Protein AF-A0A9D9Z3Y9-F1 (afdb_monomer_lite)

Radius of gyration: 110.65 Å; chains: 1; bounding box: 189×91×305 Å

Sequence (461 aa):
MTKTCNHHFLVNQEKGEKHVFRKSKKYRTLCSVALGTMVTAVVAWGGTVAHADEVTTSVDTTIQRTENPATNLPEAQPNPVSEQTESLALTGQSNGAIAVTVPHDTVTQAVEEAKAEGVSTVEDSPMDLGNTTSAAETNQQILKAEADVQKQVEAINEVTETYKADKAAYVDEKARIEQENKELSQAYEGANQTGKETNAWVDSKVNDLKTRYADADVTVKEQVVSSGNGTSVLDYTNYGKAVETIQTTNEQAVADYLTKKTKADDIVAKNQAIQKENEAGLAKAKADNEAIERRNQAGQAAVDAENRAGQAAVDQANQEKQQLVSDRAAEIEAITKRNQEKEAAARKENEAIDVYNAKEMERYQRDLAEISKGEEGYISEALAQALNLNNGEPQAQHGAITRNPNQIISTGDAMLGGYSRILDSTGYFVYDSFKTGETLSFNYQNLQHARFDGKKISRVT

pLDDT: mean 81.02, std 21.06, range [24.62, 98.25]

Foldseek 3Di:
DDDDDDDDDDDDPDDDDDDDDDDDDDDDDDDDDDDDDDDDDDDDDDDDDDDPPPPPDDDDPDFDFDPDPDPPPRGDDDDDDPVRVVVVVCPPPDDDADDDDADQVLLVVLVVLLVVLPHDDDDDDDDDPDGDDDPVVVVVVNVVVVVVSVVSSVVSNVVSVVSVVVVVVVVVVVVVVVVLVVLLVVLVVVLVVLVVVLVVVLVVLVVVCCVVDVPDDDDDDDDDQDLPPSNDSVSSVVSSVVSVVVSVVVVVVSVVVVVVVVVVVVVVVVVVVVVVVVVVVVVVVVVVVVVVVVVVVVVVVVVVVVVVVVVVVVVVVVVVVVVVVVVVVVVVVVVVVVVVVVVVVVVVVVVVVVVVVVVVVVVVVVVQVVLPPDDDPGDPDRDDDQKDPPPDDLVWDKDKDQDAAPDKAAQPPVVCPPVSPPDPHGIDRHHPDDDVPDDIDMKTACRDGIGGNNHDDGIDD

Secondary structure (DSSP, 8-state):
----------------PPP-----------------------------PPP-------------B-SS--SS--BPPPPPPHHHHHHHHTTT------------HHHHHHHHHHHHHT----PPPP------SSHHHHHHHHHHHHHHHHHHHHHHHHHHHHHHHHHHHHHHHHHHHHHHHHHHHHHHHHHHHHHHHHHHHHHHHHHHHHHH-TT------------TTS--HHHHHHHHHHHHHHHHHHHHHHHHHHHHHHHHHHHHHHHHHHHHHHHHHHHHHHHHHHHHHHHHHHHHHHHHHHHHHHHHHHHHHHHHHHHHHHHHHHHHHHHHHHHHHHHHHHHHHHHHHHHHHHHHHHHHHHHHHHHTT--TTS-SS-----EE--S--TT-EEEESS---SEEEETT-GGGGGGGGT---SEEEE-S---TT----EEEE--SS-EETTEEP-EE-

Structure (mmCIF, N/CA/C/O backbone):
data_AF-A0A9D9Z3Y9-F1
#
_entry.id   AF-A0A9D9Z3Y9-F1
#
loop_
_atom_site.group_PDB
_atom_site.id
_atom_site.type_symbol
_atom_site.label_atom_id
_atom_site.label_alt_id
_atom_site.label_comp_id
_atom_site.label_asym_id
_atom_site.label_entity_id
_atom_site.label_seq_id
_atom_site.pdbx_PDB_ins_code
_atom_site.Cartn_x
_atom_site.Cartn_y
_atom_site.Cartn_z
_atom_site.occupancy
_atom_site.B_iso_or_equiv
_atom_site.auth_seq_id
_atom_site.auth_comp_id
_atom_site.auth_asym_id
_atom_site.auth_atom_id
_atom_site.pdbx_PDB_model_num
ATOM 1 N N . MET A 1 1 ? -27.947 -25.956 87.801 1.00 28.91 1 MET A N 1
ATOM 2 C CA . MET A 1 1 ? -27.214 -26.675 86.736 1.00 28.91 1 MET A CA 1
ATOM 3 C C . MET A 1 1 ? -28.079 -26.693 85.479 1.00 28.91 1 MET A C 1
ATOM 5 O O . MET A 1 1 ? -29.238 -27.051 85.601 1.00 28.91 1 MET A O 1
ATOM 9 N N . THR A 1 2 ? -27.504 -26.225 84.355 1.00 25.86 2 THR A N 1
ATOM 10 C CA . THR A 1 2 ? -27.828 -26.460 82.915 1.00 25.86 2 THR A CA 1
ATOM 11 C C . THR A 1 2 ? -29.300 -26.474 82.466 1.00 25.86 2 THR A C 1
ATOM 13 O O . THR A 1 2 ? -30.036 -27.392 82.791 1.00 25.86 2 THR A O 1
ATOM 16 N N . LYS A 1 3 ? -29.766 -25.405 81.794 1.00 35.03 3 LYS A N 1
ATOM 17 C CA . LYS A 1 3 ? -29.779 -25.154 80.321 1.00 35.03 3 LYS A CA 1
ATOM 18 C C . LYS A 1 3 ? -30.807 -26.005 79.556 1.00 35.03 3 LYS A C 1
ATOM 20 O O . LYS A 1 3 ? -30.561 -27.189 79.399 1.00 35.03 3 LYS A O 1
ATOM 25 N N . THR A 1 4 ? -31.819 -25.352 78.965 1.00 27.86 4 THR A N 1
ATOM 26 C CA . THR A 1 4 ? -31.940 -25.151 77.497 1.00 27.86 4 THR A CA 1
ATOM 27 C C . THR A 1 4 ? -33.111 -24.229 77.134 1.00 27.86 4 THR A C 1
ATOM 29 O O . THR A 1 4 ? -34.232 -24.436 77.587 1.00 27.86 4 THR A O 1
ATOM 32 N N . CYS A 1 5 ? -32.805 -23.226 76.300 1.00 30.61 5 CYS A N 1
ATOM 33 C CA . CYS A 1 5 ? -33.725 -22.406 75.508 1.00 30.61 5 CYS A CA 1
ATOM 34 C C . CYS A 1 5 ? -34.545 -23.250 74.524 1.00 30.61 5 CYS A C 1
ATOM 36 O O . CYS A 1 5 ? -34.064 -24.294 74.089 1.00 30.61 5 CYS A O 1
ATOM 38 N N . ASN A 1 6 ? -35.688 -22.720 74.072 1.00 28.47 6 ASN A N 1
ATOM 39 C CA . ASN A 1 6 ? -35.911 -22.365 72.659 1.00 28.47 6 ASN A CA 1
ATOM 40 C C . ASN A 1 6 ? -37.323 -21.800 72.436 1.00 28.47 6 ASN A C 1
ATOM 42 O O . ASN A 1 6 ? -38.294 -22.486 72.718 1.00 28.47 6 ASN A O 1
ATOM 46 N N . HIS A 1 7 ? -37.391 -20.584 71.888 1.00 24.62 7 HIS A N 1
ATOM 47 C CA . HIS A 1 7 ? -38.228 -20.125 70.760 1.00 24.62 7 HIS A CA 1
ATOM 48 C C . HIS A 1 7 ? -37.847 -18.647 70.539 1.00 24.62 7 HIS A C 1
ATOM 50 O O . HIS A 1 7 ? -37.974 -17.843 71.450 1.00 24.62 7 HIS A O 1
ATOM 56 N N . HIS A 1 8 ? -37.052 -18.288 69.528 1.00 26.59 8 HIS A N 1
ATOM 57 C CA . HIS A 1 8 ? -37.318 -18.253 68.083 1.00 26.59 8 HIS A CA 1
ATOM 58 C C . HIS A 1 8 ? -38.420 -17.243 67.731 1.00 26.59 8 HIS A C 1
ATOM 60 O O . HIS A 1 8 ? -39.594 -17.587 67.697 1.00 26.59 8 HIS A O 1
ATOM 66 N N . PHE A 1 9 ? -38.007 -16.012 67.421 1.00 25.77 9 PHE A N 1
ATOM 67 C CA . PHE A 1 9 ? -38.731 -15.140 66.501 1.00 25.77 9 PHE A CA 1
ATOM 68 C C . PHE A 1 9 ? -37.933 -15.070 65.202 1.00 25.77 9 PHE A C 1
ATOM 70 O O . PHE A 1 9 ? -36.718 -14.867 65.198 1.00 25.77 9 PHE A O 1
ATOM 77 N N . LEU A 1 10 ? -38.624 -15.382 64.112 1.00 29.05 10 LEU A N 1
ATOM 78 C CA . LEU A 1 10 ? -38.134 -15.337 62.745 1.00 29.05 10 LEU A CA 1
ATOM 79 C C . LEU A 1 10 ? -38.288 -13.903 62.241 1.00 29.05 10 LEU A C 1
ATOM 81 O O . LEU A 1 10 ? -39.407 -13.435 62.057 1.00 29.05 10 LEU A O 1
ATOM 85 N N . VAL A 1 11 ? -37.170 -13.226 61.993 1.00 28.09 11 VAL A N 1
ATOM 86 C CA . VAL A 1 11 ? -37.141 -12.028 61.150 1.00 28.09 11 VAL A CA 1
ATOM 87 C C . VAL A 1 11 ? -36.980 -12.521 59.715 1.00 28.09 11 VAL A C 1
ATOM 89 O O . VAL A 1 11 ? -35.924 -13.031 59.340 1.00 28.09 11 VAL A O 1
ATOM 92 N N . ASN A 1 12 ? -38.050 -12.439 58.925 1.00 28.45 12 ASN A N 1
ATOM 93 C CA . ASN A 1 12 ? -37.993 -12.730 57.496 1.00 28.45 12 ASN A CA 1
ATOM 94 C C . ASN A 1 12 ? -37.158 -11.648 56.794 1.00 28.45 12 ASN A C 1
ATOM 96 O O . ASN A 1 12 ? -37.629 -10.537 56.570 1.00 28.45 12 ASN A O 1
ATOM 100 N N . GLN A 1 13 ? -35.924 -11.989 56.416 1.00 34.12 13 GLN A N 1
ATOM 101 C CA . GLN A 1 13 ? -35.221 -11.333 55.315 1.00 34.12 13 GLN A CA 1
ATOM 102 C C . GLN A 1 13 ? -35.755 -11.910 54.000 1.00 34.12 13 GLN A C 1
ATOM 104 O O . GLN A 1 13 ? -35.289 -12.950 53.531 1.00 34.12 13 GLN A O 1
ATOM 109 N N . GLU A 1 14 ? -36.718 -11.236 53.376 1.00 30.80 14 GLU A N 1
ATOM 110 C CA . GLU A 1 14 ? -36.973 -11.460 51.954 1.00 30.80 14 GLU A CA 1
ATOM 111 C C . GLU A 1 14 ? -35.899 -10.733 51.135 1.00 30.80 14 GLU A C 1
ATOM 113 O O . GLU A 1 14 ? -35.840 -9.506 51.058 1.00 30.80 14 GLU A O 1
ATOM 118 N N . LYS A 1 15 ? -35.012 -11.527 50.524 1.00 34.38 15 LYS A N 1
ATOM 119 C CA . LYS A 1 15 ? -34.109 -11.098 49.455 1.00 34.38 15 LYS A CA 1
ATOM 120 C C . LYS A 1 15 ? -34.938 -10.567 48.285 1.00 34.38 15 LYS A C 1
ATOM 122 O O . LYS A 1 15 ? -35.600 -11.337 47.595 1.00 34.38 15 LYS A O 1
ATOM 127 N N . GLY A 1 16 ? -34.834 -9.268 48.021 1.00 31.62 16 GLY A N 1
ATOM 128 C CA . GLY A 1 16 ? -35.321 -8.660 46.789 1.00 31.62 16 GLY A CA 1
ATOM 129 C C . GLY A 1 16 ? -34.548 -9.182 45.577 1.00 31.62 16 GLY A C 1
ATOM 130 O O . GLY A 1 16 ? -33.410 -8.781 45.328 1.00 31.62 16 GLY A O 1
ATOM 131 N N . GLU A 1 17 ? -35.172 -10.075 44.812 1.00 35.81 17 GLU A N 1
ATOM 132 C CA . GLU A 1 17 ? -34.772 -10.377 43.442 1.00 35.81 17 GLU A CA 1
ATOM 133 C C . GLU A 1 17 ? -35.182 -9.250 42.478 1.00 35.81 17 GLU A C 1
ATOM 135 O O . GLU A 1 17 ? -36.123 -8.483 42.682 1.00 35.81 17 GLU A O 1
ATOM 140 N N . LYS A 1 18 ? -34.379 -9.135 41.423 1.00 33.84 18 LYS A N 1
ATOM 141 C CA . LYS A 1 18 ? -34.271 -8.024 40.476 1.00 33.84 18 LYS A CA 1
ATOM 142 C C . LYS A 1 18 ? -35.542 -7.815 39.639 1.00 33.84 18 LYS A C 1
ATOM 144 O O . LYS A 1 18 ? -36.134 -8.760 39.128 1.00 33.84 18 LYS A O 1
ATOM 149 N N . HIS A 1 19 ? -35.879 -6.550 39.388 1.00 28.97 19 HIS A N 1
ATOM 150 C CA . HIS A 1 19 ? -36.890 -6.152 38.408 1.00 28.97 19 HIS A CA 1
ATOM 151 C C . HIS A 1 19 ? -36.383 -6.356 36.970 1.00 28.97 19 HIS A C 1
ATOM 153 O O . HIS A 1 19 ? -35.308 -5.873 36.616 1.00 28.97 19 HIS A O 1
ATOM 159 N N . VAL A 1 20 ? -37.214 -6.947 36.104 1.00 31.94 20 VAL A N 1
ATOM 160 C CA . VAL A 1 20 ? -37.171 -6.712 34.652 1.00 31.94 20 VAL A CA 1
ATOM 161 C C . VAL A 1 20 ? -38.550 -6.233 34.209 1.00 31.94 20 VAL A C 1
ATOM 163 O O . VAL A 1 20 ? -39.546 -6.946 34.324 1.00 31.94 20 VAL A O 1
ATOM 166 N N . PHE A 1 21 ? -38.614 -5.008 33.686 1.00 30.12 21 PHE A N 1
ATOM 167 C CA . PHE A 1 21 ? -39.811 -4.460 33.056 1.00 30.12 21 PHE A CA 1
ATOM 168 C C . PHE A 1 21 ? -40.093 -5.174 31.728 1.00 30.12 21 PHE A C 1
ATOM 170 O O . PHE A 1 21 ? -39.303 -5.096 30.788 1.00 30.12 21 PHE A O 1
ATOM 177 N N . ARG A 1 22 ? -41.287 -5.757 31.589 1.00 32.38 22 ARG A N 1
ATOM 178 C CA . ARG A 1 22 ? -41.916 -5.983 30.281 1.00 32.38 22 ARG A CA 1
ATOM 179 C C . ARG A 1 22 ? -43.272 -5.284 30.269 1.00 32.38 22 ARG A C 1
ATOM 181 O O . ARG A 1 22 ? -44.175 -5.646 31.016 1.00 32.38 22 ARG A O 1
ATOM 188 N N . LYS A 1 23 ? -43.416 -4.259 29.423 1.00 32.06 23 LYS A N 1
ATOM 189 C CA . LYS A 1 23 ? -44.704 -3.596 29.171 1.00 32.06 23 LYS A CA 1
ATOM 190 C C . LYS A 1 23 ? -45.704 -4.626 28.641 1.00 32.06 23 LYS A C 1
ATOM 192 O O . LYS A 1 23 ? -45.436 -5.255 27.620 1.00 32.06 23 LYS A O 1
ATOM 197 N N . SER A 1 24 ? -46.886 -4.729 29.247 1.00 33.97 24 SER A N 1
ATOM 198 C CA . SER A 1 24 ? -48.047 -5.304 28.564 1.00 33.97 24 SER A CA 1
ATOM 199 C C . SER A 1 24 ? -49.311 -4.489 28.852 1.00 33.97 24 SER A C 1
ATOM 201 O O . SER A 1 24 ? -49.614 -4.134 29.988 1.00 33.97 24 SER A O 1
ATOM 203 N N . LYS A 1 25 ? -50.011 -4.120 27.773 1.00 36.22 25 LYS A N 1
ATOM 204 C CA . LYS A 1 25 ? -51.335 -3.490 27.771 1.00 36.22 25 LYS A CA 1
ATOM 205 C C . LYS A 1 25 ? -52.385 -4.600 27.856 1.00 36.22 25 LYS A C 1
ATOM 207 O O . LYS A 1 25 ? -52.596 -5.275 26.854 1.00 36.22 25 LYS A O 1
ATOM 212 N N . LYS A 1 26 ? -53.001 -4.771 29.025 1.00 36.22 26 LYS A N 1
ATOM 213 C CA . LYS A 1 26 ? -54.238 -5.520 29.367 1.00 36.22 26 LYS A CA 1
ATOM 214 C C . LYS A 1 26 ? -54.143 -5.630 30.896 1.00 36.22 26 LYS A C 1
ATOM 216 O O . LYS A 1 26 ? -53.204 -6.241 31.368 1.00 36.22 26 LYS A O 1
ATOM 221 N N . TYR A 1 27 ? -54.887 -4.901 31.720 1.00 32.03 27 TYR A N 1
ATOM 222 C CA . TYR A 1 27 ? -56.322 -5.022 31.922 1.00 32.03 27 TYR A CA 1
ATOM 223 C C . TYR A 1 27 ? -56.910 -3.689 32.408 1.00 32.03 27 TYR A C 1
ATOM 225 O O . TYR A 1 27 ? -56.398 -3.039 33.315 1.00 32.03 27 TYR A O 1
ATOM 233 N N . ARG A 1 28 ? -58.000 -3.295 31.749 1.00 31.84 28 ARG A N 1
ATOM 234 C CA . ARG A 1 28 ? -58.995 -2.338 32.234 1.00 31.84 28 ARG A CA 1
ATOM 235 C C . ARG A 1 28 ? -59.810 -3.004 33.355 1.00 31.84 28 ARG A C 1
ATOM 237 O O . ARG A 1 28 ? -59.897 -4.226 33.378 1.00 31.84 28 ARG A O 1
ATOM 244 N N . THR A 1 29 ? -60.454 -2.154 34.158 1.00 32.12 29 THR A N 1
ATOM 245 C CA . THR A 1 29 ? -61.543 -2.404 35.126 1.00 32.12 29 THR A CA 1
ATOM 246 C C . THR A 1 29 ? -61.193 -3.141 36.419 1.00 32.12 29 THR A C 1
ATOM 248 O O . THR A 1 29 ? -61.034 -4.354 36.407 1.00 32.12 29 THR A O 1
ATOM 251 N N . LEU A 1 30 ? -61.240 -2.420 37.547 1.00 30.94 30 LEU A N 1
ATOM 252 C CA . LEU A 1 30 ? -62.339 -2.536 38.520 1.00 30.94 30 LEU A CA 1
ATOM 253 C C . LEU A 1 30 ? -62.247 -1.429 39.589 1.00 30.94 30 LEU A C 1
ATOM 255 O O . LEU A 1 30 ? -61.202 -1.199 40.190 1.00 30.94 30 LEU A O 1
ATOM 259 N N . CYS A 1 31 ? -63.360 -0.718 39.764 1.00 28.27 31 CYS A N 1
ATOM 260 C CA . CYS A 1 31 ? -63.626 0.227 40.843 1.00 28.27 31 CYS A CA 1
ATOM 261 C C . CYS A 1 31 ? -63.989 -0.524 42.127 1.00 28.27 31 CYS A C 1
ATOM 263 O O . CYS A 1 31 ? -64.773 -1.463 42.044 1.00 28.27 31 CYS A O 1
ATOM 265 N N . SER A 1 32 ? -63.591 -0.001 43.289 1.00 27.77 32 SER A N 1
ATOM 266 C CA . SER A 1 32 ? -64.503 0.159 44.434 1.00 27.77 32 SER A CA 1
ATOM 267 C C . SER A 1 32 ? -63.854 0.965 45.559 1.00 27.77 32 SER A C 1
ATOM 269 O O . SER A 1 32 ? -62.783 0.648 46.062 1.00 27.77 32 SER A O 1
ATOM 271 N N . VAL A 1 33 ? -64.573 2.026 45.898 1.00 31.03 33 VAL A N 1
ATOM 272 C CA . VAL A 1 33 ? -64.474 2.949 47.026 1.00 31.03 33 VAL A CA 1
ATOM 273 C C . VAL A 1 33 ? -64.460 2.218 48.375 1.00 31.03 33 VAL A C 1
ATOM 275 O O . VAL A 1 33 ? -65.249 1.298 48.556 1.00 31.03 33 VAL A O 1
ATOM 278 N N . ALA A 1 34 ? -63.679 2.713 49.340 1.00 29.94 34 ALA A N 1
ATOM 279 C CA . ALA A 1 34 ? -64.061 2.723 50.757 1.00 29.94 34 ALA A CA 1
ATOM 280 C C . ALA A 1 34 ? -63.248 3.785 51.519 1.00 29.94 34 ALA A C 1
ATOM 282 O O . ALA A 1 34 ? -62.152 3.534 52.011 1.00 29.94 34 ALA A O 1
ATOM 283 N N . LEU A 1 35 ? -63.807 4.996 51.590 1.00 31.31 35 LEU A N 1
ATOM 284 C CA . LEU A 1 35 ? -63.546 5.940 52.674 1.00 31.31 35 LEU A CA 1
ATOM 285 C C . LEU A 1 35 ? -64.241 5.397 53.929 1.00 31.31 35 LEU A C 1
ATOM 287 O O . LEU A 1 35 ? -65.429 5.086 53.875 1.00 31.31 35 LEU A O 1
ATOM 291 N N . GLY A 1 36 ? -63.514 5.302 55.038 1.00 26.84 36 GLY A N 1
ATOM 292 C CA . GLY A 1 36 ? -64.043 4.881 56.331 1.00 26.84 36 GLY A CA 1
ATOM 293 C C . GLY A 1 36 ? -63.419 5.700 57.451 1.00 26.84 36 GLY A C 1
ATOM 294 O O . GLY A 1 36 ? -62.440 5.291 58.059 1.00 26.84 36 GLY A O 1
ATOM 295 N N . THR A 1 37 ? -63.980 6.881 57.688 1.00 31.62 37 THR A N 1
ATOM 296 C CA . THR A 1 37 ? -63.857 7.633 58.942 1.00 31.62 37 THR A CA 1
ATOM 297 C C . THR A 1 37 ? -64.343 6.785 60.114 1.00 31.62 37 THR A C 1
ATOM 299 O O . THR A 1 37 ? -65.401 6.184 59.962 1.00 31.62 37 THR A O 1
ATOM 302 N N . MET A 1 38 ? -63.684 6.842 61.278 1.00 29.28 38 MET A N 1
ATOM 303 C CA . MET A 1 38 ? -64.339 6.784 62.597 1.00 29.28 38 MET A CA 1
ATOM 304 C C . MET A 1 38 ? -63.484 7.516 63.643 1.00 29.28 38 MET A C 1
ATOM 306 O O . MET A 1 38 ? -62.356 7.142 63.946 1.00 29.28 38 MET A O 1
ATOM 310 N N . VAL A 1 39 ? -64.068 8.602 64.145 1.00 28.38 39 VAL A N 1
ATOM 311 C CA . VAL A 1 39 ? -63.745 9.323 65.379 1.00 28.38 39 VAL A CA 1
ATOM 312 C C . VAL A 1 39 ? -64.372 8.560 66.540 1.00 28.38 39 VAL A C 1
ATOM 314 O O . VAL A 1 39 ? -65.537 8.213 66.411 1.00 28.38 39 VAL A O 1
ATOM 317 N N . THR A 1 40 ? -63.656 8.396 67.656 1.00 26.81 40 THR A N 1
ATOM 318 C CA . THR A 1 40 ? -64.161 8.282 69.051 1.00 26.81 40 THR A CA 1
ATOM 319 C C . THR A 1 40 ? -62.973 7.912 69.946 1.00 26.81 40 THR A C 1
ATOM 321 O O . THR A 1 40 ? -62.141 7.130 69.514 1.00 26.81 40 THR A O 1
ATOM 324 N N . ALA A 1 41 ? -62.813 8.306 71.204 1.00 26.62 41 ALA A N 1
ATOM 325 C CA . ALA A 1 41 ? -63.386 9.318 72.082 1.00 26.62 41 ALA A CA 1
ATOM 326 C C . ALA A 1 41 ? -62.541 9.220 73.370 1.00 26.62 41 ALA A C 1
ATOM 328 O O . ALA A 1 41 ? -62.235 8.117 73.821 1.00 26.62 41 ALA A O 1
ATOM 329 N N . VAL A 1 42 ? -62.161 10.352 73.960 1.00 32.66 42 VAL A N 1
ATOM 330 C CA . VAL A 1 42 ? -61.589 10.398 75.312 1.00 32.66 42 VAL A CA 1
ATOM 331 C C . VAL A 1 42 ? -62.683 9.969 76.282 1.00 32.66 42 VAL A C 1
ATOM 333 O O . VAL A 1 42 ? -63.736 10.603 76.328 1.00 32.66 42 VAL A O 1
ATOM 336 N N . VAL A 1 43 ? -62.442 8.920 77.065 1.00 30.50 43 VAL A N 1
ATOM 337 C CA . VAL A 1 43 ? -63.304 8.581 78.199 1.00 30.50 43 VAL A CA 1
ATOM 338 C C . VAL A 1 43 ? -62.443 8.544 79.454 1.00 30.50 43 VAL A C 1
ATOM 340 O O . VAL A 1 43 ? -61.823 7.542 79.792 1.00 30.50 43 VAL A O 1
ATOM 343 N N . ALA A 1 44 ? -62.391 9.687 80.134 1.00 32.97 44 ALA A N 1
ATOM 344 C CA . ALA A 1 44 ? -62.037 9.747 81.539 1.00 32.97 44 ALA A CA 1
ATOM 345 C C . ALA A 1 44 ? -63.161 9.060 82.327 1.00 32.97 44 ALA A C 1
ATOM 347 O O . ALA A 1 44 ? -64.291 9.548 82.345 1.00 32.97 44 ALA A O 1
ATOM 348 N N . TRP A 1 45 ? -62.874 7.921 82.954 1.00 32.59 45 TRP A N 1
ATOM 349 C CA . TRP A 1 45 ? -63.749 7.365 83.984 1.00 32.59 45 TRP A CA 1
ATOM 350 C C . TRP A 1 45 ? -63.261 7.865 85.336 1.00 32.59 45 TRP A C 1
ATOM 352 O O . TRP A 1 45 ? -62.278 7.383 85.892 1.00 32.59 45 TRP A O 1
ATOM 362 N N . GLY A 1 46 ? -63.958 8.895 85.823 1.00 32.12 46 GLY A N 1
ATOM 363 C CA . GLY A 1 46 ? -63.973 9.247 87.232 1.00 32.12 46 GLY A CA 1
ATOM 364 C C . GLY A 1 46 ? -64.508 8.070 88.041 1.00 32.12 46 GLY A C 1
ATOM 365 O O . GLY A 1 46 ? -65.439 7.385 87.617 1.00 32.12 46 GLY A O 1
ATOM 366 N N . GLY A 1 47 ? -63.876 7.825 89.187 1.00 33.06 47 GLY A N 1
ATOM 367 C CA . GLY A 1 47 ? -64.252 6.758 90.101 1.00 33.06 47 GLY A CA 1
ATOM 368 C C . GLY A 1 47 ? -65.730 6.832 90.472 1.00 33.06 47 GLY A C 1
ATOM 369 O O . GLY A 1 47 ? -66.244 7.881 90.862 1.00 33.06 47 GLY A O 1
ATOM 370 N N . THR A 1 48 ? -66.414 5.698 90.364 1.00 30.30 48 THR A N 1
ATOM 371 C CA . THR A 1 48 ? -67.729 5.510 90.963 1.00 30.30 48 THR A CA 1
ATOM 372 C C . THR A 1 48 ? -67.572 5.525 92.478 1.00 30.30 48 THR A C 1
ATOM 374 O O . THR A 1 48 ? -66.972 4.624 93.064 1.00 30.30 48 THR A O 1
ATOM 377 N N . VAL A 1 49 ? -68.103 6.572 93.102 1.00 42.47 49 VAL A N 1
ATOM 378 C CA . VAL A 1 49 ? -68.321 6.650 94.545 1.00 42.47 49 VAL A CA 1
ATOM 379 C C . VAL A 1 49 ? -69.412 5.632 94.875 1.00 42.47 49 VAL A C 1
ATOM 381 O O . VAL A 1 49 ? -70.516 5.718 94.338 1.00 42.47 49 VAL A O 1
ATOM 384 N N . ALA A 1 50 ? -69.100 4.634 95.699 1.00 35.47 50 ALA A N 1
ATOM 385 C CA . ALA A 1 50 ? -70.106 3.713 96.205 1.00 35.47 50 ALA A CA 1
ATOM 386 C C . ALA A 1 50 ? -71.088 4.502 97.085 1.00 35.47 50 ALA A C 1
ATOM 388 O O . ALA A 1 50 ? -70.690 5.101 98.085 1.00 35.47 50 ALA A O 1
ATOM 389 N N . HIS A 1 51 ? -72.361 4.526 96.697 1.00 39.75 51 HIS A N 1
ATOM 390 C CA . HIS A 1 51 ? -73.436 4.917 97.597 1.00 39.75 51 HIS A CA 1
ATOM 391 C C . HIS A 1 51 ? -73.593 3.797 98.628 1.00 39.75 51 HIS A C 1
ATOM 393 O O . HIS A 1 51 ? -73.835 2.651 98.255 1.00 39.75 51 HIS A O 1
ATOM 399 N N . ALA A 1 52 ? -73.401 4.118 99.907 1.00 37.56 52 ALA A N 1
ATOM 400 C CA . ALA A 1 52 ? -73.766 3.227 100.996 1.00 37.56 52 ALA A CA 1
ATOM 401 C C . ALA A 1 52 ? -75.296 3.114 101.009 1.00 37.56 52 ALA A C 1
ATOM 403 O O . ALA A 1 52 ? -75.988 4.099 101.264 1.00 37.56 52 ALA A O 1
ATOM 404 N N . ASP A 1 53 ? -75.808 1.940 100.654 1.00 39.62 53 ASP A N 1
ATOM 405 C CA . ASP A 1 53 ? -77.212 1.595 100.843 1.00 39.62 53 ASP A CA 1
ATOM 406 C C . ASP A 1 53 ? -77.395 1.292 102.335 1.00 39.62 53 ASP A C 1
ATOM 408 O O . ASP A 1 53 ? -76.870 0.304 102.851 1.00 39.62 53 ASP A O 1
ATOM 412 N N . GLU A 1 54 ? -78.029 2.207 103.068 1.00 43.88 54 GLU A N 1
ATOM 413 C CA . GLU A 1 54 ? -78.291 2.036 104.496 1.00 43.88 54 GLU A CA 1
ATOM 414 C C . GLU A 1 54 ? -79.417 1.009 104.677 1.00 43.88 54 GLU A C 1
ATOM 416 O O . GLU A 1 54 ? -80.603 1.345 104.731 1.00 43.88 54 GLU A O 1
ATOM 421 N N . VAL A 1 55 ? -79.048 -0.270 104.772 1.00 47.25 55 VAL A N 1
ATOM 422 C CA . VAL A 1 55 ? -79.983 -1.334 105.142 1.00 47.25 55 VAL A CA 1
ATOM 423 C C . VAL A 1 55 ? -80.400 -1.121 106.601 1.00 47.25 55 VAL A C 1
ATOM 425 O O . VAL A 1 55 ? -79.636 -1.316 107.542 1.00 47.25 55 VAL A O 1
ATOM 428 N N . THR A 1 56 ? -81.651 -0.713 106.808 1.00 47.00 56 THR A N 1
ATOM 429 C CA . THR A 1 56 ? -82.277 -0.637 108.134 1.00 47.00 56 THR A CA 1
ATOM 430 C C . THR A 1 56 ? -82.718 -2.034 108.573 1.00 47.00 56 THR A C 1
ATOM 432 O O . THR A 1 56 ? -83.865 -2.435 108.386 1.00 47.00 56 THR A O 1
ATOM 435 N N . THR A 1 57 ? -81.810 -2.810 109.167 1.00 48.62 57 THR A N 1
ATOM 436 C CA . THR A 1 57 ? -82.169 -4.090 109.796 1.00 48.62 57 THR A CA 1
ATOM 437 C C . THR A 1 57 ? -82.846 -3.865 111.149 1.00 48.62 57 THR A C 1
ATOM 439 O O . THR A 1 57 ? -82.284 -3.251 112.056 1.00 48.62 57 THR A O 1
ATOM 442 N N . SER A 1 58 ? -84.059 -4.396 111.299 1.00 49.91 58 SER A N 1
ATOM 443 C CA . SER A 1 58 ? -84.801 -4.462 112.560 1.00 49.91 58 SER A CA 1
ATOM 444 C C . SER A 1 58 ? -84.023 -5.251 113.618 1.00 49.91 58 SER A C 1
ATOM 446 O O . SER A 1 58 ? -83.776 -6.444 113.440 1.00 49.91 58 SER A O 1
ATOM 448 N N . VAL A 1 59 ? -83.667 -4.602 114.729 1.00 48.94 59 VAL A N 1
ATOM 449 C CA . VAL A 1 59 ? -83.033 -5.252 115.885 1.00 48.94 59 VAL A CA 1
ATOM 450 C C . VAL A 1 59 ? -84.082 -6.080 116.632 1.00 48.94 59 VAL A C 1
ATOM 452 O O . VAL A 1 59 ? -84.988 -5.532 117.262 1.00 48.94 59 VAL A O 1
ATOM 455 N N . ASP A 1 60 ? -83.955 -7.403 116.571 1.00 48.75 60 ASP A N 1
ATOM 456 C CA . ASP A 1 60 ? -84.723 -8.331 117.402 1.00 48.75 60 ASP A CA 1
ATOM 457 C C . ASP A 1 60 ? -84.338 -8.130 118.882 1.00 48.75 60 ASP A C 1
ATOM 459 O O . ASP A 1 60 ? -83.171 -8.238 119.257 1.00 48.75 60 ASP A O 1
ATOM 463 N N . THR A 1 61 ? -85.296 -7.747 119.731 1.00 47.50 61 THR A N 1
ATOM 464 C CA . THR A 1 61 ? -85.037 -7.191 121.079 1.00 47.50 61 THR A CA 1
ATOM 465 C C . THR A 1 61 ? -84.950 -8.254 122.186 1.00 47.50 61 THR A C 1
ATOM 467 O O . THR A 1 61 ? -85.180 -7.971 123.364 1.00 47.50 61 THR A O 1
ATOM 470 N N . THR A 1 62 ? -84.616 -9.498 121.847 1.00 55.25 62 THR A N 1
ATOM 471 C CA . THR A 1 62 ? -84.403 -10.567 122.835 1.00 55.25 62 THR A CA 1
ATOM 472 C C . THR A 1 62 ? -83.040 -10.426 123.524 1.00 55.25 62 THR A C 1
ATOM 474 O O . THR A 1 62 ? -82.001 -10.721 122.940 1.00 55.25 62 THR A O 1
ATOM 477 N N . ILE A 1 63 ? -83.032 -9.994 124.791 1.00 57.09 63 ILE A N 1
ATOM 478 C CA . ILE A 1 63 ? -81.815 -9.860 125.613 1.00 57.09 63 ILE A CA 1
ATOM 479 C C . ILE A 1 63 ? -81.257 -11.255 125.951 1.00 57.09 63 ILE A C 1
ATOM 481 O O . ILE A 1 63 ? -81.766 -11.941 126.837 1.00 57.09 63 ILE A O 1
ATOM 485 N N . GLN A 1 64 ? -80.194 -11.669 125.260 1.00 61.47 64 GLN A N 1
ATOM 486 C CA . GLN A 1 64 ? -79.389 -12.855 125.583 1.00 61.47 64 GLN A CA 1
ATOM 487 C C . GLN A 1 64 ? -78.366 -12.487 126.675 1.00 61.47 64 GLN A C 1
ATOM 489 O O . GLN A 1 64 ? -77.693 -11.464 126.563 1.00 61.47 64 GLN A O 1
ATOM 494 N N . ARG A 1 65 ? -78.239 -13.290 127.739 1.00 68.19 65 ARG A N 1
ATOM 495 C CA . ARG A 1 65 ? -77.237 -13.111 128.812 1.00 68.19 65 ARG A CA 1
ATOM 496 C C . ARG A 1 65 ? -76.224 -14.249 128.784 1.00 68.19 65 ARG A C 1
ATOM 498 O O . ARG A 1 65 ? -76.586 -15.380 128.480 1.00 68.19 65 ARG A O 1
ATOM 505 N N . THR A 1 66 ? -74.971 -13.955 129.113 1.00 67.38 66 THR A N 1
ATOM 506 C CA . THR A 1 66 ? -73.918 -14.985 129.191 1.00 67.38 66 THR A CA 1
ATOM 507 C C . THR A 1 66 ? -74.023 -15.801 130.490 1.00 67.38 66 THR A C 1
ATOM 509 O O . THR A 1 66 ? -74.613 -15.334 131.462 1.00 67.38 66 THR A O 1
ATOM 512 N N . GLU A 1 67 ? -73.426 -16.999 130.548 1.00 75.50 67 GLU A N 1
ATOM 513 C CA . GLU A 1 67 ? -73.357 -17.806 131.787 1.00 75.50 67 GLU A CA 1
ATOM 514 C C . GLU A 1 67 ? -72.459 -17.183 132.880 1.00 75.50 67 GLU A C 1
ATOM 516 O O . GLU A 1 67 ? -72.414 -17.670 134.010 1.00 75.50 67 GLU A O 1
ATOM 521 N N . ASN A 1 68 ? -71.746 -16.094 132.572 1.00 75.94 68 ASN A N 1
ATOM 522 C CA . ASN A 1 68 ? -70.932 -15.354 133.530 1.00 75.94 68 ASN A CA 1
ATOM 523 C C . ASN A 1 68 ? -71.828 -14.468 134.428 1.00 75.94 68 ASN A C 1
ATOM 525 O O . ASN A 1 68 ? -72.549 -13.617 133.899 1.00 75.94 68 ASN A O 1
ATOM 529 N N . PRO A 1 69 ? -71.781 -14.592 135.771 1.00 77.69 69 PRO A N 1
ATOM 530 C CA . PRO A 1 69 ? -72.616 -13.819 136.696 1.00 77.69 69 PRO A CA 1
ATOM 531 C C . PRO A 1 69 ? -72.103 -12.378 136.891 1.00 77.69 69 PRO A C 1
ATOM 533 O O . PRO A 1 69 ? -71.832 -11.937 138.009 1.00 77.69 69 PRO A O 1
ATOM 536 N N . ALA A 1 70 ? -71.951 -11.627 135.801 1.00 77.56 70 ALA A N 1
ATOM 537 C CA . ALA A 1 70 ? -71.542 -10.230 135.845 1.00 77.56 70 ALA A CA 1
ATOM 538 C C . ALA A 1 70 ? -72.662 -9.351 136.429 1.00 77.56 70 ALA A C 1
ATOM 540 O O . ALA A 1 70 ? -73.819 -9.415 136.011 1.00 77.56 70 ALA A O 1
ATOM 541 N N . THR A 1 71 ? -72.317 -8.498 137.395 1.00 80.44 71 THR A N 1
ATOM 542 C CA . THR A 1 71 ? -73.265 -7.579 138.052 1.00 80.44 71 THR A CA 1
ATOM 543 C C . THR A 1 71 ? -73.528 -6.296 137.254 1.00 80.44 71 THR A C 1
ATOM 545 O O . THR A 1 71 ? -74.390 -5.506 137.628 1.00 80.44 71 THR A O 1
ATOM 548 N N . ASN A 1 72 ? -72.799 -6.078 136.159 1.00 71.06 72 ASN A N 1
ATOM 549 C CA . ASN A 1 72 ? -72.929 -4.955 135.233 1.00 71.06 72 ASN A CA 1
ATOM 550 C C . ASN A 1 72 ? -72.553 -5.421 133.814 1.00 71.06 72 ASN A C 1
ATOM 552 O O . ASN A 1 72 ? -71.626 -6.212 133.673 1.00 71.06 72 ASN A O 1
ATOM 556 N N . LEU A 1 73 ? -73.261 -4.927 132.788 1.00 78.62 73 LEU A N 1
ATOM 557 C CA . LEU A 1 73 ? -73.148 -5.364 131.381 1.00 78.62 73 LEU A CA 1
ATOM 558 C C . LEU A 1 73 ? -73.288 -6.895 131.182 1.00 78.62 73 LEU A C 1
ATOM 560 O O . LEU A 1 73 ? -72.367 -7.538 130.679 1.00 78.62 73 LEU A O 1
ATOM 564 N N . PRO A 1 74 ? -74.402 -7.516 131.624 1.00 74.44 74 PRO A N 1
ATOM 565 C CA . PRO A 1 74 ? -74.607 -8.962 131.519 1.00 74.44 74 PRO A CA 1
ATOM 566 C C . PRO A 1 74 ? -75.001 -9.439 130.109 1.00 74.44 74 PRO A C 1
ATOM 568 O O . PRO A 1 74 ? -75.147 -10.649 129.900 1.00 74.44 74 PRO A O 1
ATOM 571 N N . GLU A 1 75 ? -75.254 -8.518 129.173 1.00 79.00 75 GLU A N 1
ATOM 572 C CA . GLU A 1 75 ? -75.684 -8.828 127.811 1.00 79.00 75 GLU A CA 1
ATOM 573 C C . GLU A 1 75 ? -74.591 -9.606 127.060 1.00 79.00 75 GLU A C 1
ATOM 575 O O . GLU A 1 75 ? -73.414 -9.246 127.077 1.00 79.00 75 GLU A O 1
ATOM 580 N N . ALA A 1 76 ? -74.979 -10.693 126.393 1.00 76.19 76 ALA A N 1
ATOM 581 C CA . ALA A 1 76 ? -74.095 -11.399 125.476 1.00 76.19 76 ALA A CA 1
ATOM 582 C C . ALA A 1 76 ? -73.740 -10.496 124.288 1.00 76.19 76 ALA A C 1
ATOM 584 O O . ALA A 1 76 ? -74.543 -9.653 123.881 1.00 76.19 76 ALA A O 1
ATOM 585 N N . GLN A 1 77 ? -72.541 -10.683 123.721 1.00 78.81 77 GLN A N 1
ATOM 586 C CA . GLN A 1 77 ? -72.150 -9.973 122.505 1.00 78.81 77 GLN A CA 1
ATOM 587 C C . GLN A 1 77 ? -73.224 -10.211 121.428 1.00 78.81 77 GLN A C 1
ATOM 589 O O . GLN A 1 77 ? -73.561 -11.371 121.174 1.00 78.81 77 GLN A O 1
ATOM 594 N N . PRO A 1 78 ? -73.789 -9.151 120.821 1.00 76.25 78 PRO A N 1
ATOM 595 C CA . PRO A 1 78 ? -74.812 -9.312 119.798 1.00 76.25 78 PRO A CA 1
ATOM 596 C C . PRO A 1 78 ? -74.238 -10.065 118.594 1.00 76.25 78 PRO A C 1
ATOM 598 O O . PRO A 1 78 ? -73.039 -9.980 118.312 1.00 76.25 78 PRO A O 1
ATOM 601 N N . ASN A 1 79 ? -75.099 -10.792 117.876 1.00 79.88 79 ASN A N 1
ATOM 602 C CA . ASN A 1 79 ? -74.702 -11.438 116.627 1.00 79.88 79 ASN A CA 1
ATOM 603 C C . ASN A 1 79 ? -74.125 -10.380 115.662 1.00 79.88 79 ASN A C 1
ATOM 605 O O . ASN A 1 79 ? -74.684 -9.281 115.592 1.00 79.88 79 ASN A O 1
ATOM 609 N N . PRO A 1 80 ? -73.031 -10.677 114.932 1.00 80.12 80 PRO A N 1
ATOM 610 C CA . PRO A 1 80 ? -72.472 -9.749 113.953 1.00 80.12 80 PRO A CA 1
ATOM 611 C C . PRO A 1 80 ? -73.536 -9.295 112.948 1.00 80.12 80 PRO A C 1
ATOM 613 O O . PRO A 1 80 ? -74.326 -10.112 112.473 1.00 80.12 80 PRO A O 1
ATOM 616 N N . VAL A 1 81 ? -73.554 -8.001 112.618 1.00 83.62 81 VAL A N 1
ATOM 617 C CA . VAL A 1 81 ? -74.459 -7.460 111.589 1.00 83.62 81 VAL A CA 1
ATOM 618 C C . VAL A 1 81 ? -74.088 -8.001 110.201 1.00 83.62 81 VAL A C 1
ATOM 620 O O . VAL A 1 81 ? -72.947 -8.434 109.985 1.00 83.62 81 VAL A O 1
ATOM 623 N N . SER A 1 82 ? -75.040 -8.009 109.262 1.00 81.88 82 SER A N 1
ATOM 624 C CA . SER A 1 82 ? -74.845 -8.523 107.896 1.00 81.88 82 SER A CA 1
ATOM 625 C C . SER A 1 82 ? -73.655 -7.862 107.212 1.00 81.88 82 SER A C 1
ATOM 627 O O . SER A 1 82 ? -72.783 -8.559 106.708 1.00 81.88 82 SER A O 1
ATOM 629 N N . GLU A 1 83 ? -73.536 -6.541 107.312 1.00 85.62 83 GLU A N 1
ATOM 630 C CA . GLU A 1 83 ? -72.492 -5.744 106.662 1.00 85.62 83 GLU A CA 1
ATOM 631 C C . GLU A 1 83 ? -71.112 -6.052 107.254 1.00 85.62 83 GLU A C 1
ATOM 633 O O . GLU A 1 83 ? -70.115 -6.104 106.538 1.00 85.62 83 GLU A O 1
ATOM 638 N N . GLN A 1 84 ? -71.040 -6.309 108.566 1.00 82.88 84 GLN A N 1
ATOM 639 C CA . GLN A 1 84 ? -69.802 -6.720 109.226 1.00 82.88 84 GLN A CA 1
ATOM 640 C C . GLN A 1 84 ? -69.413 -8.141 108.804 1.00 82.88 84 GLN A C 1
ATOM 642 O O . GLN A 1 84 ? -68.239 -8.404 108.558 1.00 82.88 84 GLN A O 1
ATOM 647 N N . THR A 1 85 ? -70.382 -9.051 108.697 1.00 83.62 85 THR A N 1
ATOM 648 C CA . THR A 1 85 ? -70.150 -10.433 108.251 1.00 83.62 85 THR A CA 1
ATOM 649 C C . THR A 1 85 ? -69.695 -10.470 106.792 1.00 83.62 85 THR A C 1
ATOM 651 O O . THR A 1 85 ? -68.719 -11.146 106.472 1.00 83.62 85 THR A O 1
ATOM 654 N N . GLU A 1 86 ? -70.342 -9.696 105.920 1.00 88.06 86 GLU A N 1
ATOM 655 C CA . GLU A 1 86 ? -69.988 -9.546 104.508 1.00 88.06 86 GLU A CA 1
ATOM 656 C C . GLU A 1 86 ? -68.625 -8.864 104.343 1.00 88.06 86 GLU A C 1
ATOM 658 O O . GLU A 1 86 ? -67.758 -9.383 103.644 1.00 88.06 86 GLU A O 1
ATOM 663 N N . SER A 1 87 ? -68.366 -7.764 105.054 1.00 85.31 87 SER A N 1
ATOM 664 C CA . SER A 1 87 ? -67.068 -7.080 105.016 1.00 85.31 87 SER A CA 1
ATOM 665 C C . SER A 1 87 ? -65.924 -7.966 105.519 1.00 85.31 87 SER A C 1
ATOM 667 O O . SER A 1 87 ? -64.825 -7.918 104.962 1.00 85.31 87 SER A O 1
ATOM 669 N N . LEU A 1 88 ? -66.153 -8.784 106.551 1.00 87.38 88 LEU A N 1
ATOM 670 C CA . LEU A 1 88 ? -65.159 -9.744 107.033 1.00 87.38 88 LEU A CA 1
ATOM 671 C C . LEU A 1 88 ? -64.953 -10.889 106.032 1.00 87.38 88 LEU A C 1
ATOM 673 O O . LEU A 1 88 ? -63.810 -11.275 105.792 1.00 87.38 88 LEU A O 1
ATOM 677 N N . ALA A 1 89 ? -66.016 -11.384 105.389 1.00 87.94 89 ALA A N 1
ATOM 678 C CA . ALA A 1 89 ? -65.922 -12.398 104.335 1.00 87.94 89 ALA A CA 1
ATOM 679 C C . ALA A 1 89 ? -65.159 -11.902 103.088 1.00 87.94 89 ALA A C 1
ATOM 681 O O . ALA A 1 89 ? -64.529 -12.699 102.393 1.00 87.94 89 ALA A O 1
ATOM 682 N N . LEU A 1 90 ? -65.176 -10.590 102.830 1.00 88.06 90 LEU A N 1
ATOM 683 C CA . LEU A 1 90 ? -64.427 -9.932 101.753 1.00 88.06 90 LEU A CA 1
ATOM 684 C C . LEU A 1 90 ? -63.005 -9.503 102.166 1.00 88.06 90 LEU A C 1
ATOM 686 O O . LEU A 1 90 ? -62.273 -8.931 101.356 1.00 88.06 90 LEU A O 1
ATOM 690 N N . THR A 1 91 ? -62.577 -9.769 103.406 1.00 87.75 91 THR A N 1
ATOM 691 C CA . THR A 1 91 ? -61.232 -9.395 103.869 1.00 87.75 91 THR A CA 1
ATOM 692 C C . THR A 1 91 ? -60.159 -10.088 103.029 1.00 87.75 91 THR A C 1
ATOM 694 O O . THR A 1 91 ? -60.145 -11.308 102.887 1.00 87.75 91 THR A O 1
ATOM 697 N N . GLY A 1 92 ? -59.240 -9.294 102.476 1.00 83.00 92 GLY A N 1
ATOM 698 C CA . GLY A 1 92 ? -58.186 -9.775 101.579 1.00 83.00 92 GLY A CA 1
ATOM 699 C C . GLY A 1 92 ? -58.583 -9.842 100.100 1.00 83.00 92 GLY A C 1
ATOM 700 O O . GLY A 1 92 ? -57.738 -10.192 99.281 1.00 83.00 92 GLY A O 1
ATOM 701 N N . GLN A 1 93 ? -59.820 -9.483 99.735 1.00 86.94 93 GLN A N 1
ATOM 702 C CA . GLN A 1 93 ? -60.205 -9.289 98.336 1.00 86.94 93 GLN A CA 1
ATOM 703 C C . GLN A 1 93 ? -59.832 -7.878 97.865 1.00 86.94 93 GLN A C 1
ATOM 705 O O . GLN A 1 93 ? -59.998 -6.900 98.594 1.00 86.94 93 GLN A O 1
ATOM 710 N N . SER A 1 94 ? -59.340 -7.767 96.632 1.00 84.12 94 SER A N 1
ATOM 711 C CA . SER A 1 94 ? -59.089 -6.491 95.961 1.00 84.12 94 SER A CA 1
ATOM 712 C C . SER A 1 94 ? -60.037 -6.326 94.774 1.00 84.12 94 SER A C 1
ATOM 714 O O . SER A 1 94 ? -60.340 -7.287 94.067 1.00 84.12 94 SER A O 1
ATOM 716 N N . ASN A 1 95 ? -60.513 -5.100 94.555 1.00 86.19 95 ASN A N 1
ATOM 717 C CA . ASN A 1 95 ? -61.314 -4.743 93.389 1.00 86.19 95 ASN A CA 1
ATOM 718 C C . ASN A 1 95 ? -60.681 -3.532 92.693 1.00 86.19 95 ASN A C 1
ATOM 720 O O . ASN A 1 95 ? -60.547 -2.468 93.296 1.00 86.19 95 ASN A O 1
ATOM 724 N N . GLY A 1 96 ? -60.291 -3.710 91.432 1.00 84.94 96 GLY A N 1
ATOM 725 C CA . GLY A 1 96 ? -59.546 -2.716 90.658 1.00 84.94 96 GLY A CA 1
ATOM 726 C C . GLY A 1 96 ? -58.043 -2.672 90.965 1.00 84.94 96 GLY A C 1
ATOM 727 O O . GLY A 1 96 ? -57.537 -3.357 91.853 1.00 84.94 96 GLY A O 1
ATOM 728 N N . ALA A 1 97 ? -57.325 -1.859 90.189 1.00 86.88 97 ALA A N 1
ATOM 729 C CA . ALA A 1 97 ? -55.896 -1.598 90.335 1.00 86.88 97 ALA A CA 1
ATOM 730 C C . ALA A 1 97 ? -55.592 -0.138 89.966 1.00 86.88 97 ALA A C 1
ATOM 732 O O . ALA A 1 97 ? -56.320 0.480 89.187 1.00 86.88 97 ALA A O 1
ATOM 733 N N . ILE A 1 98 ? -54.512 0.415 90.519 1.00 88.00 98 ILE A N 1
ATOM 734 C CA . ILE A 1 98 ? -54.002 1.731 90.122 1.00 88.00 98 ILE A CA 1
ATOM 735 C C . ILE A 1 98 ? -53.057 1.517 88.940 1.00 88.00 98 ILE A C 1
ATOM 737 O O . ILE A 1 98 ? -52.023 0.869 89.090 1.00 88.00 98 ILE A O 1
ATOM 741 N N . ALA A 1 99 ? -53.411 2.057 87.775 1.00 89.12 99 ALA A N 1
ATOM 742 C CA . ALA A 1 99 ? -52.568 1.973 86.590 1.00 89.12 99 ALA A CA 1
ATOM 743 C C . ALA A 1 99 ? -51.340 2.887 86.728 1.00 89.12 99 ALA A C 1
ATOM 745 O O . ALA A 1 99 ? -51.463 4.064 87.073 1.00 89.12 99 ALA A O 1
ATOM 746 N N . VAL A 1 100 ? -50.162 2.342 86.425 1.00 88.94 100 VAL A N 1
ATOM 747 C CA . VAL A 1 100 ? -48.896 3.077 86.345 1.00 88.94 100 VAL A CA 1
ATOM 748 C C . VAL A 1 100 ? -48.295 2.812 84.969 1.00 88.94 100 VAL A C 1
ATOM 750 O O . VAL A 1 100 ? -48.180 1.659 84.563 1.00 88.94 100 VAL A O 1
ATOM 753 N N . THR A 1 101 ? -47.923 3.869 84.248 1.00 88.31 101 THR A N 1
ATOM 754 C CA . THR A 1 101 ? -47.402 3.782 82.877 1.00 88.31 101 THR A CA 1
ATOM 755 C C . THR A 1 101 ? -46.026 4.428 82.810 1.00 88.31 101 THR A C 1
ATOM 757 O O . THR A 1 101 ? -45.817 5.502 83.374 1.00 88.31 101 THR A O 1
ATOM 760 N N . VAL A 1 102 ? -45.093 3.778 82.115 1.00 91.12 102 VAL A N 1
ATOM 761 C CA . VAL A 1 102 ? -43.751 4.314 81.866 1.00 91.12 102 VAL A CA 1
ATOM 762 C C . VAL A 1 102 ? -43.767 5.153 80.578 1.00 91.12 102 VAL A C 1
ATOM 764 O O . VAL A 1 102 ? -44.346 4.708 79.583 1.00 91.12 102 VAL A O 1
ATOM 767 N N . PRO A 1 103 ? -43.183 6.367 80.567 1.00 90.88 103 PRO A N 1
ATOM 768 C CA . PRO A 1 103 ? -43.068 7.179 79.354 1.00 90.88 103 PRO A CA 1
ATOM 769 C C . PRO A 1 103 ? -42.297 6.458 78.237 1.00 90.88 103 PRO A C 1
ATOM 771 O O . PRO A 1 103 ? -41.310 5.778 78.503 1.00 90.88 103 PRO A O 1
ATOM 774 N N . HIS A 1 104 ? -42.725 6.638 76.985 1.00 89.94 104 HIS A N 1
ATOM 775 C CA . HIS A 1 104 ? -42.176 5.951 75.802 1.00 89.94 104 HIS A CA 1
ATOM 776 C C . HIS A 1 104 ? -41.832 6.920 74.655 1.00 89.94 104 HIS A C 1
ATOM 778 O O . HIS A 1 104 ? -41.568 6.492 73.534 1.00 89.94 104 HIS A O 1
ATOM 784 N N . ASP A 1 105 ? -41.787 8.228 74.933 1.00 94.06 105 ASP A N 1
ATOM 785 C CA . ASP A 1 105 ? -41.554 9.282 73.932 1.00 94.06 105 ASP A CA 1
ATOM 786 C C . ASP A 1 105 ? -40.229 9.096 73.174 1.00 94.06 105 ASP A C 1
ATOM 788 O O . ASP A 1 105 ? -40.144 9.374 71.980 1.00 94.06 105 ASP A O 1
ATOM 792 N N . THR A 1 106 ? -39.198 8.575 73.846 1.00 95.50 106 THR A N 1
ATOM 793 C CA . THR A 1 106 ? -37.885 8.297 73.245 1.00 95.50 106 THR A CA 1
ATOM 794 C C . THR A 1 106 ? -37.930 7.155 72.231 1.00 95.50 106 THR A C 1
ATOM 796 O O . THR A 1 106 ? -37.244 7.222 71.212 1.00 95.50 106 THR A O 1
ATOM 799 N N . VAL A 1 107 ? -38.758 6.130 72.465 1.00 95.81 107 VAL A N 1
ATOM 800 C CA . VAL A 1 107 ? -38.998 5.046 71.497 1.00 95.81 107 VAL A CA 1
ATOM 801 C C . VAL A 1 107 ? -39.761 5.596 70.300 1.00 95.81 107 VAL A C 1
ATOM 803 O O . VAL A 1 107 ? -39.360 5.350 69.166 1.00 95.81 107 VAL A O 1
ATOM 806 N N . THR A 1 108 ? -40.802 6.400 70.537 1.00 95.19 108 THR A N 1
ATOM 807 C CA . THR A 1 108 ? -41.560 7.067 69.469 1.00 95.19 108 THR A CA 1
ATOM 808 C C . THR A 1 108 ? -40.645 7.912 68.583 1.00 95.19 108 THR A C 1
ATOM 810 O O . THR A 1 108 ? -40.695 7.782 67.361 1.00 95.19 108 THR A O 1
ATOM 813 N N . GLN A 1 109 ? -39.750 8.705 69.179 1.00 96.88 109 GLN A N 1
ATOM 814 C CA . GLN A 1 109 ? -38.777 9.501 68.431 1.00 96.88 109 GLN A CA 1
ATOM 815 C C . GLN A 1 109 ? -37.831 8.622 67.594 1.00 96.88 109 GLN A C 1
ATOM 817 O O . GLN A 1 109 ? -37.666 8.871 66.401 1.00 96.88 109 GLN A O 1
ATOM 822 N N . ALA A 1 110 ? -37.248 7.569 68.179 1.00 96.94 110 ALA A N 1
ATOM 823 C CA . ALA A 1 110 ? -36.362 6.657 67.450 1.00 96.94 110 ALA A CA 1
ATOM 824 C C . ALA A 1 110 ? -37.086 5.968 66.274 1.00 96.94 110 ALA A C 1
ATOM 826 O O . ALA A 1 110 ? -36.529 5.829 65.185 1.00 96.94 110 ALA A O 1
ATOM 827 N N . VAL A 1 111 ? -38.356 5.586 66.458 1.00 97.25 111 VAL A N 1
ATOM 828 C CA . VAL A 1 111 ? -39.215 5.035 65.396 1.00 97.25 111 VAL A CA 1
ATOM 829 C C . VAL A 1 111 ? -39.441 6.050 64.272 1.00 97.25 111 VAL A C 1
ATOM 831 O O . VAL A 1 111 ? -39.408 5.680 63.098 1.00 97.25 111 VAL A O 1
ATOM 834 N N . GLU A 1 112 ? -39.693 7.317 64.596 1.00 96.44 112 GLU A N 1
ATOM 835 C CA . GLU A 1 112 ? -39.875 8.375 63.596 1.00 96.44 112 GLU A CA 1
ATOM 836 C C . GLU A 1 112 ? -38.598 8.629 62.787 1.00 96.44 112 GLU A C 1
ATOM 838 O O . GLU A 1 112 ? -38.663 8.719 61.558 1.00 96.44 112 GLU A O 1
ATOM 843 N N . GLU A 1 113 ? -37.438 8.665 63.445 1.00 96.12 113 GLU A N 1
ATOM 844 C CA . GLU A 1 113 ? -36.130 8.792 62.791 1.00 96.12 113 GLU A CA 1
ATOM 845 C C . GLU A 1 113 ? -35.838 7.590 61.874 1.00 96.12 113 GLU A C 1
ATOM 847 O O . GLU A 1 113 ? -35.421 7.766 60.726 1.00 96.12 113 GLU A O 1
ATOM 852 N N . ALA A 1 114 ? -36.153 6.371 62.322 1.00 96.69 114 ALA A N 1
ATOM 853 C CA . ALA A 1 114 ? -36.037 5.158 61.515 1.00 96.69 114 ALA A CA 1
ATOM 854 C C . ALA A 1 114 ? -36.940 5.206 60.266 1.00 96.69 114 ALA A C 1
ATOM 856 O O . ALA A 1 114 ? -36.491 4.954 59.140 1.00 96.69 114 ALA A O 1
ATOM 857 N N . LYS A 1 115 ? -38.214 5.592 60.435 1.00 96.31 115 LYS A N 1
ATOM 858 C CA . LYS A 1 115 ? -39.170 5.762 59.327 1.00 96.31 115 LYS A CA 1
ATOM 859 C C . LYS A 1 115 ? -38.705 6.818 58.329 1.00 96.31 115 LYS A C 1
ATOM 861 O O . LYS A 1 115 ? -38.872 6.613 57.126 1.00 96.31 115 LYS A O 1
ATOM 866 N N . ALA A 1 116 ? -38.121 7.921 58.800 1.00 96.12 116 ALA A N 1
ATOM 867 C CA . ALA A 1 116 ? -37.609 8.989 57.943 1.00 96.12 116 ALA A CA 1
ATOM 868 C C . ALA A 1 116 ? -36.492 8.502 57.005 1.00 96.12 116 ALA A C 1
ATOM 870 O O . ALA A 1 116 ? -36.406 8.951 55.861 1.00 96.12 116 ALA A O 1
ATOM 871 N N . GLU A 1 117 ? -35.688 7.529 57.439 1.00 95.75 117 GLU A N 1
ATOM 872 C CA . GLU A 1 117 ? -34.684 6.899 56.578 1.00 95.75 117 GLU A CA 1
ATOM 873 C C . GLU A 1 117 ? -35.256 5.874 55.598 1.00 95.75 117 GLU A C 1
ATOM 875 O O . GLU A 1 117 ? -34.633 5.587 54.566 1.00 95.75 117 GLU A O 1
ATOM 880 N N . GLY A 1 118 ? -36.460 5.373 55.877 1.00 93.12 118 GLY A N 1
ATOM 881 C CA . GLY A 1 118 ? -37.149 4.341 55.108 1.00 93.12 118 GLY A CA 1
ATOM 882 C C . GLY A 1 118 ? -37.144 2.963 55.772 1.00 93.12 118 GLY A C 1
ATOM 883 O O . GLY A 1 118 ? -37.464 1.982 55.101 1.00 93.12 118 GLY A O 1
ATOM 884 N N . VAL A 1 119 ? -36.793 2.868 57.061 1.00 95.88 119 VAL A N 1
ATOM 885 C CA . VAL A 1 119 ? -36.910 1.625 57.836 1.00 95.88 119 VAL A CA 1
ATOM 886 C C . VAL A 1 119 ? -38.387 1.355 58.121 1.00 95.88 119 VAL A C 1
ATOM 888 O O . VAL A 1 119 ? -39.128 2.226 58.578 1.00 95.88 119 VAL A O 1
ATOM 891 N N . SER A 1 120 ? -38.832 0.132 57.837 1.00 94.38 120 SER A N 1
ATOM 892 C CA . SER A 1 120 ? -40.184 -0.301 58.184 1.00 94.38 120 SER A CA 1
ATOM 893 C C . SER A 1 120 ? -40.250 -0.658 59.665 1.00 94.38 120 SER A C 1
ATOM 895 O O . SER A 1 120 ? -39.396 -1.381 60.171 1.00 94.38 120 SER A O 1
ATOM 897 N N . THR A 1 121 ? -41.277 -0.168 60.351 1.00 92.88 121 THR A N 1
ATOM 898 C CA . THR A 1 121 ? -41.485 -0.400 61.783 1.00 92.88 121 THR A CA 1
ATOM 899 C C . THR A 1 121 ? -42.872 -0.983 62.009 1.00 92.88 121 THR A C 1
ATOM 901 O O . THR A 1 121 ? -43.834 -0.531 61.380 1.00 92.88 121 THR A O 1
ATOM 904 N N . VAL A 1 122 ? -42.990 -1.912 62.949 1.00 93.62 122 VAL A N 1
ATOM 905 C CA . VAL A 1 122 ? -44.262 -2.488 63.394 1.00 93.62 122 VAL A CA 1
ATOM 906 C C . VAL A 1 122 ? -44.392 -2.215 64.886 1.00 93.62 122 VAL A C 1
ATOM 908 O O . VAL A 1 122 ? -43.429 -2.400 65.622 1.00 93.62 122 VAL A O 1
ATOM 911 N N . GLU A 1 123 ? -45.553 -1.724 65.306 1.00 91.38 123 GLU A N 1
ATOM 912 C CA . GLU A 1 123 ? -45.867 -1.507 66.717 1.00 91.38 123 GLU A CA 1
ATOM 913 C C . GLU A 1 123 ? -46.556 -2.758 67.267 1.00 91.38 123 GLU A C 1
ATOM 915 O O . GLU A 1 123 ? -47.580 -3.195 66.732 1.00 91.38 123 GLU A O 1
ATOM 920 N N . ASP A 1 124 ? -45.968 -3.347 68.305 1.00 88.81 124 ASP A N 1
ATOM 921 C CA . ASP A 1 124 ? -46.516 -4.521 68.977 1.00 88.81 124 ASP A CA 1
ATOM 922 C C . ASP A 1 124 ? -47.589 -4.136 70.005 1.00 88.81 124 ASP A C 1
ATOM 924 O O . ASP A 1 124 ? -47.786 -2.972 70.356 1.00 88.81 124 ASP A O 1
ATOM 928 N N . SER A 1 125 ? -48.316 -5.139 70.502 1.00 88.25 125 SER A N 1
ATOM 929 C CA . SER A 1 125 ? -49.304 -4.916 71.562 1.00 88.25 125 SER A CA 1
ATOM 930 C C . SER A 1 125 ? -48.642 -4.406 72.855 1.00 88.25 125 SER A C 1
ATOM 932 O O . SER A 1 125 ? -47.528 -4.835 73.165 1.00 88.25 125 SER A O 1
ATOM 934 N N . PRO A 1 126 ? -49.327 -3.556 73.651 1.00 86.75 126 PRO A N 1
ATOM 935 C CA . PRO A 1 126 ? -48.777 -3.022 74.894 1.00 86.75 126 PRO A CA 1
ATOM 936 C C . PRO A 1 126 ? -48.325 -4.120 75.863 1.00 86.75 126 PRO A C 1
ATOM 938 O O . PRO A 1 126 ? -49.032 -5.107 76.076 1.00 86.75 126 PRO A O 1
ATOM 941 N N . MET A 1 127 ? -47.162 -3.925 76.488 1.00 87.06 127 MET A N 1
ATOM 942 C CA . MET A 1 127 ? -46.633 -4.849 77.488 1.00 87.06 127 MET A CA 1
ATOM 943 C C . MET A 1 127 ? -47.332 -4.639 78.838 1.00 87.06 127 MET A C 1
ATOM 945 O O . MET A 1 127 ? -47.107 -3.637 79.513 1.00 87.06 127 MET A O 1
ATOM 949 N N . ASP A 1 128 ? -48.155 -5.605 79.247 1.00 89.50 128 ASP A N 1
ATOM 950 C CA . ASP A 1 128 ? -48.763 -5.639 80.580 1.00 89.50 128 ASP A CA 1
ATOM 951 C C . ASP A 1 128 ? -47.875 -6.429 81.559 1.00 89.50 128 ASP A C 1
ATOM 953 O O . ASP A 1 128 ? -47.609 -7.618 81.365 1.00 89.50 128 ASP A O 1
ATOM 957 N N . LEU A 1 129 ? -47.401 -5.762 82.616 1.00 90.25 129 LEU A N 1
ATOM 958 C CA . LEU A 1 129 ? -46.556 -6.352 83.664 1.00 90.25 129 LEU A CA 1
ATOM 959 C C . LEU A 1 129 ? -47.352 -6.905 84.859 1.00 90.25 129 LEU A C 1
ATOM 961 O O . LEU A 1 129 ? -46.745 -7.404 85.816 1.00 90.25 129 LEU A O 1
ATOM 965 N N . GLY A 1 130 ? -48.684 -6.852 84.791 1.00 89.62 130 GLY A N 1
ATOM 966 C CA . GLY A 1 130 ? -49.603 -7.362 85.800 1.00 89.62 130 GLY A CA 1
ATOM 967 C C . GLY A 1 130 ? -49.731 -6.476 87.043 1.00 89.62 130 GLY A C 1
ATOM 968 O O . GLY A 1 130 ? -49.074 -5.447 87.195 1.00 89.62 130 GLY A O 1
ATOM 969 N N . ASN A 1 131 ? -50.591 -6.911 87.968 1.00 91.12 131 ASN A N 1
ATOM 970 C CA . ASN A 1 131 ? -50.853 -6.210 89.226 1.00 91.12 131 ASN A CA 1
ATOM 971 C C . ASN A 1 131 ? -49.833 -6.592 90.312 1.00 91.12 131 ASN A C 1
ATOM 973 O O . ASN A 1 131 ? -49.493 -7.764 90.473 1.00 91.12 131 ASN A O 1
ATOM 977 N N . THR A 1 132 ? -49.405 -5.614 91.108 1.00 91.94 132 THR A N 1
ATOM 978 C CA . THR A 1 132 ? -48.522 -5.785 92.274 1.00 91.94 132 THR A CA 1
ATOM 979 C C . THR A 1 132 ? -49.274 -5.486 93.573 1.00 91.94 132 THR A C 1
ATOM 981 O O . THR A 1 132 ? -50.306 -4.813 93.564 1.00 91.94 132 THR A O 1
ATOM 984 N N . THR A 1 133 ? -48.777 -5.984 94.710 1.00 90.88 133 THR A N 1
ATOM 985 C CA . THR A 1 133 ? -49.439 -5.802 96.023 1.00 90.88 133 THR A CA 1
ATOM 986 C C . THR A 1 133 ? -48.672 -4.876 96.965 1.00 90.88 133 THR A C 1
ATOM 988 O O . THR A 1 133 ? -49.164 -4.522 98.036 1.00 90.88 133 THR A O 1
ATOM 991 N N . SER A 1 134 ? -47.475 -4.441 96.559 1.00 92.25 134 SER A N 1
ATOM 992 C CA . SER A 1 134 ? -46.622 -3.533 97.322 1.00 92.25 134 SER A CA 1
ATOM 993 C C . SER A 1 134 ? -45.886 -2.534 96.425 1.00 92.25 134 SER A C 1
ATOM 995 O O . SER A 1 134 ? -45.575 -2.817 95.269 1.00 92.25 134 SER A O 1
ATOM 997 N N . ALA A 1 135 ? -45.526 -1.374 96.984 1.00 92.38 135 ALA A N 1
ATOM 998 C CA . ALA A 1 135 ? -44.770 -0.346 96.264 1.00 92.38 135 ALA A CA 1
ATOM 999 C C . ALA A 1 135 ? -43.379 -0.828 95.801 1.00 92.38 135 ALA A C 1
ATOM 1001 O O . ALA A 1 135 ? -42.893 -0.405 94.755 1.00 92.38 135 ALA A O 1
ATOM 1002 N N . ALA A 1 136 ? -42.741 -1.729 96.557 1.00 94.12 136 ALA A N 1
ATOM 1003 C CA . ALA A 1 136 ? -41.441 -2.290 96.194 1.00 94.12 136 ALA A CA 1
ATOM 1004 C C . ALA A 1 136 ? -41.531 -3.172 94.937 1.00 94.12 136 ALA A C 1
ATOM 1006 O O . ALA A 1 136 ? -40.689 -3.057 94.047 1.00 94.12 136 ALA A O 1
ATOM 1007 N N . GLU A 1 137 ? -42.569 -4.008 94.841 1.00 94.06 137 GLU A N 1
ATOM 1008 C CA . GLU A 1 137 ? -42.854 -4.808 93.644 1.00 94.06 137 GLU A CA 1
ATOM 1009 C C . GLU A 1 137 ? -43.189 -3.909 92.447 1.00 94.06 137 GLU A C 1
ATOM 1011 O O . GLU A 1 137 ? -42.662 -4.131 91.358 1.00 94.06 137 GLU A O 1
ATOM 1016 N N . THR A 1 138 ? -43.987 -2.852 92.650 1.00 93.75 138 THR A N 1
ATOM 1017 C CA . THR A 1 138 ? -44.293 -1.866 91.599 1.00 93.75 138 THR A CA 1
ATOM 1018 C C . THR A 1 138 ? -43.023 -1.216 91.055 1.00 93.75 138 THR A C 1
ATOM 1020 O O . THR A 1 138 ? -42.816 -1.199 89.844 1.00 93.75 138 THR A O 1
ATOM 1023 N N . ASN A 1 139 ? -42.122 -0.750 91.927 1.00 94.06 139 ASN A N 1
ATOM 1024 C CA . ASN A 1 139 ? -40.860 -0.140 91.500 1.00 94.06 139 ASN A CA 1
ATOM 1025 C C . ASN A 1 139 ? -39.961 -1.116 90.729 1.00 94.06 139 ASN A C 1
ATOM 1027 O O . ASN A 1 139 ? -39.296 -0.707 89.781 1.00 94.06 139 ASN A O 1
ATOM 1031 N N . GLN A 1 140 ? -39.942 -2.404 91.086 1.00 94.50 140 GLN A N 1
ATOM 1032 C CA . GLN A 1 140 ? -39.194 -3.401 90.312 1.00 94.50 140 GLN A CA 1
ATOM 1033 C C . GLN A 1 140 ? -39.753 -3.581 88.897 1.00 94.50 140 GLN A C 1
ATOM 1035 O O . GLN A 1 140 ? -38.971 -3.778 87.967 1.00 94.50 140 GLN A O 1
ATOM 1040 N N . GLN A 1 141 ? -41.076 -3.520 88.720 1.00 94.19 141 GLN A N 1
ATOM 1041 C CA . GLN A 1 141 ? -41.696 -3.603 87.395 1.00 94.19 141 GLN A CA 1
ATOM 1042 C C . GLN A 1 141 ? -41.453 -2.327 86.576 1.00 94.19 141 GLN A C 1
ATOM 1044 O O . GLN A 1 141 ? -41.115 -2.435 85.399 1.00 94.19 141 GLN A O 1
ATOM 1049 N N . ILE A 1 142 ? -41.504 -1.143 87.201 1.00 93.31 142 ILE A N 1
ATOM 1050 C CA . ILE A 1 142 ? -41.149 0.134 86.553 1.00 93.31 142 ILE A CA 1
ATOM 1051 C C . ILE A 1 142 ? -39.710 0.092 86.025 1.00 93.31 142 ILE A C 1
ATOM 1053 O O . ILE A 1 142 ? -39.494 0.350 84.847 1.00 93.31 142 ILE A O 1
ATOM 1057 N N . LEU A 1 143 ? -38.740 -0.334 86.844 1.00 94.00 143 LEU A N 1
ATOM 1058 C CA . LEU A 1 143 ? -37.335 -0.432 86.423 1.00 94.00 143 LEU A CA 1
ATOM 1059 C C . LEU A 1 143 ? -37.127 -1.393 85.243 1.00 94.00 143 LEU A C 1
ATOM 1061 O O . LEU A 1 143 ? -36.260 -1.161 84.401 1.00 94.00 143 LEU A O 1
ATOM 1065 N N . LYS A 1 144 ? -37.902 -2.483 85.166 1.00 93.12 144 LYS A N 1
ATOM 1066 C CA . LYS A 1 144 ? -37.852 -3.395 84.013 1.00 93.12 144 LYS A CA 1
ATOM 1067 C C . LYS A 1 144 ? -38.410 -2.740 82.755 1.00 93.12 144 LYS A C 1
ATOM 1069 O O . LYS A 1 144 ? -37.792 -2.888 81.708 1.00 93.12 144 LYS A O 1
ATOM 1074 N N . ALA A 1 145 ? -39.535 -2.033 82.860 1.00 91.81 145 ALA A N 1
ATOM 1075 C CA . ALA A 1 145 ? -40.129 -1.311 81.738 1.00 91.81 145 ALA A CA 1
ATOM 1076 C C . ALA A 1 145 ? -39.216 -0.176 81.245 1.00 91.81 145 ALA A C 1
ATOM 1078 O O . ALA A 1 145 ? -38.986 -0.064 80.048 1.00 91.81 145 ALA A O 1
ATOM 1079 N N . GLU A 1 146 ? -38.615 0.606 82.144 1.00 93.19 146 GLU A N 1
ATOM 1080 C CA . GLU A 1 146 ? -37.642 1.651 81.785 1.00 93.19 146 GLU A CA 1
ATOM 1081 C C . GLU A 1 146 ? -36.399 1.069 81.091 1.00 93.19 146 GLU A C 1
ATOM 1083 O O . GLU A 1 146 ? -35.937 1.598 80.079 1.00 93.19 146 GLU A O 1
ATOM 1088 N N . ALA A 1 147 ? -35.874 -0.056 81.590 1.00 93.94 147 ALA A N 1
ATOM 1089 C CA . ALA A 1 147 ? -34.756 -0.747 80.952 1.00 93.94 147 ALA A CA 1
ATOM 1090 C C . ALA A 1 147 ? -35.125 -1.341 79.582 1.00 93.94 147 ALA A C 1
ATOM 1092 O O . ALA A 1 147 ? -34.263 -1.438 78.709 1.00 93.94 147 ALA A O 1
ATOM 1093 N N . ASP A 1 148 ? -36.377 -1.760 79.392 1.00 93.81 148 ASP A N 1
ATOM 1094 C CA . ASP A 1 148 ? -36.875 -2.256 78.109 1.00 93.81 148 ASP A CA 1
ATOM 1095 C C . ASP A 1 148 ? -37.022 -1.126 77.082 1.00 93.81 148 ASP A C 1
ATOM 1097 O O . ASP A 1 148 ? -36.495 -1.241 75.979 1.00 93.81 148 ASP A O 1
ATOM 1101 N N . VAL A 1 149 ? -37.604 0.012 77.481 1.00 94.44 149 VAL A N 1
ATOM 1102 C CA . VAL A 1 149 ? -37.680 1.242 76.670 1.00 94.44 149 VAL A CA 1
ATOM 1103 C C . VAL A 1 149 ? -36.294 1.641 76.158 1.00 94.44 149 VAL A C 1
ATOM 1105 O O . VAL A 1 149 ? -36.116 1.871 74.962 1.00 94.44 149 VAL A O 1
ATOM 1108 N N . GLN A 1 150 ? -35.284 1.651 77.034 1.00 95.19 150 GLN A N 1
ATOM 1109 C CA . GLN A 1 150 ? -33.910 1.973 76.643 1.00 95.19 150 GLN A CA 1
ATOM 1110 C C . GLN A 1 150 ? -33.341 0.972 75.622 1.00 95.19 150 GLN A C 1
ATOM 1112 O O . GLN A 1 150 ? -32.728 1.378 74.635 1.00 95.19 150 GLN A O 1
ATOM 1117 N N . LYS A 1 151 ? -33.581 -0.333 75.812 1.00 95.88 151 LYS A N 1
ATOM 1118 C CA . LYS A 1 151 ? -33.138 -1.368 74.862 1.00 95.88 151 LYS A CA 1
ATOM 1119 C C . LYS A 1 151 ? -33.826 -1.257 73.507 1.00 95.88 151 LYS A C 1
ATOM 1121 O O . LYS A 1 151 ? -33.179 -1.495 72.491 1.00 95.88 151 LYS A O 1
ATOM 1126 N N . GLN A 1 152 ? -35.112 -0.912 73.477 1.00 95.94 152 GLN A N 1
ATOM 1127 C CA . GLN A 1 152 ? -35.837 -0.703 72.225 1.00 95.94 152 GLN A CA 1
ATOM 1128 C C . GLN A 1 152 ? -35.239 0.466 71.437 1.00 95.94 152 GLN A C 1
ATOM 1130 O O . GLN A 1 152 ? -34.969 0.315 70.248 1.00 95.94 152 GLN A O 1
ATOM 1135 N N . VAL A 1 153 ? -34.955 1.593 72.100 1.00 96.56 153 VAL A N 1
ATOM 1136 C CA . VAL A 1 153 ? -34.282 2.742 71.469 1.00 96.56 153 VAL A CA 1
ATOM 1137 C C . VAL A 1 153 ? -32.920 2.340 70.902 1.00 96.56 153 VAL A C 1
ATOM 1139 O O . VAL A 1 153 ? -32.628 2.638 69.746 1.00 96.56 153 VAL A O 1
ATOM 1142 N N . GLU A 1 154 ? -32.094 1.639 71.684 1.00 97.12 154 GLU A N 1
ATOM 1143 C CA . GLU A 1 154 ? -30.771 1.177 71.241 1.00 97.12 154 GLU A CA 1
ATOM 1144 C C . 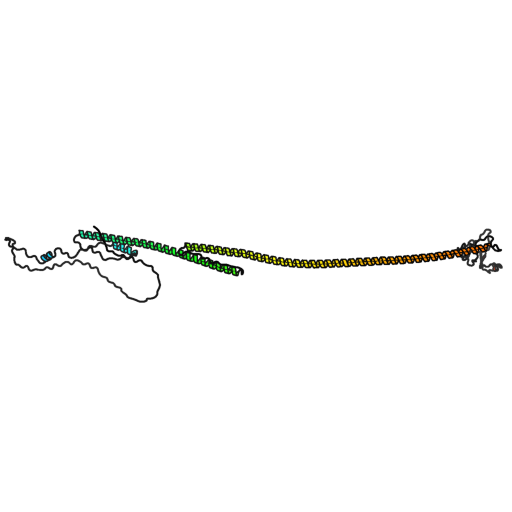GLU A 1 154 ? -30.865 0.269 70.010 1.00 97.12 154 GLU A C 1
ATOM 1146 O O . GLU A 1 154 ? -30.164 0.503 69.026 1.00 97.12 154 GLU A O 1
ATOM 1151 N N . ALA A 1 155 ? -31.776 -0.707 70.023 1.00 96.69 155 ALA A N 1
ATOM 1152 C CA . ALA A 1 155 ? -31.972 -1.625 68.906 1.00 96.69 155 ALA A CA 1
ATOM 1153 C C . ALA A 1 155 ? -32.485 -0.914 67.641 1.00 96.69 155 ALA A C 1
ATOM 1155 O O . ALA A 1 155 ? -31.998 -1.181 66.541 1.00 96.69 155 ALA A O 1
ATOM 1156 N N . ILE A 1 156 ? -33.445 0.010 67.777 1.00 96.81 156 ILE A N 1
ATOM 1157 C CA . ILE A 1 156 ? -33.973 0.792 66.648 1.00 96.81 156 ILE A CA 1
ATOM 1158 C C . ILE A 1 156 ? -32.873 1.668 66.046 1.00 96.81 156 ILE A C 1
ATOM 1160 O O . ILE A 1 156 ? -32.718 1.708 64.822 1.00 96.81 156 ILE A O 1
ATOM 1164 N N . ASN A 1 157 ? -32.082 2.333 66.888 1.00 97.00 157 ASN A N 1
ATOM 1165 C CA . ASN A 1 157 ? -30.983 3.180 66.438 1.00 97.00 157 ASN A CA 1
ATOM 1166 C C . ASN A 1 157 ? -29.888 2.361 65.745 1.00 97.00 157 ASN A C 1
ATOM 1168 O O . ASN A 1 157 ? -29.425 2.755 64.679 1.00 97.00 157 ASN A O 1
ATOM 1172 N N . GLU A 1 158 ? -29.514 1.199 66.288 1.00 97.56 158 GLU A N 1
ATOM 1173 C CA . GLU A 1 158 ? -28.521 0.308 65.674 1.00 97.56 158 GLU A CA 1
ATOM 1174 C C . GLU A 1 158 ? -28.956 -0.150 64.272 1.00 97.56 158 GLU A C 1
ATOM 1176 O O . GLU A 1 158 ? -28.179 -0.061 63.314 1.00 97.56 158 GLU A O 1
ATOM 1181 N N . VAL A 1 159 ? -30.214 -0.581 64.120 1.00 97.31 159 VAL A N 1
ATOM 1182 C CA . VAL A 1 159 ? -30.775 -0.969 62.815 1.00 97.31 159 VAL A CA 1
ATOM 1183 C C . VAL A 1 159 ? -30.804 0.220 61.855 1.00 97.31 159 VAL A C 1
ATOM 1185 O O . VAL A 1 159 ? -30.447 0.077 60.684 1.00 97.31 159 VAL A O 1
ATOM 1188 N N . THR A 1 160 ? -31.198 1.397 62.340 1.00 97.12 160 THR A N 1
ATOM 1189 C CA . THR A 1 160 ? -31.304 2.612 61.523 1.00 97.12 160 THR A CA 1
ATOM 1190 C C . THR A 1 160 ? -29.941 3.068 61.011 1.00 97.12 160 THR A C 1
ATOM 1192 O O . THR A 1 160 ? -29.795 3.334 59.818 1.00 97.12 160 THR A O 1
ATOM 1195 N N . GLU A 1 161 ? -28.923 3.108 61.871 1.00 97.12 161 GLU A N 1
ATOM 1196 C CA . GLU A 1 161 ? -27.563 3.490 61.480 1.00 97.12 161 GLU A CA 1
ATOM 1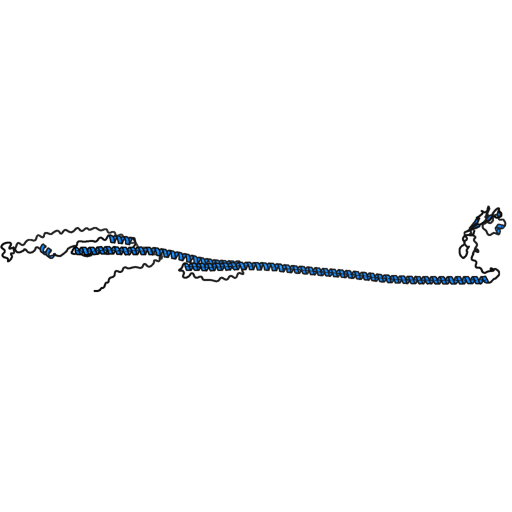197 C C . GLU A 1 161 ? -26.924 2.461 60.539 1.00 97.12 161 GLU A C 1
ATOM 1199 O O . GLU A 1 161 ? -26.289 2.839 59.552 1.00 97.12 161 GLU A O 1
ATOM 1204 N N . THR A 1 162 ? -27.165 1.165 60.766 1.00 97.38 162 THR A N 1
ATOM 1205 C CA . THR A 1 162 ? -26.729 0.107 59.839 1.00 97.38 162 THR A CA 1
ATOM 1206 C C . THR A 1 162 ? -27.359 0.302 58.461 1.00 97.38 162 THR A C 1
ATOM 1208 O O . THR A 1 162 ? -26.662 0.303 57.448 1.00 97.38 162 THR A O 1
ATOM 1211 N N . TYR A 1 163 ? -28.669 0.555 58.410 1.00 97.31 163 TYR A N 1
ATOM 1212 C CA . TYR A 1 163 ? -29.372 0.788 57.153 1.00 97.31 163 TYR A CA 1
ATOM 1213 C C . TYR A 1 163 ? -28.892 2.057 56.430 1.00 97.31 163 TYR A C 1
ATOM 1215 O O . TYR A 1 163 ? -28.725 2.036 55.209 1.00 97.31 163 TYR A O 1
ATOM 1223 N N . LYS A 1 164 ? -28.615 3.154 57.151 1.00 96.81 164 LYS A N 1
ATOM 1224 C CA . LYS A 1 164 ? -28.007 4.364 56.566 1.00 96.81 164 LYS A CA 1
ATOM 1225 C C . LYS A 1 164 ? -26.655 4.054 55.918 1.00 96.81 164 LYS A C 1
ATOM 1227 O O . LYS A 1 164 ? -26.410 4.496 54.792 1.00 96.81 164 LYS A O 1
ATOM 1232 N N . ALA A 1 165 ? -25.801 3.285 56.597 1.00 97.12 165 ALA A N 1
ATOM 1233 C CA . ALA A 1 165 ? -24.494 2.888 56.078 1.00 97.12 165 ALA A CA 1
ATOM 1234 C C . ALA A 1 165 ? -24.616 2.000 54.827 1.00 97.12 165 ALA A C 1
ATOM 1236 O O . ALA A 1 165 ? -23.982 2.285 53.808 1.00 97.12 165 ALA A O 1
ATOM 1237 N N . ASP A 1 166 ? -25.488 0.989 54.860 1.00 97.19 166 ASP A N 1
ATOM 1238 C CA . ASP A 1 166 ? -25.748 0.099 53.721 1.00 97.19 166 ASP A CA 1
ATOM 1239 C C . ASP A 1 166 ? -26.315 0.861 52.515 1.00 97.19 166 ASP A C 1
ATOM 1241 O O . ASP A 1 166 ? -25.907 0.640 51.373 1.00 97.19 166 ASP A O 1
ATOM 1245 N N . LYS A 1 167 ? -27.233 1.805 52.757 1.00 96.44 167 LYS A N 1
ATOM 1246 C CA . LYS A 1 167 ? -27.814 2.677 51.729 1.00 96.44 167 LYS A CA 1
ATOM 1247 C C . LYS A 1 167 ? -26.748 3.551 51.069 1.00 96.44 167 LYS A C 1
ATOM 1249 O O . LYS A 1 167 ? -26.747 3.660 49.843 1.00 96.44 167 LYS A O 1
ATOM 1254 N N . ALA A 1 168 ? -25.838 4.144 51.844 1.00 96.81 168 ALA A N 1
ATOM 1255 C CA . ALA A 1 168 ? -24.726 4.928 51.306 1.00 96.81 168 ALA A CA 1
ATOM 1256 C C . ALA A 1 168 ? -23.779 4.059 50.459 1.00 96.81 168 ALA A C 1
ATOM 1258 O O . ALA A 1 168 ? -23.526 4.384 49.299 1.00 96.81 168 ALA A O 1
ATOM 1259 N N . ALA A 1 169 ? -23.357 2.903 50.984 1.00 97.88 169 ALA A N 1
ATOM 1260 C CA . ALA A 1 169 ? -22.505 1.959 50.260 1.00 97.88 169 ALA A CA 1
ATOM 1261 C C . ALA A 1 169 ? -23.157 1.461 48.958 1.00 97.88 169 ALA A C 1
ATOM 1263 O O . ALA A 1 169 ? -22.489 1.333 47.933 1.00 97.88 169 ALA A O 1
ATOM 1264 N N . TYR A 1 170 ? -24.473 1.225 48.968 1.00 97.62 170 TYR A N 1
ATOM 1265 C CA . TYR A 1 170 ? -25.225 0.850 47.772 1.00 97.62 170 TYR A CA 1
ATOM 1266 C C . TYR A 1 170 ? -25.228 1.955 46.710 1.00 97.62 170 TYR A C 1
ATOM 1268 O O . TYR A 1 170 ? -25.079 1.653 45.525 1.00 97.62 170 TYR A O 1
ATOM 1276 N N . VAL A 1 171 ? -25.411 3.221 47.101 1.00 97.75 171 VAL A N 1
ATOM 1277 C CA . VAL A 1 171 ? -25.378 4.346 46.152 1.00 97.75 171 VAL A CA 1
ATOM 1278 C C . VAL A 1 171 ? -23.998 4.466 45.505 1.00 97.75 171 VAL A C 1
ATOM 1280 O O . VAL A 1 171 ? -23.925 4.594 44.281 1.00 97.75 171 VAL A O 1
ATOM 1283 N N . ASP A 1 172 ? -22.927 4.357 46.292 1.00 97.62 172 ASP A N 1
ATOM 1284 C CA . ASP A 1 172 ? -21.552 4.430 45.789 1.00 97.62 172 ASP A CA 1
ATOM 1285 C C . ASP A 1 172 ? -21.227 3.260 44.849 1.00 97.62 172 ASP A C 1
ATOM 1287 O O . ASP A 1 172 ? -20.714 3.461 43.746 1.00 97.62 172 ASP A O 1
ATOM 1291 N N . GLU A 1 173 ? -21.592 2.034 45.233 1.00 98.19 173 GLU A N 1
ATOM 1292 C CA . GLU A 1 173 ? -21.379 0.844 44.408 1.00 98.19 173 GLU A CA 1
ATOM 1293 C C . GLU A 1 173 ? -22.196 0.898 43.113 1.00 98.19 173 GLU A C 1
ATOM 1295 O O . GLU A 1 173 ? -21.695 0.571 42.036 1.00 98.19 173 GLU A O 1
ATOM 1300 N N . LYS A 1 174 ? -23.445 1.373 43.183 1.00 98.25 174 LYS A N 1
ATOM 1301 C CA . LYS A 1 174 ? -24.275 1.588 41.997 1.00 98.25 174 LYS A CA 1
ATOM 1302 C C . LYS A 1 174 ? -23.610 2.578 41.039 1.00 98.25 174 LYS A C 1
ATOM 1304 O O . LYS A 1 174 ? -23.532 2.289 39.846 1.00 98.25 174 LYS A O 1
ATOM 1309 N N . ALA A 1 175 ? -23.119 3.709 41.545 1.00 97.94 175 ALA A N 1
ATOM 1310 C CA . ALA A 1 175 ? -22.438 4.710 40.728 1.00 97.94 175 ALA A CA 1
ATOM 1311 C C . ALA A 1 175 ? -21.153 4.152 40.091 1.00 97.94 175 ALA A C 1
ATOM 1313 O O . ALA A 1 175 ? -20.909 4.372 38.903 1.00 97.94 175 ALA A O 1
ATOM 1314 N N . ARG A 1 176 ? -20.366 3.374 40.848 1.00 98.06 176 ARG A N 1
ATOM 1315 C CA . ARG A 1 176 ? -19.163 2.693 40.348 1.00 98.06 176 ARG A CA 1
ATOM 1316 C C . ARG A 1 176 ? -19.487 1.739 39.199 1.00 98.06 176 ARG A C 1
ATOM 1318 O O . ARG A 1 176 ? -18.884 1.844 38.135 1.00 98.06 176 ARG A O 1
ATOM 1325 N N . ILE A 1 177 ? -20.474 0.860 39.377 1.00 97.69 177 ILE A N 1
ATOM 1326 C CA . ILE A 1 177 ? -20.882 -0.115 38.354 1.00 97.69 177 ILE A CA 1
ATOM 1327 C C . ILE A 1 177 ? -21.470 0.574 37.115 1.00 97.69 177 ILE A C 1
ATOM 1329 O O . ILE A 1 177 ? -21.209 0.150 35.990 1.00 97.69 177 ILE A O 1
ATOM 1333 N N . GLU A 1 178 ? -22.256 1.642 37.280 1.00 98.00 178 GLU A N 1
ATOM 1334 C CA . GLU A 1 178 ? -22.759 2.432 36.147 1.00 98.00 178 GLU A CA 1
ATOM 1335 C C . GLU A 1 178 ? -21.612 3.059 35.336 1.00 98.00 178 GLU A C 1
ATOM 1337 O O . GLU A 1 178 ? -21.653 3.034 34.102 1.00 98.00 178 GLU A O 1
ATOM 1342 N N . GLN A 1 179 ? -20.566 3.552 36.005 1.00 97.94 179 GLN A N 1
ATOM 1343 C CA . GLN A 1 179 ? -19.379 4.101 35.350 1.00 97.94 179 GLN A CA 1
ATOM 1344 C C . GLN A 1 179 ? -18.542 3.015 34.651 1.00 97.94 179 GLN A C 1
ATOM 1346 O O . GLN A 1 179 ? -18.216 3.174 33.474 1.00 97.94 179 GLN A O 1
ATOM 1351 N N . GLU A 1 180 ? -18.260 1.890 35.315 1.00 96.56 180 GLU A N 1
ATOM 1352 C CA . GLU A 1 180 ? -17.527 0.756 34.724 1.00 96.56 180 GLU A CA 1
ATOM 1353 C C . GLU A 1 180 ? -18.251 0.204 33.480 1.00 96.56 180 GLU A C 1
ATOM 1355 O O . GLU A 1 180 ? -17.631 -0.037 32.442 1.00 96.56 180 GLU A O 1
ATOM 1360 N N . ASN A 1 181 ? -19.583 0.080 33.532 1.00 96.81 181 ASN A N 1
ATOM 1361 C CA . ASN A 1 181 ? -20.388 -0.351 32.385 1.00 96.81 181 ASN A CA 1
ATOM 1362 C C . ASN A 1 181 ? -20.333 0.646 31.223 1.00 96.81 181 ASN A C 1
ATOM 1364 O O . ASN A 1 181 ? -20.293 0.241 30.059 1.00 96.81 181 ASN A O 1
ATOM 1368 N N . LYS A 1 182 ? -20.333 1.951 31.520 1.00 97.81 182 LYS A N 1
ATOM 1369 C CA . LYS A 1 182 ? -20.217 2.999 30.503 1.00 97.81 182 LYS A CA 1
ATOM 1370 C C . LYS A 1 182 ? -18.864 2.930 29.795 1.00 97.81 182 LYS A C 1
ATOM 1372 O O . LYS A 1 182 ? -18.832 2.967 28.566 1.00 97.81 182 LYS A O 1
ATOM 1377 N N . GLU A 1 183 ? -17.774 2.799 30.545 1.00 97.62 183 GLU A N 1
ATOM 1378 C CA . GLU A 1 183 ? -16.421 2.664 29.990 1.00 97.62 183 GLU A CA 1
ATOM 1379 C C . GLU A 1 183 ? -16.285 1.396 29.141 1.00 97.62 183 GLU A C 1
ATOM 1381 O O . GLU A 1 183 ? -15.757 1.450 28.028 1.00 97.62 183 GLU A O 1
ATOM 1386 N N . LEU A 1 184 ? -16.833 0.271 29.611 1.00 97.38 184 LEU A N 1
ATOM 1387 C CA . LEU A 1 184 ? -16.841 -0.983 28.859 1.00 97.38 184 LEU A CA 1
ATOM 1388 C C . LEU A 1 184 ? -17.631 -0.866 27.547 1.00 97.38 184 LEU A C 1
ATOM 1390 O O . LEU A 1 184 ? -17.157 -1.328 26.509 1.00 97.38 184 LEU A O 1
ATOM 1394 N N . SER A 1 185 ? -18.800 -0.214 27.570 1.00 97.25 185 SER A N 1
ATOM 1395 C CA . SER A 1 185 ? -19.614 0.023 26.369 1.00 97.25 185 SER A CA 1
ATOM 1396 C C . SER A 1 185 ? -18.881 0.898 25.352 1.00 97.25 185 SER A C 1
ATOM 1398 O O . SER A 1 185 ? -18.857 0.573 24.167 1.00 97.25 185 SER A O 1
ATOM 1400 N N . GLN A 1 186 ? -18.235 1.976 25.806 1.00 97.88 186 GLN A N 1
ATOM 1401 C CA . GLN A 1 186 ? -17.454 2.861 24.938 1.00 97.88 186 GLN A CA 1
ATOM 1402 C C . GLN A 1 186 ? -16.247 2.142 24.323 1.00 97.88 186 GLN A C 1
ATOM 1404 O O . GLN A 1 186 ? -15.980 2.296 23.132 1.00 97.88 186 GLN A O 1
ATOM 1409 N N . ALA A 1 187 ? -15.541 1.325 25.109 1.00 97.69 187 ALA A N 1
ATOM 1410 C CA . ALA A 1 187 ? -14.417 0.534 24.620 1.00 97.69 187 ALA A CA 1
ATOM 1411 C C . ALA A 1 187 ? -14.858 -0.497 23.567 1.00 97.69 187 ALA A C 1
ATOM 1413 O O . ALA A 1 187 ? -14.206 -0.631 22.530 1.00 97.69 187 ALA A O 1
ATOM 1414 N N . TYR A 1 188 ? -15.987 -1.178 23.794 1.00 96.69 188 TYR A N 1
ATOM 1415 C CA . TYR A 1 188 ? -16.584 -2.101 22.826 1.00 96.69 188 TYR A CA 1
ATOM 1416 C C . TYR A 1 188 ? -16.966 -1.401 21.516 1.00 96.69 188 TYR A C 1
ATOM 1418 O O . TYR A 1 188 ? -16.611 -1.873 20.434 1.00 96.69 188 TYR A O 1
ATOM 1426 N N . GLU A 1 189 ? -17.681 -0.275 21.598 1.00 97.44 189 GLU A N 1
ATOM 1427 C CA . GLU A 1 189 ? -18.108 0.490 20.423 1.00 97.44 189 GLU A CA 1
ATOM 1428 C C . GLU A 1 189 ? -16.909 0.985 19.612 1.00 97.44 189 GLU A C 1
ATOM 1430 O O . GLU A 1 189 ? -16.884 0.801 18.393 1.00 97.44 189 GLU A O 1
ATOM 1435 N N . GLY A 1 190 ? -15.892 1.532 20.288 1.00 96.56 190 GLY A N 1
ATOM 1436 C CA . GLY A 1 190 ? -14.643 1.963 19.665 1.00 96.56 190 GLY A CA 1
ATOM 1437 C C . GLY A 1 190 ? -13.926 0.815 18.953 1.00 96.56 190 GLY A C 1
ATOM 1438 O O . GLY A 1 190 ? -13.633 0.921 17.766 1.00 96.56 190 GLY A O 1
ATOM 1439 N N . ALA A 1 191 ? -13.728 -0.319 19.633 1.00 96.56 191 ALA A N 1
ATOM 1440 C CA . ALA A 1 191 ? -13.104 -1.503 19.043 1.00 96.56 191 ALA A CA 1
ATOM 1441 C C . ALA A 1 191 ? -13.874 -2.019 17.813 1.00 96.56 191 ALA A C 1
ATOM 1443 O O . ALA A 1 191 ? -13.286 -2.284 16.762 1.00 96.56 191 ALA A O 1
ATOM 1444 N N . ASN A 1 192 ? -15.202 -2.124 17.905 1.00 95.31 192 ASN A N 1
ATOM 1445 C CA . ASN A 1 192 ? -16.039 -2.560 16.788 1.00 95.31 192 ASN A CA 1
ATOM 1446 C C . ASN A 1 192 ? -15.937 -1.602 15.590 1.00 95.31 192 ASN A C 1
ATOM 1448 O O . ASN A 1 192 ? -15.890 -2.047 14.441 1.00 95.31 192 ASN A O 1
ATOM 1452 N N . GLN A 1 193 ? -15.880 -0.295 15.850 1.00 97.00 193 GLN A N 1
ATOM 1453 C CA . GLN A 1 193 ? -15.711 0.713 14.810 1.00 97.00 193 GLN A CA 1
ATOM 1454 C C . GLN A 1 193 ? -14.344 0.590 14.127 1.00 97.00 193 GLN A C 1
ATOM 1456 O O . GLN A 1 193 ? -14.305 0.481 12.903 1.00 97.00 193 GLN A O 1
ATOM 1461 N N . THR A 1 194 ? -13.249 0.495 14.890 1.00 96.62 194 THR A N 1
ATOM 1462 C CA . THR A 1 194 ? -11.893 0.304 14.344 1.00 96.62 194 THR A CA 1
ATOM 1463 C C . THR A 1 194 ? -11.820 -0.932 13.442 1.00 96.62 194 THR A C 1
ATOM 1465 O O . THR A 1 194 ? -11.309 -0.859 12.327 1.00 96.62 194 THR A O 1
ATOM 1468 N N . GLY A 1 195 ? -12.401 -2.060 13.870 1.00 96.50 195 GLY A N 1
ATOM 1469 C CA . GLY A 1 195 ? -12.449 -3.277 13.050 1.00 96.50 195 GLY A CA 1
ATOM 1470 C C . GLY A 1 195 ? -13.207 -3.094 11.730 1.00 96.50 195 GLY A C 1
ATOM 1471 O O . GLY A 1 195 ? -12.741 -3.525 10.674 1.00 96.50 195 GLY A O 1
ATOM 1472 N N . LYS A 1 196 ? -14.368 -2.428 11.768 1.00 97.56 196 LYS A N 1
ATOM 1473 C CA . LYS A 1 196 ? -15.169 -2.142 10.567 1.00 97.56 196 LYS A CA 1
ATOM 1474 C C . LYS A 1 196 ? -14.448 -1.213 9.599 1.00 97.56 196 LYS A C 1
ATOM 1476 O O . LYS A 1 196 ? -14.478 -1.460 8.396 1.00 97.56 196 LYS A O 1
ATOM 1481 N N . GLU A 1 197 ? -13.820 -0.161 10.111 1.00 97.88 197 GLU A N 1
ATOM 1482 C CA . GLU A 1 197 ? -13.099 0.819 9.300 1.00 97.88 197 GLU A CA 1
ATOM 1483 C C . GLU A 1 197 ? -11.897 0.193 8.593 1.00 97.88 197 GLU A C 1
ATOM 1485 O O . GLU A 1 197 ? -11.743 0.390 7.389 1.00 97.88 197 GLU A O 1
ATOM 1490 N N . THR A 1 198 ? -11.104 -0.629 9.289 1.00 97.94 198 THR A N 1
ATOM 1491 C CA . THR A 1 198 ? -9.988 -1.364 8.674 1.00 97.94 198 THR A CA 1
ATOM 1492 C C . THR A 1 198 ? -10.465 -2.304 7.569 1.00 97.94 198 THR A C 1
ATOM 1494 O O . THR A 1 198 ? -9.904 -2.291 6.474 1.00 97.94 198 THR A O 1
ATOM 1497 N N . ASN A 1 199 ? -11.536 -3.070 7.795 1.00 97.50 199 ASN A N 1
ATOM 1498 C CA . ASN A 1 199 ? -12.079 -3.958 6.761 1.00 97.50 199 ASN A CA 1
ATOM 1499 C C . ASN A 1 199 ? -12.585 -3.173 5.538 1.00 97.50 199 ASN A C 1
ATOM 1501 O O . ASN A 1 199 ? -12.232 -3.497 4.405 1.00 97.50 199 ASN A O 1
ATOM 1505 N N . ALA A 1 200 ? -13.336 -2.089 5.757 1.00 98.06 200 ALA A N 1
ATOM 1506 C CA . ALA A 1 200 ? -13.820 -1.232 4.675 1.00 98.06 200 ALA A CA 1
ATOM 1507 C C . ALA A 1 200 ? -12.672 -0.562 3.898 1.00 98.06 200 ALA A C 1
ATOM 1509 O O . ALA A 1 200 ? -12.741 -0.414 2.674 1.00 98.06 200 ALA A O 1
ATOM 1510 N N . TRP A 1 201 ? -11.603 -0.167 4.594 1.00 98.12 201 TRP A N 1
ATOM 1511 C CA . TRP A 1 201 ? -10.400 0.369 3.968 1.00 98.12 201 TRP A CA 1
ATOM 1512 C C . TRP A 1 201 ? -9.733 -0.673 3.064 1.00 98.12 201 TRP A C 1
ATOM 1514 O O . TRP A 1 201 ? -9.394 -0.347 1.923 1.00 98.12 201 TRP A O 1
ATOM 1524 N N . VAL A 1 202 ? -9.593 -1.922 3.529 1.00 98.06 202 VAL A N 1
ATOM 1525 C CA . VAL A 1 202 ? -9.007 -3.017 2.737 1.00 98.06 202 VAL A CA 1
ATOM 1526 C C . VAL A 1 202 ? -9.830 -3.252 1.473 1.00 98.06 202 VAL A C 1
ATOM 1528 O O . VAL A 1 202 ? -9.268 -3.217 0.378 1.00 98.06 202 VAL A O 1
ATOM 1531 N N . ASP A 1 203 ? -11.150 -3.393 1.594 1.00 97.44 203 ASP A N 1
ATOM 1532 C CA . ASP A 1 203 ? -12.044 -3.598 0.447 1.00 97.44 203 ASP A CA 1
ATOM 1533 C C . ASP A 1 203 ? -11.936 -2.458 -0.577 1.00 97.44 203 ASP A C 1
ATOM 1535 O O . ASP A 1 203 ? -11.821 -2.684 -1.786 1.00 97.44 203 ASP A O 1
ATOM 1539 N N . SER A 1 204 ? -11.912 -1.215 -0.090 1.00 98.25 204 SER A N 1
ATOM 1540 C CA . SER A 1 204 ? -11.747 -0.024 -0.923 1.00 98.25 204 SER A CA 1
ATOM 1541 C C . SER A 1 204 ? -10.419 -0.037 -1.685 1.00 98.25 204 SER A C 1
ATOM 1543 O O . SER A 1 204 ? -10.393 0.173 -2.901 1.00 98.25 204 SER A O 1
ATOM 1545 N N . LYS A 1 205 ? -9.305 -0.346 -1.009 1.00 97.56 205 LYS A N 1
ATOM 1546 C CA . LYS A 1 205 ? -7.974 -0.371 -1.634 1.00 97.56 205 LYS A CA 1
ATOM 1547 C C . LYS A 1 205 ? -7.783 -1.522 -2.605 1.00 97.56 205 LYS A C 1
ATOM 1549 O O . LYS A 1 205 ? -7.161 -1.323 -3.647 1.00 97.56 205 LYS A O 1
ATOM 1554 N N . VAL A 1 206 ? -8.343 -2.691 -2.313 1.00 96.81 206 VAL A N 1
ATOM 1555 C CA . VAL A 1 206 ? -8.341 -3.827 -3.243 1.00 96.8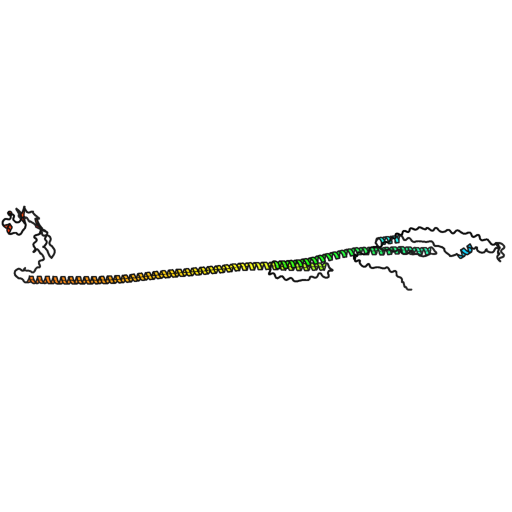1 206 VAL A CA 1
ATOM 1556 C C . VAL A 1 206 ? -9.044 -3.440 -4.547 1.00 96.81 206 VAL A C 1
ATOM 1558 O O . VAL A 1 206 ? -8.505 -3.678 -5.629 1.00 96.81 206 VAL A O 1
ATOM 1561 N N . ASN A 1 207 ? -10.212 -2.798 -4.456 1.00 96.69 207 ASN A N 1
ATOM 1562 C CA . ASN A 1 207 ? -10.964 -2.350 -5.629 1.00 96.69 207 ASN A CA 1
ATOM 1563 C C . ASN A 1 207 ? -10.235 -1.248 -6.410 1.00 96.69 207 ASN A C 1
ATOM 1565 O O . ASN A 1 207 ? -10.162 -1.309 -7.639 1.00 96.69 207 ASN A O 1
ATOM 1569 N N . ASP A 1 208 ? -9.660 -0.266 -5.715 1.00 97.06 208 ASP A N 1
ATOM 1570 C CA . ASP A 1 208 ? -8.891 0.821 -6.329 1.00 97.06 208 ASP A CA 1
ATOM 1571 C C . ASP A 1 208 ? -7.668 0.289 -7.096 1.00 97.06 208 ASP A C 1
ATOM 1573 O O . ASP A 1 208 ? -7.456 0.650 -8.255 1.00 97.06 208 ASP A O 1
ATOM 1577 N N . LEU A 1 209 ? -6.906 -0.638 -6.501 1.00 96.88 209 LEU A N 1
ATOM 1578 C CA . LEU A 1 209 ? -5.741 -1.250 -7.148 1.00 96.88 209 LEU A CA 1
ATOM 1579 C C . LEU A 1 209 ? -6.121 -2.040 -8.403 1.00 96.88 209 LEU A C 1
ATOM 1581 O O . LEU A 1 209 ? -5.502 -1.832 -9.444 1.00 96.88 209 LEU A O 1
ATOM 1585 N N . LYS A 1 210 ? -7.159 -2.884 -8.334 1.00 94.81 210 LYS A N 1
ATOM 1586 C CA . LYS A 1 210 ? -7.639 -3.665 -9.490 1.00 94.81 210 LYS A CA 1
ATOM 1587 C C . LYS A 1 210 ? -8.199 -2.787 -10.610 1.00 94.81 210 LYS A C 1
ATOM 1589 O O . LYS A 1 210 ? -8.098 -3.143 -11.779 1.00 94.81 210 LYS A O 1
ATOM 1594 N N . THR A 1 211 ? -8.782 -1.640 -10.262 1.00 96.44 211 THR A N 1
ATOM 1595 C CA . THR A 1 211 ? -9.319 -0.688 -11.247 1.00 96.44 211 THR A CA 1
ATOM 1596 C C . THR A 1 211 ? -8.203 0.063 -11.964 1.00 96.44 211 THR A C 1
ATOM 1598 O O . THR A 1 211 ? -8.260 0.248 -13.177 1.00 96.44 211 THR A O 1
ATOM 1601 N N . ARG A 1 212 ? -7.179 0.508 -11.226 1.00 95.81 212 ARG A N 1
ATOM 1602 C CA . ARG A 1 212 ? -6.051 1.257 -11.802 1.00 95.81 212 ARG A CA 1
ATOM 1603 C C . ARG A 1 212 ? -5.094 0.369 -12.585 1.00 95.81 212 ARG A C 1
ATOM 1605 O O . ARG A 1 212 ? -4.536 0.812 -13.584 1.00 95.81 212 ARG A O 1
ATOM 1612 N N . TYR A 1 213 ? -4.898 -0.860 -12.122 1.00 95.12 213 TYR A N 1
ATOM 1613 C CA . TYR A 1 213 ? -3.925 -1.796 -12.663 1.00 95.12 213 TYR A CA 1
ATOM 1614 C C . TYR A 1 213 ? -4.631 -3.121 -12.944 1.00 95.12 213 TYR A C 1
ATOM 1616 O O . TYR A 1 213 ? -4.834 -3.935 -12.047 1.00 95.12 213 TYR A O 1
ATOM 1624 N N . ALA A 1 214 ? -5.024 -3.330 -14.201 1.00 91.19 214 ALA A N 1
ATOM 1625 C CA . ALA A 1 214 ? -5.742 -4.537 -14.616 1.00 91.19 214 ALA A CA 1
ATOM 1626 C C . ALA A 1 214 ? -4.922 -5.828 -14.408 1.00 91.19 214 ALA A C 1
ATOM 1628 O O . ALA A 1 214 ? -5.487 -6.911 -14.296 1.00 91.19 214 ALA A O 1
ATOM 1629 N N . ASP A 1 215 ? -3.596 -5.701 -14.354 1.00 90.00 215 ASP A N 1
ATOM 1630 C CA . ASP A 1 215 ? -2.620 -6.752 -14.076 1.00 90.00 215 ASP A CA 1
ATOM 1631 C C . ASP A 1 215 ? -2.317 -6.934 -12.577 1.00 90.00 215 ASP A C 1
ATOM 1633 O O . ASP A 1 215 ? -1.517 -7.800 -12.223 1.00 90.00 215 ASP A O 1
ATOM 1637 N N . ALA A 1 216 ? -2.927 -6.144 -11.683 1.00 93.31 216 ALA A N 1
ATOM 1638 C CA . ALA A 1 216 ? -2.692 -6.272 -10.249 1.00 93.31 216 ALA A CA 1
ATOM 1639 C C . ALA A 1 216 ? -3.274 -7.575 -9.692 1.00 93.31 216 ALA A C 1
ATOM 1641 O O . ALA A 1 216 ? -4.491 -7.760 -9.609 1.00 93.31 216 ALA A O 1
ATOM 1642 N N . ASP A 1 217 ? -2.383 -8.435 -9.209 1.00 92.94 217 ASP A N 1
ATOM 1643 C CA . ASP A 1 217 ? -2.739 -9.602 -8.414 1.00 92.94 217 ASP A CA 1
ATOM 1644 C C . ASP A 1 217 ? -2.760 -9.234 -6.922 1.00 92.94 217 ASP A C 1
ATOM 1646 O O . ASP A 1 217 ? -1.722 -9.020 -6.291 1.00 92.94 217 ASP A O 1
ATOM 1650 N N . VAL A 1 218 ? -3.966 -9.104 -6.364 1.00 95.19 218 VAL A N 1
ATOM 1651 C CA . VAL A 1 218 ? -4.183 -8.699 -4.969 1.00 95.19 218 VAL A CA 1
ATOM 1652 C C . VAL A 1 218 ? -4.726 -9.878 -4.174 1.00 95.19 218 VAL A C 1
ATOM 1654 O O . VAL A 1 218 ? -5.868 -10.299 -4.370 1.00 95.19 218 VAL A O 1
ATOM 1657 N N . THR A 1 219 ? -3.924 -10.365 -3.228 1.00 94.94 219 THR A N 1
ATOM 1658 C CA . THR A 1 219 ? -4.316 -11.411 -2.277 1.00 94.94 219 THR A CA 1
ATOM 1659 C C . THR A 1 219 ? -4.688 -10.793 -0.932 1.00 94.94 219 THR A C 1
ATOM 1661 O O . THR A 1 219 ? -3.858 -10.141 -0.301 1.00 94.94 219 THR A O 1
ATOM 1664 N N . VAL A 1 220 ? -5.910 -11.050 -0.462 1.00 95.69 220 VAL A N 1
ATOM 1665 C CA . VAL A 1 220 ? -6.369 -10.676 0.885 1.00 95.69 220 VAL A CA 1
ATOM 1666 C C . VAL A 1 220 ? -6.312 -11.911 1.778 1.00 95.69 220 VAL A C 1
ATOM 1668 O O . VAL A 1 220 ? -6.836 -12.963 1.414 1.00 95.69 220 VAL A O 1
ATOM 1671 N N . LYS A 1 221 ? -5.660 -11.795 2.937 1.00 94.88 221 LYS A N 1
ATOM 1672 C CA . LYS A 1 221 ? -5.613 -12.855 3.950 1.00 94.88 221 LYS A CA 1
ATOM 1673 C C . LYS A 1 221 ? -6.476 -12.449 5.131 1.00 94.88 221 LYS A C 1
ATOM 1675 O O . LYS A 1 221 ? -6.270 -11.382 5.698 1.00 94.88 221 LYS A O 1
ATOM 1680 N N . GLU A 1 222 ? -7.416 -13.310 5.495 1.00 95.44 222 GLU A N 1
ATOM 1681 C CA . GLU A 1 222 ? -8.246 -13.098 6.674 1.00 95.44 222 GLU A CA 1
ATOM 1682 C C . GLU A 1 222 ? -7.424 -13.331 7.946 1.00 95.44 222 GLU A C 1
ATOM 1684 O O . GLU A 1 222 ? -6.699 -14.322 8.065 1.00 95.44 222 GLU A O 1
ATOM 1689 N N . GLN A 1 223 ? -7.538 -12.406 8.896 1.00 94.81 223 GLN A N 1
ATOM 1690 C CA . GLN A 1 223 ? -6.906 -12.505 10.202 1.00 94.81 223 GLN A CA 1
ATOM 1691 C C . GLN A 1 223 ? -7.943 -12.204 11.277 1.00 94.81 223 GLN A C 1
ATOM 1693 O O . GLN A 1 223 ? -8.540 -11.130 11.303 1.00 94.81 223 GLN A O 1
ATOM 1698 N N . VAL A 1 224 ? -8.140 -13.158 12.183 1.00 94.69 224 VAL A N 1
ATOM 1699 C CA . VAL A 1 224 ? -9.055 -13.003 13.314 1.00 94.69 224 VAL A CA 1
ATOM 1700 C C . VAL A 1 224 ? -8.273 -12.459 14.503 1.00 94.69 224 VAL A C 1
ATOM 1702 O O . VAL A 1 224 ? -7.309 -13.075 14.958 1.00 94.69 224 VAL A O 1
ATOM 1705 N N . VAL A 1 225 ? -8.702 -11.309 15.018 1.00 95.25 225 VAL A N 1
ATOM 1706 C CA . VAL A 1 225 ? -8.155 -10.699 16.234 1.00 95.25 225 VAL A CA 1
ATOM 1707 C C . VAL A 1 225 ? -9.174 -10.881 17.354 1.00 95.25 225 VAL A C 1
ATOM 1709 O O . VAL A 1 225 ? -10.331 -10.496 17.216 1.00 95.25 225 VAL A O 1
ATOM 1712 N N . SER A 1 226 ? -8.757 -11.493 18.461 1.00 93.38 226 SER A N 1
ATOM 1713 C CA . SER A 1 226 ? -9.629 -11.701 19.619 1.00 93.38 226 SER A CA 1
ATOM 1714 C C . SER A 1 226 ? -9.695 -10.443 20.485 1.00 93.38 226 SER A C 1
ATOM 1716 O O . SER A 1 226 ? -8.662 -9.859 20.802 1.00 93.38 226 SER A O 1
ATOM 1718 N N . SER A 1 227 ? -10.901 -10.068 20.914 1.00 91.94 227 SER A N 1
ATOM 1719 C CA . SER A 1 227 ? -11.140 -9.052 21.949 1.00 91.94 227 SER A CA 1
ATOM 1720 C C . SER A 1 227 ? -11.336 -9.675 23.339 1.00 91.94 227 SER A C 1
ATOM 1722 O O . SER A 1 227 ? -12.070 -9.138 24.167 1.00 91.94 227 SER A O 1
ATOM 1724 N N . GLY A 1 228 ? -10.749 -10.852 23.577 1.00 91.12 228 GLY A N 1
ATOM 1725 C CA . GLY A 1 228 ? -10.878 -11.575 24.840 1.00 91.12 228 GLY A CA 1
ATOM 1726 C C . GLY A 1 228 ? -12.282 -12.144 25.056 1.00 91.12 228 GLY A C 1
ATOM 1727 O O . GLY A 1 228 ? -12.917 -12.648 24.130 1.00 91.12 228 GLY A O 1
ATOM 1728 N N . ASN A 1 229 ? -12.761 -12.086 26.298 1.00 90.56 229 ASN A N 1
ATOM 1729 C CA . ASN A 1 229 ? -14.087 -12.581 26.697 1.00 90.56 229 ASN A CA 1
ATOM 1730 C C . ASN A 1 229 ? -15.178 -11.489 26.681 1.00 90.56 229 ASN A C 1
ATOM 1732 O O . ASN A 1 229 ? -16.322 -11.761 27.042 1.00 90.56 229 ASN A O 1
ATOM 1736 N N . GLY A 1 230 ? -14.821 -10.259 26.295 1.00 88.25 230 GLY A N 1
ATOM 1737 C CA . GLY A 1 230 ? -15.735 -9.123 26.198 1.00 88.25 230 GLY A CA 1
ATOM 1738 C C . GLY A 1 230 ? -16.098 -8.448 27.524 1.00 88.25 230 GLY A C 1
ATOM 1739 O O . GLY A 1 230 ? -17.000 -7.612 27.530 1.00 88.25 230 GLY A O 1
ATOM 1740 N N . THR A 1 231 ? -15.417 -8.769 28.631 1.00 92.31 231 THR A N 1
ATOM 1741 C CA . THR A 1 231 ? -15.710 -8.203 29.964 1.00 92.31 231 THR A CA 1
ATOM 1742 C C . THR A 1 231 ? -14.680 -7.178 30.443 1.00 92.31 231 THR A C 1
ATOM 1744 O O . THR A 1 231 ? -14.715 -6.784 31.604 1.00 92.31 231 THR A O 1
ATOM 1747 N N . SER A 1 232 ? -13.731 -6.775 29.594 1.00 95.50 232 SER A N 1
ATOM 1748 C CA . SER A 1 232 ? -12.589 -5.939 29.977 1.00 95.50 232 SER A CA 1
ATOM 1749 C C . SER A 1 232 ? -12.351 -4.806 28.980 1.00 95.50 232 SER A C 1
ATOM 1751 O O . SER A 1 232 ? -12.182 -5.035 27.782 1.00 95.50 232 SER A O 1
ATOM 1753 N N . VAL A 1 233 ? -12.258 -3.574 29.490 1.00 97.44 233 VAL A N 1
ATOM 1754 C CA . VAL A 1 233 ? -11.840 -2.389 28.715 1.00 97.44 233 VAL A CA 1
ATOM 1755 C C . VAL A 1 233 ? -10.438 -2.583 28.127 1.00 97.44 233 VAL A C 1
ATOM 1757 O O . VAL A 1 233 ? -10.162 -2.170 26.997 1.00 97.44 233 VAL A O 1
ATOM 1760 N N . LEU A 1 234 ? -9.549 -3.248 28.873 1.00 96.62 234 LEU A N 1
ATOM 1761 C CA . LEU A 1 234 ? -8.181 -3.515 28.437 1.00 96.62 234 LEU A CA 1
ATOM 1762 C C . LEU A 1 234 ? -8.146 -4.458 27.227 1.00 96.62 234 LEU A C 1
ATOM 1764 O O . LEU A 1 234 ? -7.345 -4.240 26.320 1.00 96.62 234 LEU A O 1
ATOM 1768 N N . ASP A 1 235 ? -9.034 -5.454 27.171 1.00 96.94 235 ASP A N 1
ATOM 1769 C CA . ASP A 1 235 ? -9.093 -6.396 26.048 1.00 96.94 235 ASP A CA 1
ATOM 1770 C C . ASP A 1 235 ? -9.523 -5.690 24.756 1.00 96.94 235 ASP A C 1
ATOM 1772 O O . ASP A 1 235 ? -8.889 -5.871 23.716 1.00 96.94 235 ASP A O 1
ATOM 1776 N N . TYR A 1 236 ? -10.532 -4.813 24.822 1.00 98.06 236 TYR A N 1
ATOM 1777 C CA . TYR A 1 236 ? -10.939 -3.988 23.677 1.00 98.06 236 TYR A CA 1
ATOM 1778 C C . TYR A 1 236 ? -9.855 -2.993 23.252 1.00 98.06 236 TYR A C 1
ATOM 1780 O O . TYR A 1 236 ? -9.622 -2.798 22.059 1.00 98.06 236 TYR A O 1
ATOM 1788 N N . THR A 1 237 ? -9.137 -2.410 24.214 1.00 96.38 237 THR A N 1
ATOM 1789 C CA . THR A 1 237 ? -8.004 -1.516 23.932 1.00 96.38 237 THR A CA 1
ATOM 1790 C C . THR A 1 237 ? -6.877 -2.260 23.210 1.00 96.38 237 THR A C 1
ATOM 1792 O O . THR A 1 237 ? -6.308 -1.757 22.240 1.00 96.38 237 THR A O 1
ATOM 1795 N N . ASN A 1 238 ? -6.554 -3.475 23.656 1.00 96.62 238 ASN A N 1
ATOM 1796 C CA . ASN A 1 238 ? -5.529 -4.309 23.032 1.00 96.62 238 ASN A CA 1
ATOM 1797 C C . ASN A 1 238 ? -5.956 -4.796 21.643 1.00 96.62 238 ASN A C 1
ATOM 1799 O O . ASN A 1 238 ? -5.137 -4.784 20.724 1.00 96.62 238 ASN A O 1
ATOM 1803 N N . TYR A 1 239 ? -7.232 -5.158 21.471 1.00 97.75 239 TYR A N 1
ATOM 1804 C CA . TYR A 1 239 ? -7.814 -5.440 20.161 1.00 97.75 239 TYR A CA 1
ATOM 1805 C C . TYR A 1 239 ? -7.619 -4.252 19.208 1.00 97.75 239 TYR A C 1
ATOM 1807 O O . TYR A 1 239 ? -7.092 -4.438 18.114 1.00 97.75 239 TYR A O 1
ATOM 1815 N N . GLY A 1 240 ? -7.959 -3.030 19.640 1.00 96.88 240 GLY A N 1
ATOM 1816 C CA . GLY A 1 240 ? -7.799 -1.818 18.829 1.00 96.88 240 GLY A CA 1
ATOM 1817 C C . GLY A 1 240 ? -6.357 -1.621 18.354 1.00 96.88 240 GLY A C 1
ATOM 1818 O O . GLY A 1 240 ? -6.117 -1.488 17.157 1.00 96.88 240 GLY A O 1
ATOM 1819 N N . LYS A 1 241 ? -5.379 -1.735 19.263 1.00 96.81 241 LYS A N 1
ATOM 1820 C CA . LYS A 1 241 ? -3.942 -1.641 18.928 1.00 96.81 241 LYS A CA 1
ATOM 1821 C C . LYS A 1 241 ? -3.477 -2.715 17.942 1.00 96.81 241 LYS A C 1
ATOM 1823 O O . LYS A 1 241 ? -2.648 -2.450 17.068 1.00 96.81 241 LYS A O 1
ATOM 1828 N N . ALA A 1 242 ? -3.978 -3.942 18.086 1.00 97.69 242 ALA A N 1
ATOM 1829 C CA . ALA A 1 242 ? -3.656 -5.024 17.163 1.00 97.69 242 ALA A CA 1
ATOM 1830 C C . ALA A 1 242 ? -4.214 -4.736 15.759 1.00 97.69 242 ALA A C 1
ATOM 1832 O O . ALA A 1 242 ? -3.494 -4.900 14.774 1.00 97.69 242 ALA A O 1
ATOM 1833 N N . VAL A 1 243 ? -5.452 -4.238 15.668 1.00 98.12 243 VAL A N 1
ATOM 1834 C CA . VAL A 1 243 ? -6.064 -3.831 14.395 1.00 98.12 243 VAL A CA 1
ATOM 1835 C C . VAL A 1 243 ? -5.327 -2.640 13.768 1.00 98.12 243 VAL A C 1
ATOM 1837 O O . VAL A 1 243 ? -5.035 -2.684 12.578 1.00 98.12 243 VAL A O 1
ATOM 1840 N N . GLU A 1 244 ? -4.922 -1.630 14.542 1.00 97.00 244 GLU A N 1
ATOM 1841 C CA . GLU A 1 244 ? -4.105 -0.504 14.048 1.00 97.00 244 GLU A CA 1
ATOM 1842 C C . GLU A 1 244 ? -2.745 -0.956 13.488 1.00 97.00 244 GLU A C 1
ATOM 1844 O O . GLU A 1 244 ? -2.268 -0.448 12.468 1.00 97.00 244 GLU A O 1
ATOM 1849 N N . THR A 1 245 ? -2.122 -1.956 14.116 1.00 97.81 245 THR A N 1
ATOM 1850 C CA . THR A 1 245 ? -0.866 -2.544 13.622 1.00 97.81 245 THR A CA 1
ATOM 1851 C C . THR A 1 245 ? -1.078 -3.254 12.280 1.00 97.81 245 THR A C 1
ATOM 1853 O O . THR A 1 245 ? -0.265 -3.114 11.359 1.00 97.81 245 THR A O 1
ATOM 1856 N N . ILE A 1 246 ? -2.189 -3.985 12.140 1.00 97.56 246 ILE A N 1
ATOM 1857 C CA . ILE A 1 246 ? -2.592 -4.621 10.876 1.00 97.56 246 ILE A CA 1
ATOM 1858 C C . ILE A 1 246 ? -2.856 -3.552 9.809 1.00 97.56 246 ILE A C 1
ATOM 1860 O O . ILE A 1 246 ? -2.336 -3.661 8.699 1.00 97.56 246 ILE A O 1
ATOM 1864 N N . GLN A 1 247 ? -3.585 -2.487 10.152 1.00 97.81 247 GLN A N 1
ATOM 1865 C CA . GLN A 1 247 ? -3.866 -1.363 9.259 1.00 97.81 247 GLN A CA 1
ATOM 1866 C C . GLN A 1 247 ? -2.575 -0.725 8.730 1.00 97.81 247 GLN A C 1
ATOM 1868 O O . GLN A 1 247 ? -2.406 -0.590 7.520 1.00 97.81 247 GLN A O 1
ATOM 1873 N N . THR A 1 248 ? -1.626 -0.422 9.617 1.00 98.19 248 THR A N 1
ATOM 1874 C CA . THR A 1 248 ? -0.324 0.157 9.245 1.00 98.19 248 THR A CA 1
ATOM 1875 C C . THR A 1 248 ? 0.458 -0.773 8.312 1.00 98.19 248 THR A C 1
ATOM 1877 O O . THR A 1 248 ? 1.059 -0.335 7.330 1.00 98.19 248 THR A O 1
ATOM 1880 N N . THR A 1 249 ? 0.426 -2.082 8.580 1.00 97.69 249 THR A N 1
ATOM 1881 C CA . THR A 1 249 ? 1.084 -3.086 7.728 1.00 97.69 249 THR A CA 1
ATOM 1882 C C . THR A 1 249 ? 0.458 -3.127 6.332 1.00 97.69 249 THR A C 1
ATOM 1884 O O . THR A 1 249 ? 1.175 -3.182 5.330 1.00 97.69 249 THR A O 1
ATOM 1887 N N . ASN A 1 250 ? -0.872 -3.052 6.251 1.00 97.25 250 ASN A N 1
ATOM 1888 C CA . ASN A 1 250 ? -1.593 -3.019 4.983 1.00 97.25 250 ASN A CA 1
ATOM 1889 C C . ASN A 1 250 ? -1.288 -1.738 4.189 1.00 97.25 250 ASN A C 1
ATOM 1891 O O . ASN A 1 250 ? -1.048 -1.802 2.982 1.00 97.25 250 ASN A O 1
ATOM 1895 N N . GLU A 1 251 ? -1.246 -0.580 4.852 1.00 97.94 251 GLU A N 1
ATOM 1896 C CA . GLU A 1 251 ? -0.870 0.702 4.244 1.00 97.94 251 GLU A CA 1
ATOM 1897 C C . GLU A 1 251 ? 0.539 0.663 3.653 1.00 97.94 251 GLU A C 1
ATOM 1899 O O . GLU A 1 251 ? 0.735 1.056 2.498 1.00 97.94 251 GLU A O 1
ATOM 1904 N N . GLN A 1 252 ? 1.501 0.117 4.401 1.00 98.00 252 GLN A N 1
ATOM 1905 C CA . GLN A 1 252 ? 2.871 -0.038 3.926 1.00 98.00 252 GLN A CA 1
ATOM 1906 C C . GLN A 1 252 ? 2.948 -0.972 2.712 1.00 98.00 252 GLN A C 1
ATOM 1908 O O . GLN A 1 252 ? 3.613 -0.645 1.731 1.00 98.00 252 GLN A O 1
ATOM 1913 N N . ALA A 1 253 ? 2.234 -2.102 2.732 1.00 96.62 253 ALA A N 1
ATOM 1914 C CA . ALA A 1 253 ? 2.214 -3.038 1.608 1.00 96.62 253 ALA A CA 1
ATOM 1915 C C . ALA A 1 253 ? 1.671 -2.387 0.321 1.00 96.62 253 ALA A C 1
ATOM 1917 O O . ALA A 1 253 ? 2.235 -2.578 -0.761 1.00 96.62 253 ALA A O 1
ATOM 1918 N N . VAL A 1 254 ? 0.615 -1.572 0.434 1.00 97.38 254 VAL A N 1
ATOM 1919 C CA . VAL A 1 254 ? 0.066 -0.807 -0.696 1.00 97.38 254 VAL A CA 1
ATOM 1920 C C . VAL A 1 254 ? 1.067 0.244 -1.188 1.00 97.38 254 VAL A C 1
ATOM 1922 O O . VAL A 1 254 ? 1.288 0.356 -2.396 1.00 97.38 254 VAL A O 1
ATOM 1925 N N . ALA A 1 255 ? 1.707 0.992 -0.286 1.00 98.00 255 ALA A N 1
ATOM 1926 C CA . ALA A 1 255 ? 2.702 2.006 -0.645 1.00 98.00 255 ALA A CA 1
ATOM 1927 C C . ALA A 1 255 ? 3.930 1.401 -1.354 1.00 98.00 255 ALA A C 1
ATOM 1929 O O . ALA A 1 255 ? 4.397 1.928 -2.374 1.00 98.00 255 ALA A O 1
ATOM 1930 N N . ASP A 1 256 ? 4.417 0.263 -0.859 1.00 97.62 256 ASP A N 1
ATOM 1931 C CA . ASP A 1 256 ? 5.531 -0.480 -1.444 1.00 97.62 256 ASP A CA 1
ATOM 1932 C C . ASP A 1 256 ? 5.188 -0.994 -2.846 1.00 97.62 256 ASP A C 1
ATOM 1934 O O . ASP A 1 256 ? 6.003 -0.872 -3.769 1.00 97.62 256 ASP A O 1
ATOM 1938 N N . TYR A 1 257 ? 3.982 -1.545 -3.022 1.00 96.25 257 TYR A N 1
ATOM 1939 C CA . TYR A 1 257 ? 3.489 -1.982 -4.327 1.00 96.25 257 TYR A CA 1
ATOM 1940 C C . TYR A 1 257 ? 3.458 -0.819 -5.321 1.00 96.25 257 TYR A C 1
ATOM 1942 O O . TYR A 1 257 ? 4.056 -0.922 -6.392 1.00 96.25 257 TYR A O 1
ATOM 1950 N N . LEU A 1 258 ? 2.830 0.306 -4.958 1.00 96.50 258 LEU A N 1
ATOM 1951 C CA . LEU A 1 258 ? 2.715 1.473 -5.837 1.00 96.50 258 LEU A CA 1
ATOM 1952 C C . LEU A 1 258 ? 4.089 2.013 -6.243 1.00 96.50 258 LEU A C 1
ATOM 1954 O O . LEU A 1 258 ? 4.325 2.288 -7.416 1.00 96.50 258 LEU A O 1
ATOM 1958 N N . THR A 1 259 ? 5.031 2.082 -5.302 1.00 97.81 259 THR A N 1
ATOM 1959 C CA . THR A 1 259 ? 6.406 2.520 -5.581 1.00 97.81 259 THR A CA 1
ATOM 1960 C C . THR A 1 259 ? 7.107 1.599 -6.583 1.00 97.81 259 THR A C 1
ATOM 1962 O O . THR A 1 259 ? 7.784 2.070 -7.501 1.00 97.81 259 THR A O 1
ATOM 1965 N N . LYS A 1 260 ? 6.968 0.276 -6.421 1.00 96.38 260 LYS A N 1
ATOM 1966 C CA . LYS A 1 260 ? 7.549 -0.708 -7.347 1.00 96.38 260 LYS A CA 1
ATOM 1967 C C . LYS A 1 260 ? 6.867 -0.668 -8.713 1.00 96.38 260 LYS A C 1
ATOM 1969 O O . LYS A 1 260 ? 7.567 -0.738 -9.721 1.00 96.38 260 LYS A O 1
ATOM 1974 N N . LYS A 1 261 ? 5.542 -0.510 -8.751 1.00 95.56 261 LYS A N 1
ATOM 1975 C CA . LYS A 1 261 ? 4.757 -0.413 -9.985 1.00 95.56 261 LYS A CA 1
ATOM 1976 C C . LYS A 1 261 ? 5.164 0.807 -10.810 1.00 95.56 261 LYS A C 1
ATOM 1978 O O . LYS A 1 261 ? 5.522 0.631 -11.968 1.00 95.56 261 LYS A O 1
ATOM 1983 N N . THR A 1 262 ? 5.267 1.991 -10.203 1.00 95.88 262 THR A N 1
ATOM 1984 C CA . THR A 1 262 ? 5.751 3.201 -10.895 1.00 95.88 262 THR A CA 1
ATOM 1985 C C . THR A 1 262 ? 7.134 2.991 -11.517 1.00 95.88 262 THR A C 1
ATOM 1987 O O . THR A 1 262 ? 7.353 3.325 -12.676 1.00 95.88 262 THR A O 1
ATOM 1990 N N . LYS A 1 263 ? 8.071 2.374 -10.782 1.00 96.75 263 LYS A N 1
ATOM 1991 C CA . LYS A 1 263 ? 9.409 2.067 -11.319 1.00 96.75 263 LYS A CA 1
ATOM 1992 C C . LYS A 1 263 ? 9.363 1.070 -12.479 1.00 96.75 263 LYS A C 1
ATOM 1994 O O . LYS A 1 263 ? 10.144 1.202 -13.417 1.00 96.75 263 LYS A O 1
ATOM 1999 N N . ALA A 1 264 ? 8.495 0.063 -12.405 1.00 95.12 264 ALA A N 1
ATOM 2000 C CA . ALA A 1 264 ? 8.323 -0.909 -13.478 1.00 95.12 264 ALA A CA 1
ATOM 2001 C C . ALA A 1 264 ? 7.754 -0.245 -14.741 1.00 95.12 264 ALA A C 1
ATOM 2003 O O . ALA A 1 264 ? 8.292 -0.457 -15.826 1.00 95.12 264 ALA A O 1
ATOM 2004 N N . ASP A 1 265 ? 6.739 0.607 -14.594 1.00 94.38 265 ASP A N 1
ATOM 2005 C CA . ASP A 1 265 ? 6.130 1.336 -15.709 1.00 94.38 265 ASP A CA 1
ATOM 2006 C C . ASP A 1 265 ? 7.138 2.301 -16.366 1.00 94.38 265 ASP A C 1
ATOM 2008 O O . ASP A 1 265 ? 7.245 2.335 -17.594 1.00 94.38 265 ASP A O 1
ATOM 2012 N N . ASP A 1 266 ? 7.975 2.985 -15.575 1.00 96.75 266 ASP A N 1
ATOM 2013 C CA . ASP A 1 266 ? 9.086 3.807 -16.081 1.00 96.75 266 ASP A CA 1
ATOM 2014 C C . ASP A 1 266 ? 10.101 2.991 -16.902 1.00 96.75 266 ASP A C 1
ATOM 2016 O O . ASP A 1 266 ? 10.601 3.455 -17.931 1.00 96.75 266 ASP A O 1
ATOM 2020 N N . ILE A 1 267 ? 10.434 1.773 -16.459 1.00 97.50 267 ILE A N 1
ATOM 2021 C CA . ILE A 1 267 ? 11.340 0.873 -17.189 1.00 97.50 267 ILE A CA 1
ATOM 2022 C C . ILE A 1 267 ? 10.698 0.424 -18.502 1.00 97.50 267 ILE A C 1
ATOM 2024 O O . ILE A 1 267 ? 11.363 0.442 -19.538 1.00 97.50 267 ILE A O 1
ATOM 2028 N N . VAL A 1 268 ? 9.415 0.054 -18.483 1.00 96.81 268 VAL A N 1
ATOM 2029 C CA . VAL A 1 268 ? 8.677 -0.326 -19.695 1.00 96.81 268 VAL A CA 1
ATOM 2030 C C . VAL A 1 268 ? 8.664 0.832 -20.693 1.00 96.81 268 VAL A C 1
ATOM 2032 O O . VAL A 1 268 ? 8.993 0.623 -21.860 1.00 96.81 268 VAL A O 1
ATOM 2035 N N . ALA A 1 269 ? 8.382 2.057 -20.241 1.00 97.00 269 ALA A N 1
ATOM 2036 C CA . ALA A 1 269 ? 8.398 3.246 -21.089 1.00 97.00 269 ALA A CA 1
ATOM 2037 C C . ALA A 1 269 ? 9.789 3.513 -21.696 1.00 97.00 269 ALA A C 1
ATOM 2039 O O . ALA A 1 269 ? 9.906 3.752 -22.900 1.00 97.00 269 ALA A O 1
ATOM 2040 N N . LYS A 1 270 ? 10.860 3.410 -20.895 1.00 97.69 270 LYS A N 1
ATOM 2041 C CA . LYS A 1 270 ? 12.247 3.548 -21.382 1.00 97.69 270 LYS A CA 1
ATOM 2042 C C . LYS A 1 270 ? 12.613 2.471 -22.400 1.00 97.69 270 LYS A C 1
ATOM 2044 O O . LYS A 1 270 ? 13.201 2.788 -23.429 1.00 97.69 270 LYS A O 1
ATOM 2049 N N . ASN A 1 271 ? 12.236 1.219 -22.151 1.00 97.31 271 ASN A N 1
ATOM 2050 C CA . ASN A 1 271 ? 12.496 0.116 -23.073 1.00 97.31 271 ASN A CA 1
ATOM 2051 C C . ASN A 1 271 ? 11.753 0.305 -24.402 1.00 97.31 271 ASN A C 1
ATOM 2053 O O . ASN A 1 271 ? 12.339 0.085 -25.458 1.00 97.31 271 ASN A O 1
ATOM 2057 N N . GLN A 1 272 ? 10.503 0.775 -24.368 1.00 97.56 272 GLN A N 1
ATOM 2058 C CA . GLN A 1 272 ? 9.751 1.116 -25.579 1.00 97.56 272 GLN A CA 1
ATOM 2059 C C . GLN A 1 272 ? 10.406 2.259 -26.369 1.00 97.56 272 GLN A C 1
ATOM 2061 O O . GLN A 1 272 ? 10.426 2.219 -27.599 1.00 97.56 272 GLN A O 1
ATOM 2066 N N . ALA A 1 273 ? 10.957 3.271 -25.690 1.00 97.44 273 ALA A N 1
ATOM 2067 C CA . ALA A 1 273 ? 11.691 4.354 -26.344 1.00 97.44 273 ALA A CA 1
ATOM 2068 C C . ALA A 1 273 ? 12.982 3.848 -27.010 1.00 97.44 273 ALA A C 1
ATOM 2070 O O . ALA A 1 273 ? 13.187 4.091 -28.197 1.00 97.44 273 ALA A O 1
ATOM 2071 N N . ILE A 1 274 ? 13.789 3.064 -26.285 1.00 97.88 274 ILE A N 1
ATOM 2072 C CA . ILE A 1 274 ? 15.010 2.436 -26.816 1.00 97.88 274 ILE A CA 1
ATOM 2073 C C . ILE A 1 274 ? 14.686 1.543 -28.016 1.00 97.88 274 ILE A C 1
ATOM 2075 O O . ILE A 1 274 ? 15.402 1.563 -29.014 1.00 97.88 274 ILE A O 1
ATOM 2079 N N . GLN A 1 275 ? 13.596 0.776 -27.960 1.00 97.88 275 GLN A N 1
ATOM 2080 C CA . GLN A 1 275 ? 13.178 -0.055 -29.084 1.00 97.88 275 GLN A CA 1
ATOM 2081 C C . GLN A 1 275 ? 12.890 0.790 -30.334 1.00 97.88 275 GLN A C 1
ATOM 2083 O O . GLN A 1 275 ? 13.395 0.466 -31.408 1.00 97.88 275 GLN A O 1
ATOM 2088 N N . LYS A 1 276 ? 12.153 1.901 -30.199 1.00 97.31 276 LYS A N 1
ATOM 2089 C CA . LYS A 1 276 ? 11.896 2.826 -31.317 1.00 97.31 276 LYS A CA 1
ATOM 2090 C C . LYS A 1 276 ? 13.183 3.440 -31.871 1.00 97.31 276 LYS A C 1
ATOM 2092 O O . LYS A 1 276 ? 13.330 3.544 -33.087 1.00 97.31 276 LYS A O 1
ATOM 2097 N N . GLU A 1 277 ? 14.116 3.834 -31.006 1.00 97.50 277 GLU A N 1
ATOM 2098 C CA . GLU A 1 277 ? 15.422 4.362 -31.424 1.00 97.50 277 GLU A CA 1
ATOM 2099 C C . GLU A 1 277 ? 16.247 3.311 -32.175 1.00 97.50 277 GLU A C 1
ATOM 2101 O O . GLU A 1 277 ? 16.832 3.619 -33.213 1.00 97.50 277 GLU A O 1
ATOM 2106 N N . ASN A 1 278 ? 16.241 2.060 -31.709 1.00 96.38 278 ASN A N 1
ATOM 2107 C CA . ASN A 1 278 ? 16.922 0.949 -32.372 1.00 96.38 278 ASN A CA 1
ATOM 2108 C C . ASN A 1 278 ? 16.319 0.649 -33.750 1.00 96.38 278 ASN A C 1
ATOM 2110 O O . ASN A 1 278 ? 17.058 0.472 -34.718 1.00 96.38 278 ASN A O 1
ATOM 2114 N N . GLU A 1 279 ? 14.989 0.622 -33.861 1.00 97.75 279 GLU A N 1
ATOM 2115 C CA . GLU A 1 279 ? 14.284 0.437 -35.135 1.00 97.75 279 GLU A CA 1
ATOM 2116 C C . GLU A 1 279 ? 14.606 1.573 -36.121 1.00 97.75 279 GLU A C 1
ATOM 2118 O O . GLU A 1 279 ? 14.926 1.316 -37.286 1.00 97.75 279 GLU A O 1
ATOM 2123 N N . ALA A 1 280 ? 14.611 2.826 -35.652 1.00 97.38 280 ALA A N 1
ATOM 2124 C CA . ALA A 1 280 ? 14.993 3.985 -36.458 1.00 97.38 280 ALA A CA 1
ATOM 2125 C C . ALA A 1 280 ? 16.473 3.942 -36.881 1.00 97.38 280 ALA A C 1
ATOM 2127 O O . ALA A 1 280 ? 16.798 4.221 -38.038 1.00 97.38 280 ALA A O 1
ATOM 2128 N N . GLY A 1 281 ? 17.369 3.556 -35.969 1.00 97.75 281 GLY A N 1
ATOM 2129 C CA . GLY A 1 281 ? 18.796 3.384 -36.238 1.00 97.75 281 GLY A CA 1
ATOM 2130 C C . GLY A 1 281 ? 19.061 2.305 -37.288 1.00 97.75 281 GLY A C 1
ATOM 2131 O O . GLY A 1 281 ? 19.830 2.535 -38.222 1.00 97.75 281 GLY A O 1
ATOM 2132 N N . LEU A 1 282 ? 18.370 1.165 -37.195 1.00 97.62 282 LEU A N 1
ATOM 2133 C CA . LEU A 1 282 ? 18.449 0.086 -38.179 1.00 97.62 282 LEU A CA 1
ATOM 2134 C C . LEU A 1 282 ? 17.943 0.535 -39.558 1.00 97.62 282 LEU A C 1
ATOM 2136 O O . LEU A 1 282 ? 18.595 0.268 -40.568 1.00 97.62 282 LEU A O 1
ATOM 2140 N N . ALA A 1 283 ? 16.812 1.245 -39.610 1.00 97.56 283 ALA A N 1
ATOM 2141 C CA . ALA A 1 283 ? 16.268 1.779 -40.857 1.00 97.56 283 ALA A CA 1
ATOM 2142 C C . A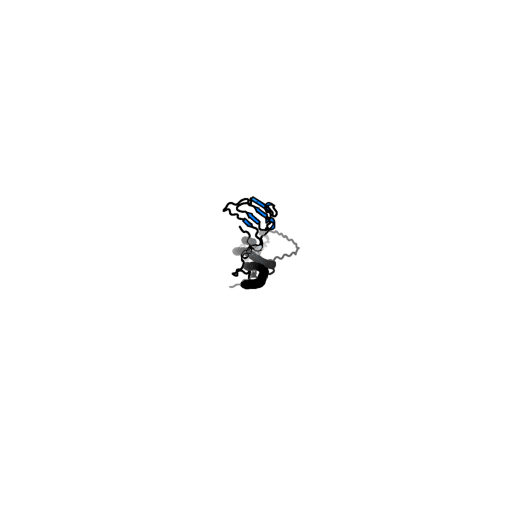LA A 1 283 ? 17.233 2.772 -41.522 1.00 97.56 283 ALA A C 1
ATOM 2144 O O . ALA A 1 283 ? 17.473 2.688 -42.729 1.00 97.56 283 ALA A O 1
ATOM 2145 N N . LYS A 1 284 ? 17.841 3.667 -40.732 1.00 97.62 284 LYS A N 1
ATOM 2146 C CA . LYS A 1 284 ? 18.853 4.609 -41.219 1.00 97.62 284 LYS A CA 1
ATOM 2147 C C . LYS A 1 284 ? 20.090 3.883 -41.747 1.00 97.62 284 LYS A C 1
ATOM 2149 O O . LYS A 1 284 ? 20.514 4.162 -42.861 1.00 97.62 284 LYS A O 1
ATOM 2154 N N . ALA A 1 285 ? 20.627 2.920 -40.997 1.00 97.31 285 ALA A N 1
ATOM 2155 C CA . ALA A 1 285 ? 21.791 2.145 -41.423 1.00 97.31 285 ALA A CA 1
ATOM 2156 C C . ALA A 1 285 ? 21.530 1.395 -42.740 1.00 97.31 285 ALA A C 1
ATOM 2158 O O . ALA A 1 285 ? 22.388 1.366 -43.619 1.00 97.31 285 ALA A O 1
ATOM 2159 N N . LYS A 1 286 ? 20.326 0.835 -42.913 1.00 97.38 286 LYS A N 1
ATOM 2160 C CA . LYS A 1 286 ? 19.922 0.201 -44.172 1.00 97.38 286 LYS A CA 1
ATOM 2161 C C . LYS A 1 286 ? 19.894 1.204 -45.331 1.00 97.38 286 LYS A C 1
ATOM 2163 O O . LYS A 1 286 ? 20.452 0.914 -46.385 1.00 97.38 286 LYS A O 1
ATOM 2168 N N . ALA A 1 287 ? 19.298 2.380 -45.132 1.00 97.31 287 ALA A N 1
ATOM 2169 C CA . ALA A 1 287 ? 19.254 3.428 -46.152 1.00 97.31 287 ALA A CA 1
ATOM 2170 C C . ALA A 1 287 ? 20.656 3.946 -46.523 1.00 97.31 287 ALA A C 1
ATOM 2172 O O . ALA A 1 287 ? 20.956 4.115 -47.706 1.00 97.31 287 ALA A O 1
ATOM 2173 N N . ASP A 1 288 ? 21.523 4.148 -45.527 1.00 97.12 288 ASP A N 1
ATOM 2174 C CA . ASP A 1 288 ? 22.912 4.568 -45.725 1.00 97.12 288 ASP A CA 1
ATOM 2175 C C . ASP A 1 288 ? 23.699 3.502 -46.508 1.00 97.12 288 ASP A C 1
ATOM 2177 O O . ASP A 1 288 ? 24.398 3.840 -47.466 1.00 97.12 288 ASP A O 1
ATOM 2181 N N . ASN A 1 289 ? 23.529 2.216 -46.181 1.00 97.19 289 ASN A N 1
ATOM 2182 C CA . ASN A 1 289 ? 24.150 1.111 -46.917 1.00 97.19 289 ASN A CA 1
ATOM 2183 C C . ASN A 1 289 ? 23.678 1.050 -48.377 1.00 97.19 289 ASN A C 1
ATOM 2185 O O . ASN A 1 289 ? 24.511 0.982 -49.278 1.00 97.19 289 ASN A O 1
ATOM 2189 N N . GLU A 1 290 ? 22.371 1.158 -48.639 1.00 97.44 290 GLU A N 1
ATOM 2190 C CA . GLU A 1 290 ? 21.850 1.217 -50.012 1.00 97.44 290 GLU A CA 1
ATOM 2191 C C . GLU A 1 290 ? 22.388 2.440 -50.780 1.00 97.44 290 GLU A C 1
ATOM 2193 O O . GLU A 1 290 ? 22.653 2.375 -51.982 1.00 97.44 290 GLU A O 1
ATOM 2198 N N . ALA A 1 291 ? 22.553 3.587 -50.114 1.00 97.31 291 ALA A N 1
ATOM 2199 C CA . ALA A 1 291 ? 23.139 4.778 -50.724 1.00 97.31 291 ALA A CA 1
ATOM 2200 C C . ALA A 1 291 ? 24.631 4.591 -51.048 1.00 97.31 291 ALA A C 1
ATOM 2202 O O . ALA A 1 291 ? 25.087 5.043 -52.102 1.00 97.31 291 ALA A O 1
ATOM 2203 N N . ILE A 1 292 ? 25.384 3.916 -50.174 1.00 97.44 292 ILE A N 1
ATOM 2204 C CA . ILE A 1 292 ? 26.786 3.548 -50.410 1.00 97.44 292 ILE A CA 1
ATOM 2205 C C . ILE A 1 292 ? 26.890 2.576 -51.587 1.00 97.44 292 ILE A C 1
ATOM 2207 O O . ILE A 1 292 ? 27.691 2.818 -52.485 1.00 97.44 292 ILE A O 1
ATOM 2211 N N . GLU A 1 293 ? 26.058 1.533 -51.643 1.00 97.19 293 GLU A N 1
ATOM 2212 C CA . GLU A 1 293 ? 26.034 0.584 -52.763 1.00 97.19 293 GLU A CA 1
ATOM 2213 C C . GLU A 1 293 ? 25.785 1.290 -54.099 1.00 97.19 293 GLU A C 1
ATOM 2215 O O . GLU A 1 293 ? 26.546 1.089 -55.047 1.00 97.19 293 GLU A O 1
ATOM 2220 N N . ARG A 1 294 ? 24.790 2.188 -54.166 1.00 96.31 294 ARG A N 1
ATOM 2221 C CA . ARG A 1 294 ? 24.528 2.995 -55.372 1.00 96.31 294 ARG A CA 1
ATOM 2222 C C . ARG A 1 294 ? 25.730 3.858 -55.756 1.00 96.31 294 ARG A C 1
ATOM 2224 O O . ARG A 1 294 ? 26.067 3.948 -56.934 1.00 96.31 294 ARG A O 1
ATOM 2231 N N . ARG A 1 295 ? 26.393 4.486 -54.779 1.00 96.81 295 ARG A N 1
ATOM 2232 C CA . ARG A 1 295 ? 27.575 5.327 -55.023 1.00 96.81 295 ARG A CA 1
ATOM 2233 C C . ARG A 1 295 ? 28.765 4.504 -55.514 1.00 96.81 295 ARG A C 1
ATOM 2235 O O . ARG A 1 295 ? 29.456 4.945 -56.424 1.00 96.81 295 ARG A O 1
ATOM 2242 N N . ASN A 1 296 ? 28.966 3.311 -54.962 1.00 96.19 296 ASN A N 1
ATOM 2243 C CA . ASN A 1 296 ? 30.016 2.388 -55.386 1.00 96.19 296 ASN A CA 1
ATOM 2244 C C . ASN A 1 296 ? 29.762 1.871 -56.805 1.00 96.19 296 ASN A C 1
ATOM 2246 O O . ASN A 1 296 ? 30.676 1.883 -57.622 1.00 96.19 296 ASN A O 1
ATOM 2250 N N . GLN A 1 297 ? 28.523 1.486 -57.129 1.00 96.44 297 GLN A N 1
ATOM 2251 C CA . GLN A 1 297 ? 28.139 1.086 -58.487 1.00 96.44 297 GLN A CA 1
ATOM 2252 C C . GLN A 1 297 ? 28.351 2.224 -59.494 1.00 96.44 297 GLN A C 1
ATOM 2254 O O . GLN A 1 297 ? 28.936 2.004 -60.552 1.00 96.44 297 GLN A O 1
ATOM 2259 N N . ALA A 1 298 ? 27.928 3.447 -59.156 1.00 96.06 298 ALA A N 1
ATOM 2260 C CA . ALA A 1 298 ? 28.145 4.621 -59.999 1.00 96.06 298 ALA A CA 1
ATOM 2261 C C . ALA A 1 298 ? 29.640 4.943 -60.169 1.00 96.06 298 ALA A C 1
ATOM 2263 O O . ALA A 1 298 ? 30.079 5.241 -61.278 1.00 96.06 298 ALA A O 1
ATOM 2264 N N . GLY A 1 299 ? 30.425 4.844 -59.091 1.00 96.62 299 GLY A N 1
ATOM 2265 C CA . GLY A 1 299 ? 31.875 5.027 -59.120 1.00 96.62 299 GLY A CA 1
ATOM 2266 C C . GLY A 1 299 ? 32.572 3.997 -60.009 1.00 96.62 299 GLY A C 1
ATOM 2267 O O . GLY A 1 299 ? 33.365 4.378 -60.865 1.00 96.62 299 GLY A O 1
ATOM 2268 N N . GLN A 1 300 ? 32.225 2.714 -59.874 1.00 96.19 300 GLN A N 1
ATOM 2269 C CA . GLN A 1 300 ? 32.761 1.651 -60.727 1.00 96.19 300 GLN A CA 1
ATOM 2270 C C . GLN A 1 300 ? 32.397 1.881 -62.198 1.00 96.19 300 GLN A C 1
ATOM 2272 O O . GLN A 1 300 ? 33.267 1.812 -63.059 1.00 96.19 300 GLN A O 1
ATOM 2277 N N . ALA A 1 301 ? 31.140 2.229 -62.490 1.00 95.94 301 ALA A N 1
ATOM 2278 C CA . ALA A 1 301 ? 30.704 2.521 -63.853 1.00 95.94 301 ALA A CA 1
ATOM 2279 C C . ALA A 1 301 ? 31.446 3.722 -64.468 1.00 95.94 301 ALA A C 1
ATOM 2281 O O . ALA A 1 301 ? 31.771 3.692 -65.655 1.00 95.94 301 ALA A O 1
ATOM 2282 N N . ALA A 1 302 ? 31.734 4.761 -63.676 1.00 96.06 302 ALA A N 1
ATOM 2283 C CA . ALA A 1 302 ? 32.516 5.913 -64.119 1.00 96.06 302 ALA A CA 1
ATOM 2284 C C . ALA A 1 302 ? 33.969 5.526 -64.437 1.00 96.06 302 ALA A C 1
ATOM 2286 O O . ALA A 1 302 ? 34.463 5.872 -65.508 1.00 96.06 302 ALA A O 1
ATOM 2287 N N . VAL A 1 303 ? 34.616 4.751 -63.559 1.00 96.31 303 VAL A N 1
ATOM 2288 C CA . VAL A 1 303 ? 35.981 4.239 -63.778 1.00 96.31 303 VAL A CA 1
ATOM 2289 C C . VAL A 1 303 ? 36.040 3.336 -65.011 1.00 96.31 303 VAL A C 1
ATOM 2291 O O . VAL A 1 303 ? 36.931 3.484 -65.842 1.00 96.31 303 VAL A O 1
ATOM 2294 N N . ASP A 1 304 ? 35.076 2.432 -65.186 1.00 95.81 304 ASP A N 1
ATOM 2295 C CA . ASP A 1 304 ? 35.016 1.551 -66.357 1.00 95.81 304 ASP A CA 1
ATOM 2296 C C . ASP A 1 304 ? 34.797 2.340 -67.657 1.00 95.81 304 ASP A C 1
ATOM 2298 O O . ASP A 1 304 ? 35.356 1.996 -68.701 1.00 95.81 304 ASP A O 1
ATOM 2302 N N . ALA A 1 305 ? 33.987 3.404 -67.612 1.00 95.38 305 ALA A N 1
ATOM 2303 C CA . ALA A 1 305 ? 33.784 4.297 -68.746 1.00 95.38 305 ALA A CA 1
ATOM 2304 C C . ALA A 1 305 ? 35.059 5.080 -69.091 1.00 95.38 305 ALA A C 1
ATOM 2306 O O . ALA A 1 305 ? 35.415 5.152 -70.268 1.00 95.38 305 ALA A O 1
ATOM 2307 N N . GLU A 1 306 ? 35.763 5.610 -68.089 1.00 96.06 306 GLU A N 1
ATOM 2308 C CA . GLU A 1 306 ? 37.035 6.316 -68.262 1.00 96.06 306 GLU A CA 1
ATOM 2309 C C . GLU A 1 306 ? 38.123 5.386 -68.807 1.00 96.06 306 GLU A C 1
ATOM 2311 O O . GLU A 1 306 ? 38.776 5.724 -69.790 1.00 96.06 306 GLU A O 1
ATOM 2316 N N . ASN A 1 307 ? 38.250 4.172 -68.265 1.00 95.38 307 ASN A N 1
ATOM 2317 C CA . ASN A 1 307 ? 39.179 3.159 -68.767 1.00 95.38 307 ASN A CA 1
ATOM 2318 C C . ASN A 1 307 ? 38.870 2.770 -70.217 1.00 95.38 307 ASN A C 1
ATOM 2320 O O . ASN A 1 307 ? 39.783 2.663 -71.034 1.00 95.38 307 ASN A O 1
ATOM 2324 N N . ARG A 1 308 ? 37.590 2.588 -70.570 1.00 95.50 308 ARG A N 1
ATOM 2325 C CA . ARG A 1 308 ? 37.180 2.293 -71.952 1.00 95.50 308 ARG A CA 1
ATOM 2326 C C . ARG A 1 308 ? 37.505 3.451 -72.895 1.00 95.50 308 ARG A C 1
ATOM 2328 O O . ARG A 1 308 ? 37.990 3.207 -73.996 1.00 95.50 308 ARG A O 1
ATOM 2335 N N . ALA A 1 309 ? 37.248 4.689 -72.475 1.00 94.88 309 ALA A N 1
ATOM 2336 C CA . ALA A 1 309 ? 37.575 5.881 -73.253 1.00 94.88 309 ALA A CA 1
ATOM 2337 C C . ALA A 1 309 ? 39.094 6.048 -73.421 1.00 94.88 309 ALA A C 1
ATOM 2339 O O . ALA A 1 309 ? 39.563 6.298 -74.529 1.00 94.88 309 ALA A O 1
ATOM 2340 N N . GLY A 1 310 ? 39.863 5.842 -72.349 1.00 95.00 310 GLY A N 1
ATOM 2341 C CA . GLY A 1 310 ? 41.322 5.863 -72.365 1.00 95.00 310 GLY A CA 1
ATOM 2342 C C . GLY A 1 310 ? 41.904 4.788 -73.281 1.00 95.00 310 GLY A C 1
ATOM 2343 O O . GLY A 1 310 ? 42.757 5.095 -74.110 1.00 95.00 310 GLY A O 1
ATOM 2344 N N . GLN A 1 311 ? 41.396 3.554 -73.206 1.00 94.69 311 GLN A N 1
ATOM 2345 C CA . GLN A 1 311 ? 41.807 2.472 -74.102 1.00 94.69 311 GLN A CA 1
ATOM 2346 C C . GLN A 1 311 ? 41.495 2.807 -75.564 1.00 94.69 311 GLN A C 1
ATOM 2348 O O . GLN A 1 311 ? 42.372 2.678 -76.410 1.00 94.69 311 GLN A O 1
ATOM 2353 N N . ALA A 1 312 ? 40.292 3.310 -75.859 1.00 94.62 312 ALA A N 1
ATOM 2354 C CA . ALA A 1 312 ? 39.925 3.723 -77.212 1.00 94.62 312 ALA A CA 1
ATOM 2355 C C . ALA A 1 312 ? 40.836 4.843 -77.749 1.00 94.62 312 ALA A C 1
ATOM 2357 O O . ALA A 1 312 ? 41.243 4.796 -78.908 1.00 94.62 312 ALA A O 1
ATOM 2358 N N . ALA A 1 313 ? 41.204 5.819 -76.911 1.00 94.94 313 ALA A N 1
ATOM 2359 C CA . ALA A 1 313 ? 42.134 6.883 -77.286 1.00 94.94 313 ALA A CA 1
ATOM 2360 C C . ALA A 1 313 ? 43.552 6.348 -77.560 1.00 94.94 313 ALA A C 1
ATOM 2362 O O . ALA A 1 313 ? 44.194 6.769 -78.522 1.00 94.94 313 ALA A O 1
ATOM 2363 N N . VAL A 1 314 ? 44.036 5.399 -76.750 1.00 94.56 314 VAL A N 1
ATOM 2364 C CA . VAL A 1 314 ? 45.330 4.730 -76.971 1.00 94.56 314 VAL A CA 1
ATOM 2365 C C . VAL A 1 314 ? 45.309 3.906 -78.257 1.00 94.56 314 VAL A C 1
ATOM 2367 O O . VAL A 1 314 ? 46.250 3.987 -79.046 1.00 94.56 314 VAL A O 1
ATOM 2370 N N . ASP A 1 315 ? 44.243 3.144 -78.500 1.00 94.44 315 ASP A N 1
ATOM 2371 C CA . ASP A 1 315 ? 44.083 2.340 -79.713 1.00 94.44 315 ASP A CA 1
ATOM 2372 C C . ASP A 1 315 ? 44.042 3.227 -80.961 1.00 94.44 315 ASP A C 1
ATOM 2374 O O . ASP A 1 315 ? 44.734 2.941 -81.940 1.00 94.44 315 ASP A O 1
ATOM 2378 N N . GLN A 1 316 ? 43.310 4.344 -80.907 1.00 94.56 316 GLN A N 1
ATOM 2379 C CA . GLN A 1 316 ? 43.284 5.338 -81.978 1.00 94.56 316 GLN A CA 1
ATOM 2380 C C . GLN A 1 316 ? 44.677 5.934 -82.224 1.00 94.56 316 GLN A C 1
ATOM 2382 O O . GLN A 1 316 ? 45.146 5.938 -83.360 1.00 94.56 316 GLN A O 1
ATOM 2387 N N . ALA A 1 317 ? 45.376 6.382 -81.178 1.00 93.75 317 ALA A N 1
ATOM 2388 C CA . ALA A 1 317 ? 46.722 6.939 -81.314 1.00 93.75 317 ALA A CA 1
ATOM 2389 C C . ALA A 1 317 ? 47.718 5.916 -81.892 1.00 93.75 317 ALA A C 1
ATOM 2391 O O . ALA A 1 317 ? 48.592 6.264 -82.691 1.00 93.75 317 ALA A O 1
ATOM 2392 N N . ASN A 1 318 ? 47.582 4.639 -81.524 1.00 93.62 318 ASN A N 1
ATOM 2393 C CA . ASN A 1 318 ? 48.386 3.558 -82.086 1.00 93.62 318 ASN A CA 1
ATOM 2394 C C . ASN A 1 318 ? 48.073 3.324 -83.569 1.00 93.62 318 ASN A C 1
ATOM 2396 O O . ASN A 1 318 ? 49.009 3.170 -84.353 1.00 93.62 318 ASN A O 1
ATOM 2400 N N . GLN A 1 319 ? 46.797 3.345 -83.967 1.00 93.75 319 GLN A N 1
ATOM 2401 C CA . GLN A 1 319 ? 46.395 3.261 -85.375 1.00 93.75 319 GLN A CA 1
ATOM 2402 C C . GLN A 1 319 ? 46.937 4.440 -86.188 1.00 93.75 319 GLN A C 1
ATOM 2404 O O . GLN A 1 319 ? 47.547 4.223 -87.231 1.00 93.75 319 GLN A O 1
ATOM 2409 N N . GLU A 1 320 ? 46.798 5.672 -85.693 1.00 93.44 320 GLU A N 1
ATOM 2410 C CA . GLU A 1 320 ? 47.340 6.876 -86.337 1.00 93.44 320 GLU A CA 1
ATOM 2411 C C . GLU A 1 320 ? 48.863 6.794 -86.491 1.00 93.44 320 GLU A C 1
ATOM 2413 O O . GLU A 1 320 ? 49.409 7.095 -87.553 1.00 93.44 320 GLU A O 1
ATOM 2418 N N . LYS A 1 321 ? 49.571 6.320 -85.459 1.00 93.62 321 LYS A N 1
ATOM 2419 C CA . LYS A 1 321 ? 51.021 6.115 -85.519 1.00 93.62 321 LYS A CA 1
ATOM 2420 C C . LYS A 1 321 ? 51.406 5.019 -86.512 1.00 93.62 321 LYS A C 1
ATOM 2422 O O . LYS A 1 321 ? 52.392 5.175 -87.228 1.00 93.62 321 LYS A O 1
ATOM 2427 N N . GLN A 1 322 ? 50.660 3.918 -86.561 1.00 93.06 322 GLN A N 1
ATOM 2428 C CA . GLN A 1 322 ? 50.902 2.833 -87.509 1.00 93.06 322 GLN A CA 1
ATOM 2429 C C . GLN A 1 322 ? 50.649 3.291 -88.949 1.00 93.06 322 GLN A C 1
ATOM 2431 O O . GLN A 1 322 ? 51.457 2.990 -89.828 1.00 93.06 322 GLN A O 1
ATOM 2436 N N . GLN A 1 323 ? 49.603 4.092 -89.167 1.00 92.88 323 GLN A N 1
ATOM 2437 C CA . GLN A 1 323 ? 49.331 4.736 -90.446 1.00 92.88 323 GLN A CA 1
ATOM 2438 C C . GLN A 1 323 ? 50.470 5.682 -90.831 1.00 92.88 323 GLN A C 1
ATOM 2440 O O . GLN A 1 323 ? 51.011 5.550 -91.919 1.00 92.88 323 GLN A O 1
ATOM 2445 N N . LEU A 1 324 ? 50.930 6.545 -89.921 1.00 93.25 324 LEU A N 1
ATOM 2446 C CA . LEU A 1 324 ? 52.056 7.448 -90.176 1.00 93.25 324 LEU A CA 1
ATOM 2447 C C . LEU A 1 324 ? 53.342 6.690 -90.541 1.00 93.25 324 LEU A C 1
ATOM 2449 O O . LEU A 1 324 ? 54.100 7.128 -91.406 1.00 93.25 324 LEU A O 1
ATOM 2453 N N . VAL A 1 325 ? 53.613 5.562 -89.877 1.00 91.50 325 VAL A N 1
ATOM 2454 C CA . VAL A 1 325 ? 54.752 4.691 -90.208 1.00 91.50 325 VAL A CA 1
ATOM 2455 C C . VAL A 1 325 ? 54.582 4.074 -91.597 1.00 91.50 325 VAL A C 1
ATOM 2457 O O . VAL A 1 325 ? 55.542 4.068 -92.365 1.00 91.50 325 VAL A O 1
ATOM 2460 N N . SER A 1 326 ? 53.382 3.594 -91.935 1.00 91.50 326 SER A N 1
ATOM 2461 C CA . SER A 1 326 ? 53.064 3.057 -93.263 1.00 91.50 326 SER A CA 1
ATOM 2462 C C . SER A 1 326 ? 53.208 4.122 -94.356 1.00 91.50 326 SER A C 1
ATOM 2464 O O . SER A 1 326 ? 53.856 3.878 -95.371 1.00 91.50 326 SER A O 1
ATOM 2466 N N . ASP A 1 327 ? 52.670 5.320 -94.128 1.00 91.56 327 ASP A N 1
ATOM 2467 C CA . ASP A 1 327 ? 52.741 6.451 -95.056 1.00 91.56 327 ASP A CA 1
ATOM 2468 C C . ASP A 1 327 ? 54.194 6.879 -95.284 1.00 91.56 327 ASP A C 1
ATOM 2470 O O . ASP A 1 327 ? 54.621 7.049 -96.424 1.00 91.56 327 ASP A O 1
ATOM 2474 N N . ARG A 1 328 ? 54.996 6.974 -94.213 1.00 92.00 328 ARG A N 1
ATOM 2475 C CA . ARG A 1 328 ? 56.437 7.256 -94.320 1.00 92.00 328 ARG A CA 1
ATOM 2476 C C . ARG A 1 328 ? 57.190 6.158 -95.064 1.00 92.00 328 ARG A C 1
ATOM 2478 O O . ARG A 1 328 ? 58.099 6.474 -95.826 1.00 92.00 328 ARG A O 1
ATOM 2485 N N . ALA A 1 329 ? 56.853 4.887 -94.851 1.00 92.06 329 ALA A N 1
ATOM 2486 C CA . ALA A 1 329 ? 57.473 3.783 -95.579 1.00 92.06 329 ALA A CA 1
ATOM 2487 C C . ALA A 1 329 ? 57.164 3.868 -97.084 1.00 92.06 329 ALA A C 1
ATOM 2489 O O . ALA A 1 329 ? 58.084 3.770 -97.896 1.00 92.06 329 ALA A O 1
ATOM 2490 N N . ALA A 1 330 ? 55.907 4.144 -97.445 1.00 91.56 330 ALA A N 1
ATOM 2491 C CA . ALA A 1 330 ? 55.493 4.358 -98.830 1.00 91.56 330 ALA A CA 1
ATOM 2492 C C . ALA A 1 330 ? 56.171 5.592 -99.455 1.00 91.56 330 ALA A C 1
ATOM 2494 O O . ALA A 1 330 ? 56.601 5.552 -100.608 1.00 91.56 330 ALA A O 1
ATOM 2495 N N . GLU A 1 331 ? 56.321 6.683 -98.697 1.00 91.88 331 GLU A N 1
ATOM 2496 C CA . GLU A 1 331 ? 57.042 7.879 -99.142 1.00 91.88 331 GLU A CA 1
ATOM 2497 C C . GLU A 1 331 ? 58.529 7.588 -99.391 1.00 91.88 331 GLU A C 1
ATOM 2499 O O . GLU A 1 331 ? 59.064 7.974 -100.433 1.00 91.88 331 GLU A O 1
ATOM 2504 N N . ILE A 1 332 ? 59.193 6.867 -98.482 1.00 90.31 332 ILE A N 1
ATOM 2505 C CA . ILE A 1 332 ? 60.587 6.435 -98.652 1.00 90.31 332 ILE A CA 1
ATOM 2506 C C . ILE A 1 332 ? 60.728 5.570 -99.908 1.00 90.31 332 ILE A C 1
ATOM 2508 O O . ILE A 1 332 ? 61.630 5.811 -100.708 1.00 90.31 332 ILE A O 1
ATOM 2512 N N . GLU A 1 333 ? 59.835 4.603 -100.121 1.00 91.50 333 GLU A N 1
ATOM 2513 C CA . GLU A 1 333 ? 59.851 3.747 -101.312 1.00 91.50 333 GLU A CA 1
ATOM 2514 C C . GLU A 1 333 ? 59.675 4.567 -102.602 1.00 91.50 333 GLU A C 1
ATOM 2516 O O . GLU A 1 333 ? 60.436 4.402 -103.562 1.00 91.50 333 GLU A O 1
ATOM 2521 N N . ALA A 1 334 ? 58.743 5.526 -102.606 1.00 91.19 334 ALA A N 1
ATOM 2522 C CA . ALA A 1 334 ? 58.525 6.430 -103.731 1.00 91.19 334 ALA A CA 1
ATOM 2523 C C . ALA A 1 334 ? 59.743 7.330 -104.012 1.00 91.19 334 ALA A C 1
ATOM 2525 O O . ALA A 1 334 ? 60.096 7.544 -105.177 1.00 91.19 334 ALA A O 1
ATOM 2526 N N . ILE A 1 335 ? 60.404 7.850 -102.972 1.00 90.00 335 ILE A N 1
ATOM 2527 C CA . ILE A 1 335 ? 61.639 8.637 -103.102 1.00 90.00 335 ILE A CA 1
ATOM 2528 C C . ILE A 1 335 ? 62.773 7.765 -103.647 1.00 90.00 335 ILE A C 1
ATOM 2530 O O . ILE A 1 335 ? 63.448 8.182 -104.588 1.00 90.00 335 ILE A O 1
ATOM 2534 N N . THR A 1 336 ? 62.965 6.555 -103.116 1.00 91.06 336 THR A N 1
ATOM 2535 C CA . THR A 1 336 ? 64.002 5.623 -103.583 1.00 91.06 336 THR A CA 1
ATOM 2536 C C . THR A 1 336 ? 63.805 5.281 -105.057 1.00 91.06 336 THR A C 1
ATOM 2538 O O . THR A 1 336 ? 64.757 5.382 -105.831 1.00 91.06 336 THR A O 1
ATOM 2541 N N . LYS A 1 337 ? 62.574 4.969 -105.485 1.00 92.75 337 LYS A N 1
ATOM 2542 C CA . LYS A 1 337 ? 62.259 4.714 -106.898 1.00 92.75 337 LYS A CA 1
ATOM 2543 C C . LYS A 1 337 ? 62.566 5.926 -107.779 1.00 92.75 337 LYS A C 1
ATOM 2545 O O . LYS A 1 337 ? 63.247 5.797 -108.793 1.00 92.75 337 LYS A O 1
ATOM 2550 N N . ARG A 1 338 ? 62.131 7.122 -107.367 1.00 90.31 338 ARG A N 1
ATOM 2551 C CA . ARG A 1 338 ? 62.399 8.372 -108.097 1.00 90.31 338 ARG A CA 1
ATOM 2552 C C . ARG A 1 338 ? 63.899 8.659 -108.216 1.00 90.31 338 ARG A C 1
ATOM 2554 O O . ARG A 1 338 ? 64.348 9.147 -109.250 1.00 90.31 338 ARG A O 1
ATOM 2561 N N . ASN A 1 339 ? 64.672 8.375 -107.170 1.00 89.12 339 ASN A N 1
ATOM 2562 C CA . ASN A 1 339 ? 66.123 8.548 -107.185 1.00 89.12 339 ASN A CA 1
ATOM 2563 C C . ASN A 1 339 ? 66.795 7.552 -108.139 1.00 89.12 339 ASN A C 1
ATOM 2565 O O . ASN A 1 339 ? 67.615 7.973 -108.949 1.00 89.12 339 ASN A O 1
ATOM 2569 N N . GLN A 1 340 ? 66.390 6.278 -108.127 1.00 90.25 340 GLN A N 1
ATOM 2570 C CA . GLN A 1 340 ? 66.875 5.275 -109.085 1.00 90.25 340 GLN A CA 1
ATOM 2571 C C . GLN A 1 340 ? 66.562 5.662 -110.539 1.00 90.25 340 GLN A C 1
ATOM 2573 O O . GLN A 1 340 ? 67.425 5.551 -111.408 1.00 90.25 340 GLN A O 1
ATOM 2578 N N . GLU A 1 341 ? 65.351 6.159 -110.813 1.00 89.81 341 GLU A N 1
ATOM 2579 C CA . GLU A 1 341 ? 64.959 6.638 -112.146 1.00 89.81 341 GLU A CA 1
ATOM 2580 C C . GLU A 1 341 ? 65.811 7.833 -112.597 1.00 89.81 341 GLU A C 1
ATOM 2582 O O . GLU A 1 341 ? 66.273 7.866 -113.739 1.00 89.81 341 GLU A O 1
ATOM 2587 N N . LYS A 1 342 ? 66.073 8.793 -111.699 1.00 89.06 342 LYS A N 1
ATOM 2588 C CA . LYS A 1 342 ? 66.956 9.935 -111.980 1.00 89.06 342 LYS A CA 1
ATOM 2589 C C . LYS A 1 342 ? 68.402 9.511 -112.225 1.00 89.06 342 LYS A C 1
ATOM 2591 O O . LYS A 1 342 ? 69.019 10.018 -113.156 1.00 89.06 342 LYS A O 1
ATOM 2596 N N . GLU A 1 343 ? 68.939 8.583 -111.436 1.00 86.62 343 GLU A N 1
ATOM 2597 C CA . GLU A 1 343 ? 70.284 8.039 -111.652 1.00 86.62 343 GLU A CA 1
ATOM 2598 C C . GLU A 1 343 ? 70.389 7.304 -112.995 1.00 86.62 343 GLU A C 1
ATOM 2600 O O . GLU A 1 343 ? 71.364 7.485 -113.724 1.00 86.62 343 GLU A O 1
ATOM 2605 N N . ALA A 1 344 ? 69.375 6.515 -113.363 1.00 87.00 344 ALA A N 1
ATOM 2606 C CA . ALA A 1 344 ? 69.329 5.829 -114.652 1.00 87.00 344 ALA A CA 1
ATOM 2607 C C . ALA A 1 344 ? 69.231 6.809 -115.834 1.00 87.00 344 ALA A C 1
ATOM 2609 O O . ALA A 1 344 ? 69.889 6.606 -116.856 1.00 87.00 344 ALA A O 1
ATOM 2610 N N . ALA A 1 345 ? 68.443 7.882 -115.698 1.00 85.56 345 ALA A N 1
ATOM 2611 C CA . ALA A 1 345 ? 68.358 8.943 -116.699 1.00 85.56 345 ALA A CA 1
ATOM 2612 C C . ALA A 1 345 ? 69.702 9.671 -116.867 1.00 85.56 345 ALA A C 1
ATOM 2614 O O . ALA A 1 345 ? 70.176 9.810 -117.993 1.00 85.56 345 ALA A O 1
ATOM 2615 N N . ALA A 1 346 ? 70.358 10.036 -115.760 1.00 82.94 346 ALA A N 1
ATOM 2616 C CA . ALA A 1 346 ? 71.672 10.676 -115.784 1.00 82.94 346 ALA A CA 1
ATOM 2617 C C . ALA A 1 346 ? 72.752 9.781 -116.422 1.00 82.94 346 ALA A C 1
ATOM 2619 O O . ALA A 1 346 ? 73.582 10.265 -117.188 1.00 82.94 346 ALA A O 1
ATOM 2620 N N . ARG A 1 347 ? 72.729 8.463 -116.166 1.00 84.56 347 ARG A N 1
ATOM 2621 C CA . ARG A 1 347 ? 73.639 7.512 -116.833 1.00 84.56 347 ARG A CA 1
ATOM 2622 C C . ARG A 1 347 ? 73.435 7.476 -118.347 1.00 84.56 347 ARG A C 1
ATOM 2624 O O . ARG A 1 347 ? 74.417 7.558 -119.074 1.00 84.56 347 ARG A O 1
ATOM 2631 N N . LYS A 1 348 ? 72.183 7.409 -118.819 1.00 85.62 348 LYS A N 1
ATOM 2632 C CA . LYS A 1 348 ? 71.877 7.433 -120.262 1.00 85.62 348 LYS A CA 1
ATOM 2633 C C . LYS A 1 348 ? 72.343 8.720 -120.939 1.00 85.62 348 LYS A C 1
ATOM 2635 O O . LYS A 1 348 ? 72.816 8.676 -122.069 1.00 85.62 348 LYS A O 1
ATOM 2640 N N . GLU A 1 349 ? 72.184 9.857 -120.268 1.00 82.94 349 GLU A N 1
ATOM 2641 C CA . GLU A 1 349 ? 72.616 11.152 -120.797 1.00 82.94 349 GLU A CA 1
ATOM 2642 C C . GLU A 1 349 ? 74.147 11.235 -120.898 1.00 82.94 349 GLU A C 1
ATOM 2644 O O . GLU A 1 349 ? 74.669 11.629 -121.940 1.00 82.94 349 GLU A O 1
ATOM 2649 N N . ASN A 1 350 ? 74.871 10.755 -119.882 1.00 79.62 350 ASN A N 1
ATOM 2650 C CA . ASN A 1 350 ? 76.333 10.679 -119.922 1.00 79.62 350 ASN A CA 1
ATOM 2651 C C . ASN A 1 350 ? 76.844 9.731 -121.022 1.00 79.62 350 ASN A C 1
ATOM 2653 O O . ASN A 1 350 ? 77.736 10.106 -121.777 1.00 79.62 350 ASN A O 1
ATOM 2657 N N . GLU A 1 351 ? 76.242 8.546 -121.180 1.00 83.50 351 GLU A N 1
ATOM 2658 C CA . GLU A 1 351 ? 76.593 7.616 -122.267 1.00 83.50 351 GLU A CA 1
ATOM 2659 C C . GLU A 1 351 ? 76.384 8.248 -123.656 1.00 83.50 351 GLU A C 1
ATOM 2661 O O . GLU A 1 351 ? 77.194 8.053 -124.563 1.00 83.50 351 GLU A O 1
ATOM 2666 N N . ALA A 1 352 ? 75.325 9.047 -123.835 1.00 81.19 352 ALA A N 1
ATOM 2667 C CA . ALA A 1 352 ? 75.074 9.754 -125.090 1.00 81.19 352 ALA A CA 1
ATOM 2668 C C . ALA A 1 352 ? 76.132 10.836 -125.381 1.00 81.19 352 ALA A C 1
ATOM 2670 O O . ALA A 1 352 ? 76.546 10.993 -126.534 1.00 81.19 352 ALA A O 1
ATOM 2671 N N . ILE A 1 353 ? 76.589 11.553 -124.349 1.00 76.94 353 ILE A N 1
ATOM 2672 C CA . ILE A 1 353 ? 77.668 12.546 -124.456 1.00 76.94 353 ILE A CA 1
ATOM 2673 C C . ILE A 1 353 ? 78.988 11.872 -124.854 1.00 76.94 353 ILE A C 1
ATOM 2675 O O . ILE A 1 353 ? 79.669 12.353 -125.763 1.00 76.94 353 ILE A O 1
ATOM 2679 N N . ASP A 1 354 ? 79.327 10.736 -124.246 1.00 80.69 354 ASP A N 1
ATOM 2680 C CA . ASP A 1 354 ? 80.561 10.007 -124.561 1.00 80.69 354 ASP A CA 1
ATOM 2681 C C . ASP A 1 354 ? 80.579 9.506 -126.015 1.00 80.69 354 ASP A C 1
ATOM 2683 O O . ASP A 1 354 ? 81.582 9.658 -126.721 1.00 80.69 354 ASP A O 1
ATOM 2687 N N . VAL A 1 355 ? 79.449 8.986 -126.514 1.00 82.19 355 VAL A N 1
ATOM 2688 C CA . VAL A 1 355 ? 79.310 8.557 -127.920 1.00 82.19 355 VAL A CA 1
ATOM 2689 C C . VAL A 1 355 ? 79.452 9.732 -128.894 1.00 82.19 355 VAL A C 1
ATOM 2691 O O . VAL A 1 355 ? 80.060 9.579 -129.958 1.00 82.19 355 VAL A O 1
ATOM 2694 N N . TYR A 1 356 ? 78.900 10.901 -128.558 1.00 79.12 356 TYR A N 1
ATOM 2695 C CA . TYR A 1 356 ? 79.031 12.109 -129.376 1.00 79.12 356 TYR A CA 1
ATOM 2696 C C . TYR A 1 356 ? 80.491 12.577 -129.459 1.00 79.12 356 TYR A C 1
ATOM 2698 O O . TYR A 1 356 ? 81.009 12.794 -130.556 1.00 79.12 356 TYR A O 1
ATOM 2706 N N . ASN A 1 357 ? 81.179 12.652 -128.317 1.00 78.69 357 ASN A N 1
ATOM 2707 C CA . ASN A 1 357 ? 82.574 13.093 -128.251 1.00 78.69 357 ASN A CA 1
ATOM 2708 C C . ASN A 1 357 ? 83.522 12.169 -129.038 1.00 78.69 357 ASN A C 1
ATOM 2710 O O . ASN A 1 357 ? 84.427 12.650 -129.722 1.00 78.69 357 ASN A O 1
ATOM 2714 N N . ALA A 1 358 ? 83.298 10.852 -128.996 1.00 80.75 358 ALA A N 1
ATOM 2715 C CA . ALA A 1 358 ? 84.100 9.889 -129.751 1.00 80.75 358 ALA A CA 1
ATOM 2716 C C . ALA A 1 358 ? 83.980 10.080 -131.277 1.00 80.75 358 ALA A C 1
ATOM 2718 O O . ALA A 1 358 ? 84.989 10.053 -131.984 1.00 80.75 358 ALA A O 1
ATOM 2719 N N . LYS A 1 359 ? 82.765 10.334 -131.789 1.00 79.94 359 LYS A N 1
ATOM 2720 C CA . LYS A 1 359 ? 82.530 10.555 -133.228 1.00 79.94 359 LYS A CA 1
ATOM 2721 C C . LYS A 1 359 ? 83.199 11.821 -133.757 1.00 79.94 359 LYS A C 1
ATOM 2723 O O . LYS A 1 359 ? 83.757 11.800 -134.854 1.00 79.94 359 LYS A O 1
ATOM 2728 N N . GLU A 1 360 ? 83.157 12.911 -132.996 1.00 77.94 360 GLU A N 1
ATOM 2729 C CA . GLU A 1 360 ? 83.783 14.170 -133.415 1.00 77.94 360 GLU A CA 1
ATOM 2730 C C . GLU A 1 360 ? 85.313 14.065 -133.453 1.00 77.94 360 GLU A C 1
ATOM 2732 O O . GLU A 1 360 ? 85.943 14.566 -134.386 1.00 77.94 360 GLU A O 1
ATOM 2737 N N . MET A 1 361 ? 85.918 13.325 -132.519 1.00 74.62 361 MET A N 1
ATOM 2738 C CA . MET A 1 361 ? 87.357 13.047 -132.552 1.00 74.62 361 MET A CA 1
ATOM 2739 C C . MET A 1 361 ? 87.784 12.232 -133.781 1.00 74.62 361 MET A C 1
ATOM 2741 O O . MET A 1 361 ? 88.808 12.545 -134.392 1.00 74.62 361 MET A O 1
ATOM 2745 N N . GLU A 1 362 ? 87.004 11.226 -134.190 1.00 76.44 362 GLU A N 1
ATOM 2746 C CA . GLU A 1 362 ? 87.286 10.462 -135.417 1.00 76.44 362 GLU A CA 1
ATOM 2747 C C . GLU A 1 362 ? 87.185 11.323 -136.683 1.00 76.44 362 GLU A C 1
ATOM 2749 O O . GLU A 1 362 ? 87.969 11.148 -137.620 1.00 76.44 362 GLU A O 1
ATOM 2754 N N . ARG A 1 363 ? 86.240 12.271 -136.728 1.00 74.62 363 ARG A N 1
ATOM 2755 C CA . ARG A 1 363 ? 86.123 13.229 -137.838 1.00 74.62 363 ARG A CA 1
ATOM 2756 C C . ARG A 1 363 ? 87.361 14.128 -137.912 1.00 74.62 363 ARG A C 1
ATOM 2758 O O . ARG A 1 363 ? 87.928 14.294 -138.987 1.00 74.62 363 ARG A O 1
ATOM 2765 N N . TYR A 1 364 ? 87.819 14.627 -136.764 1.00 68.81 364 TYR A N 1
ATOM 2766 C CA . TYR A 1 364 ? 88.994 15.496 -136.659 1.00 68.81 364 TYR A CA 1
ATOM 2767 C C . TYR A 1 364 ? 90.286 14.812 -137.138 1.00 68.81 364 TYR A C 1
ATOM 2769 O O . TYR A 1 364 ? 91.087 15.414 -137.852 1.00 68.81 364 TYR A O 1
ATOM 2777 N N . GLN A 1 365 ? 90.488 13.536 -136.791 1.00 71.94 365 GLN A N 1
ATOM 2778 C CA . GLN A 1 365 ? 91.673 12.780 -137.218 1.00 71.94 365 GLN A CA 1
ATOM 2779 C C . GLN A 1 365 ? 91.675 12.466 -138.721 1.00 71.94 365 GLN A C 1
ATOM 2781 O O . GLN A 1 365 ? 92.740 12.429 -139.339 1.00 71.94 365 GLN A O 1
ATOM 2786 N N . ARG A 1 366 ? 90.497 12.266 -139.322 1.00 72.94 366 ARG A N 1
ATOM 2787 C CA . ARG A 1 366 ? 90.363 11.978 -140.756 1.00 72.94 366 ARG A CA 1
ATOM 2788 C C . ARG A 1 366 ? 90.740 13.182 -141.620 1.00 72.94 366 ARG A C 1
ATOM 2790 O O . ARG A 1 366 ? 91.524 13.027 -142.553 1.00 72.94 366 ARG A O 1
ATOM 2797 N N . ASP A 1 367 ? 90.247 14.365 -141.260 1.00 69.06 367 ASP A N 1
ATOM 2798 C CA . ASP A 1 367 ? 90.491 15.606 -142.007 1.00 69.06 367 ASP A CA 1
ATOM 2799 C C . ASP A 1 367 ? 91.989 16.017 -141.939 1.00 69.06 367 ASP A C 1
ATOM 2801 O O . ASP A 1 367 ? 92.555 16.507 -142.915 1.00 69.06 367 ASP A O 1
ATOM 2805 N N . LEU A 1 368 ? 92.689 15.718 -140.832 1.00 64.81 368 LEU A N 1
ATOM 2806 C CA . LEU A 1 368 ? 94.148 15.906 -140.690 1.00 64.81 368 LEU A CA 1
ATOM 2807 C C . LEU A 1 368 ? 94.986 14.977 -141.594 1.00 64.81 368 LEU A C 1
ATOM 2809 O O . LEU A 1 368 ? 96.031 15.382 -142.114 1.00 64.81 368 LEU A O 1
ATOM 2813 N N . ALA A 1 369 ? 94.541 13.735 -141.796 1.00 65.62 369 ALA A N 1
ATOM 2814 C CA . ALA A 1 369 ? 95.237 12.756 -142.634 1.00 65.62 369 ALA A CA 1
ATOM 2815 C C . ALA A 1 369 ? 95.093 13.039 -144.143 1.00 65.62 369 ALA A C 1
ATOM 2817 O O . ALA A 1 369 ? 95.900 12.570 -144.946 1.00 65.62 369 ALA A O 1
ATOM 2818 N N . GLU A 1 370 ? 94.076 13.804 -144.546 1.00 64.25 370 GLU A N 1
ATOM 2819 C CA . GLU A 1 370 ? 93.858 14.185 -145.945 1.00 64.25 370 GLU A CA 1
ATOM 2820 C C . GLU A 1 370 ? 94.746 15.365 -146.379 1.00 64.25 370 GLU A C 1
ATOM 2822 O O . GLU A 1 370 ? 95.254 15.372 -147.498 1.00 64.25 370 GLU A O 1
ATOM 2827 N N . ILE A 1 371 ? 95.025 16.313 -145.476 1.00 61.97 371 ILE A N 1
ATOM 2828 C CA . ILE A 1 371 ? 95.832 17.523 -145.744 1.00 61.97 371 ILE A CA 1
ATOM 2829 C C . ILE A 1 371 ? 97.339 17.220 -145.878 1.00 61.97 371 ILE A C 1
ATOM 2831 O O . ILE A 1 371 ? 98.076 17.959 -146.524 1.00 61.97 371 ILE A O 1
ATOM 2835 N N . SER A 1 372 ? 97.818 16.105 -145.325 1.00 60.25 372 SER A N 1
ATOM 2836 C CA . SER A 1 372 ? 99.244 15.732 -145.302 1.00 60.25 372 SER A CA 1
ATOM 2837 C C . SER A 1 372 ? 99.763 15.063 -146.594 1.00 60.25 372 SER A C 1
ATOM 2839 O O . SER A 1 372 ? 100.914 14.632 -146.635 1.00 60.25 372 SER A O 1
ATOM 2841 N N . LYS A 1 373 ? 98.954 14.995 -147.666 1.00 61.25 373 LYS A N 1
ATOM 2842 C CA . LYS A 1 373 ? 99.293 14.312 -148.936 1.00 61.25 373 LYS A CA 1
ATOM 2843 C C . LYS A 1 373 ? 100.058 15.150 -149.980 1.00 61.25 373 LYS A C 1
ATOM 2845 O O . LYS A 1 373 ? 100.507 14.581 -150.966 1.00 61.25 373 LYS A O 1
ATOM 2850 N N . GLY A 1 374 ? 100.292 16.445 -149.744 1.00 56.78 374 GLY A N 1
ATOM 2851 C CA . GLY A 1 374 ? 101.360 17.215 -150.413 1.00 56.78 374 GLY A CA 1
ATOM 2852 C C . GLY A 1 374 ? 101.238 17.453 -151.929 1.00 56.78 374 GLY A C 1
ATOM 2853 O O . GLY A 1 374 ? 102.263 17.548 -152.600 1.00 56.78 374 GLY A O 1
ATOM 2854 N N . GLU A 1 375 ? 100.024 17.554 -152.475 1.00 57.44 375 GLU A N 1
ATOM 2855 C CA . GLU A 1 375 ? 99.786 17.868 -153.897 1.00 57.44 375 GLU A CA 1
ATOM 2856 C C . GLU A 1 375 ? 99.680 19.391 -154.165 1.00 57.44 375 GLU A C 1
ATOM 2858 O O . GLU A 1 375 ? 99.481 20.194 -153.249 1.00 57.44 375 GLU A O 1
ATOM 2863 N N . GLU A 1 376 ? 99.846 19.805 -155.428 1.00 49.03 376 GLU A N 1
ATOM 2864 C CA . GLU A 1 376 ? 99.871 21.212 -155.866 1.00 49.03 376 GLU A CA 1
ATOM 2865 C C . GLU A 1 376 ? 98.570 21.945 -155.467 1.00 49.03 376 GLU A C 1
ATOM 2867 O O . GLU A 1 376 ? 97.481 21.596 -155.917 1.00 49.03 376 GLU A O 1
ATOM 2872 N N . GLY A 1 377 ? 98.679 22.947 -154.584 1.00 63.34 377 GLY A N 1
ATOM 2873 C CA . GLY A 1 377 ? 97.541 23.684 -154.006 1.00 63.34 377 GLY A CA 1
ATOM 2874 C C . GLY A 1 377 ? 97.343 23.506 -152.491 1.00 63.34 377 GLY A C 1
ATOM 2875 O O . GLY A 1 377 ? 96.576 24.266 -151.900 1.00 63.34 377 GLY A O 1
ATOM 2876 N N . TYR A 1 378 ? 98.053 22.572 -151.843 1.00 62.00 378 TYR A N 1
ATOM 2877 C CA . TYR A 1 378 ? 98.062 22.408 -150.381 1.00 62.00 378 TYR A CA 1
ATOM 2878 C C . TYR A 1 378 ? 99.180 23.233 -149.706 1.00 62.00 378 TYR A C 1
ATOM 2880 O O . TYR A 1 378 ? 100.266 23.415 -150.256 1.00 62.00 378 TYR A O 1
ATOM 2888 N N . ILE A 1 379 ? 98.909 23.754 -148.503 1.00 60.66 379 ILE A N 1
ATOM 2889 C CA . ILE A 1 379 ? 99.848 24.566 -147.706 1.00 60.66 379 ILE A CA 1
ATOM 2890 C C . ILE A 1 379 ? 101.078 23.751 -147.268 1.00 60.66 379 ILE A C 1
ATOM 2892 O O . ILE A 1 379 ? 100.957 22.584 -146.910 1.00 60.66 379 ILE A O 1
ATOM 2896 N N . SER A 1 380 ? 102.265 24.372 -147.262 1.00 60.81 380 SER A N 1
ATOM 2897 C CA . SER A 1 380 ? 103.554 23.706 -146.983 1.00 60.81 380 SER A CA 1
ATOM 2898 C C . SER A 1 380 ? 103.693 23.132 -145.564 1.00 60.81 380 SER A C 1
ATOM 2900 O O . SER A 1 380 ? 104.640 22.399 -145.294 1.00 60.81 380 SER A O 1
ATOM 2902 N N . GLU A 1 381 ? 102.764 23.453 -144.663 1.00 62.09 381 GLU A N 1
ATOM 2903 C CA . GLU A 1 381 ? 102.684 22.937 -143.298 1.00 62.09 381 GLU A CA 1
ATOM 2904 C C . GLU A 1 381 ? 101.202 22.758 -142.929 1.00 62.09 381 GLU A C 1
ATOM 2906 O O . GLU A 1 381 ? 100.403 23.679 -143.106 1.00 62.09 381 GLU A O 1
ATOM 2911 N N . ALA A 1 382 ? 100.809 21.563 -142.471 1.00 61.88 382 ALA A N 1
ATOM 2912 C CA . ALA A 1 382 ? 99.410 21.229 -142.203 1.00 61.88 382 ALA A CA 1
ATOM 2913 C C . ALA A 1 382 ? 98.905 21.956 -140.944 1.00 61.88 382 ALA A C 1
ATOM 2915 O O . ALA A 1 382 ? 99.050 21.471 -139.823 1.00 61.88 382 ALA A O 1
ATOM 2916 N N . LEU A 1 383 ? 98.304 23.129 -141.140 1.00 65.31 383 LEU A N 1
ATOM 2917 C CA . LEU A 1 383 ? 97.719 23.953 -140.086 1.00 65.31 383 LEU A CA 1
ATOM 2918 C C . LEU A 1 383 ? 96.197 24.018 -140.248 1.00 65.31 383 LEU A C 1
ATOM 2920 O O . LEU A 1 383 ? 95.683 24.269 -141.338 1.00 65.31 383 LEU A O 1
ATOM 2924 N N . ALA A 1 384 ? 95.465 23.808 -139.152 1.00 66.38 384 ALA A N 1
ATOM 2925 C CA . ALA A 1 384 ? 94.017 23.982 -139.130 1.00 66.38 384 ALA A CA 1
ATOM 2926 C C . ALA A 1 384 ? 93.656 25.478 -139.107 1.00 66.38 384 ALA A C 1
ATOM 2928 O O . ALA A 1 384 ? 94.167 26.247 -138.289 1.00 66.38 384 ALA A O 1
ATOM 2929 N N . GLN A 1 385 ? 92.745 25.896 -139.990 1.00 72.31 385 GLN A N 1
ATOM 2930 C CA . GLN A 1 385 ? 92.312 27.288 -140.097 1.00 72.31 385 GLN A CA 1
ATOM 2931 C C . GLN A 1 385 ? 91.346 27.651 -138.954 1.00 72.31 385 GLN A C 1
ATOM 2933 O O . GLN A 1 385 ? 90.142 27.416 -139.042 1.00 72.31 385 GLN A O 1
ATOM 2938 N N . ALA A 1 386 ? 91.862 28.269 -137.888 1.00 78.25 386 ALA A N 1
ATOM 2939 C CA . ALA A 1 386 ? 91.042 28.748 -136.768 1.00 78.25 386 ALA A CA 1
ATOM 2940 C C . ALA A 1 386 ? 90.248 30.033 -137.089 1.00 78.25 386 ALA A C 1
ATOM 2942 O O . ALA A 1 386 ? 89.256 30.324 -136.421 1.00 78.25 386 ALA A O 1
ATOM 2943 N N . LEU A 1 387 ? 90.666 30.808 -138.100 1.00 81.44 387 LEU A N 1
ATOM 2944 C CA . LEU A 1 387 ? 90.022 32.057 -138.523 1.00 81.44 387 LEU A CA 1
ATOM 2945 C C . LEU A 1 387 ? 89.147 31.829 -139.766 1.00 81.44 387 LEU A C 1
ATOM 2947 O O . LEU A 1 387 ? 89.665 31.624 -140.860 1.00 81.44 387 LEU A O 1
ATOM 2951 N N . ASN A 1 388 ? 87.827 31.923 -139.626 1.00 82.44 388 ASN A N 1
ATOM 2952 C CA . ASN A 1 388 ? 86.898 31.861 -140.751 1.00 82.44 388 ASN A CA 1
ATOM 2953 C C . ASN A 1 388 ? 86.522 33.279 -141.216 1.00 82.44 388 ASN A C 1
ATOM 2955 O O . ASN A 1 388 ? 85.744 33.948 -140.538 1.00 82.44 388 ASN A O 1
ATOM 2959 N N . LEU A 1 389 ? 87.065 33.708 -142.363 1.00 80.12 389 LEU A N 1
ATOM 2960 C CA . LEU A 1 389 ? 86.692 34.931 -143.104 1.00 80.12 389 LEU A CA 1
ATOM 2961 C C . LEU A 1 389 ? 86.244 34.630 -144.549 1.00 80.12 389 LEU A C 1
ATOM 2963 O O . LEU A 1 389 ? 86.057 35.543 -145.347 1.00 80.12 389 LEU A O 1
ATOM 2967 N N . ASN A 1 390 ? 86.089 33.351 -144.900 1.00 78.38 390 ASN A N 1
ATOM 2968 C CA . ASN A 1 390 ? 85.862 32.930 -146.288 1.00 78.38 390 ASN A CA 1
ATOM 2969 C C . ASN A 1 390 ? 84.419 33.170 -146.748 1.00 78.38 390 ASN A C 1
ATOM 2971 O O . ASN A 1 390 ? 84.147 33.266 -147.942 1.00 78.38 390 ASN A O 1
ATOM 2975 N N . ASN A 1 391 ? 83.494 33.287 -145.799 1.00 80.38 391 ASN A N 1
ATOM 2976 C CA . ASN A 1 391 ? 82.119 33.666 -146.073 1.00 80.38 391 ASN A CA 1
ATOM 2977 C C . ASN A 1 391 ? 82.054 35.195 -146.080 1.00 80.38 391 ASN A C 1
ATOM 2979 O O . ASN A 1 391 ? 82.148 35.808 -145.017 1.00 80.38 391 ASN A O 1
ATOM 2983 N N . GLY A 1 392 ? 81.929 35.792 -147.270 1.00 75.19 392 GLY A N 1
ATOM 2984 C CA . GLY A 1 392 ? 81.881 37.244 -147.445 1.00 75.19 392 GLY A CA 1
ATOM 2985 C C . GLY A 1 392 ? 80.887 37.933 -146.502 1.00 75.19 392 GLY A C 1
ATOM 2986 O O . GLY A 1 392 ? 79.891 37.348 -146.065 1.00 75.19 392 GLY A O 1
ATOM 2987 N N . GLU A 1 393 ? 81.161 39.199 -146.199 1.00 78.75 393 GLU A N 1
ATOM 2988 C CA . GLU A 1 393 ? 80.387 40.009 -145.251 1.00 78.75 393 GLU A CA 1
ATOM 2989 C C . GLU A 1 393 ? 79.710 41.194 -145.974 1.00 78.75 393 GLU A C 1
ATOM 2991 O O . GLU A 1 393 ? 79.971 42.349 -145.637 1.00 78.75 393 GLU A O 1
ATOM 2996 N N . PRO A 1 394 ? 78.854 40.956 -146.992 1.00 77.25 394 PRO A N 1
ATOM 2997 C CA . PRO A 1 394 ? 78.246 42.031 -147.782 1.00 77.25 394 PRO A CA 1
ATOM 2998 C C . PRO A 1 394 ? 77.308 42.919 -146.952 1.00 77.25 394 PRO A C 1
ATOM 3000 O O . PRO A 1 394 ? 77.074 44.069 -147.303 1.00 77.25 394 PRO A O 1
ATOM 3003 N N . GLN A 1 395 ? 76.783 42.406 -145.833 1.00 81.38 395 GLN A N 1
ATOM 3004 C CA . GLN A 1 395 ? 75.963 43.170 -144.888 1.00 81.38 395 GLN A CA 1
ATOM 3005 C C . GLN A 1 395 ? 76.776 43.944 -143.833 1.00 81.38 395 GLN A C 1
ATOM 3007 O O . GLN A 1 395 ? 76.183 44.528 -142.915 1.00 81.38 395 GLN A O 1
ATOM 3012 N N . ALA A 1 396 ? 78.112 43.918 -143.905 1.00 82.44 396 ALA A N 1
ATOM 3013 C CA . ALA A 1 396 ? 78.953 44.649 -142.970 1.00 82.44 396 ALA A CA 1
ATOM 3014 C C . ALA A 1 396 ? 78.687 46.153 -143.075 1.00 82.44 396 ALA A C 1
ATOM 3016 O O . ALA A 1 396 ? 78.653 46.743 -144.154 1.00 82.44 396 ALA A O 1
ATOM 3017 N N . GLN A 1 397 ? 78.517 46.789 -141.923 1.00 83.00 397 GLN A N 1
ATOM 3018 C CA . GLN A 1 397 ? 78.402 48.235 -141.846 1.00 83.00 397 GLN A CA 1
ATOM 3019 C C . GLN A 1 397 ? 79.799 48.815 -141.678 1.00 83.00 397 GLN A C 1
ATOM 3021 O O . GLN A 1 397 ? 80.455 48.576 -140.664 1.00 83.00 397 GLN A O 1
ATOM 3026 N N . HIS A 1 398 ? 80.244 49.564 -142.681 1.00 81.31 398 HIS A N 1
ATOM 3027 C CA . HIS A 1 398 ? 81.538 50.239 -142.690 1.00 81.31 398 HIS A CA 1
ATOM 3028 C C . HIS A 1 398 ? 81.410 51.759 -142.544 1.00 81.31 398 HIS A C 1
ATOM 3030 O O . HIS A 1 398 ? 80.475 52.367 -143.072 1.00 81.31 398 HIS A O 1
ATOM 3036 N N . GLY A 1 399 ? 82.369 52.377 -141.856 1.00 77.69 399 GLY A N 1
ATOM 3037 C CA . GLY A 1 399 ? 82.467 53.830 -141.722 1.00 77.69 399 GLY A CA 1
ATOM 3038 C C . GLY A 1 399 ? 83.910 54.291 -141.541 1.00 77.69 399 GLY A C 1
ATOM 3039 O O . GLY A 1 399 ? 84.689 53.642 -140.837 1.00 77.69 399 GLY A O 1
ATOM 3040 N N . ALA A 1 400 ? 84.265 55.403 -142.187 1.00 79.56 400 ALA A N 1
ATOM 3041 C CA . ALA A 1 400 ? 85.568 56.037 -142.020 1.00 79.56 400 ALA A CA 1
ATOM 3042 C C . ALA A 1 400 ? 85.669 56.683 -140.631 1.00 79.56 400 ALA A C 1
ATOM 3044 O O . ALA A 1 400 ? 84.770 57.410 -140.213 1.00 79.56 400 ALA A O 1
ATOM 3045 N N . ILE A 1 401 ? 86.756 56.410 -139.911 1.00 80.06 401 ILE A N 1
ATOM 3046 C CA . ILE A 1 401 ? 86.948 56.863 -138.527 1.00 80.06 401 ILE A CA 1
ATOM 3047 C C . ILE A 1 401 ? 87.745 58.166 -138.491 1.00 80.06 401 ILE A C 1
ATOM 3049 O O . ILE A 1 401 ? 87.384 59.099 -137.780 1.00 80.06 401 ILE A O 1
ATOM 3053 N N . THR A 1 402 ? 88.853 58.229 -139.232 1.00 81.56 402 THR A N 1
ATOM 3054 C CA . THR A 1 402 ? 89.811 59.340 -139.134 1.00 81.56 402 THR A CA 1
ATOM 3055 C C . THR A 1 402 ? 89.436 60.539 -139.996 1.00 81.56 402 THR A C 1
ATOM 3057 O O . THR A 1 402 ? 89.650 61.675 -139.577 1.00 81.56 402 THR A O 1
ATOM 3060 N N . ARG A 1 403 ? 88.849 60.321 -141.179 1.00 80.81 403 ARG A N 1
ATOM 3061 C CA . ARG A 1 403 ? 88.348 61.400 -142.037 1.00 80.81 403 ARG A CA 1
ATOM 3062 C C . ARG A 1 403 ? 87.192 60.927 -142.905 1.00 80.81 403 ARG A C 1
ATOM 3064 O O . ARG A 1 403 ? 87.295 59.903 -143.582 1.00 80.81 403 ARG A O 1
ATOM 3071 N N . ASN A 1 404 ? 86.120 61.714 -142.929 1.00 81.06 404 ASN A N 1
ATOM 3072 C CA . ASN A 1 404 ? 84.998 61.461 -143.823 1.00 81.06 404 ASN A CA 1
ATOM 3073 C C . ASN A 1 404 ? 85.419 61.648 -145.288 1.00 81.06 404 ASN A C 1
ATOM 3075 O O . ASN A 1 404 ? 86.188 62.572 -145.582 1.00 81.06 404 ASN A O 1
ATOM 3079 N N . PRO A 1 405 ? 84.925 60.794 -146.197 1.00 82.12 405 PRO A N 1
ATOM 3080 C CA . PRO A 1 405 ? 85.120 60.985 -147.626 1.00 82.12 405 PRO A CA 1
ATOM 3081 C C . PRO A 1 405 ? 84.623 62.357 -148.062 1.00 82.12 405 PRO A C 1
ATOM 3083 O O . PRO A 1 405 ? 83.603 62.846 -147.575 1.00 82.12 405 PRO A O 1
ATOM 3086 N N . ASN A 1 406 ? 85.363 62.971 -148.984 1.00 80.12 406 ASN A N 1
ATOM 3087 C CA . ASN A 1 406 ? 84.963 64.218 -149.625 1.00 80.12 406 ASN A CA 1
ATOM 3088 C C . ASN A 1 406 ? 83.633 64.035 -150.363 1.00 80.12 406 ASN A C 1
ATOM 3090 O O . ASN A 1 406 ? 82.766 64.905 -150.304 1.00 80.12 406 ASN A O 1
ATOM 3094 N N . GLN A 1 407 ? 83.457 62.879 -151.006 1.00 82.00 407 GLN A N 1
ATOM 3095 C CA . GLN A 1 407 ? 82.213 62.471 -151.643 1.00 82.00 407 GLN A CA 1
ATOM 3096 C C . GLN A 1 407 ? 81.989 60.972 -151.460 1.00 82.00 407 GLN A C 1
ATOM 3098 O O . GLN A 1 407 ? 82.924 60.175 -151.490 1.00 82.00 407 GLN A O 1
ATOM 3103 N N . ILE A 1 408 ? 80.730 60.580 -151.288 1.00 78.81 408 ILE A N 1
ATOM 3104 C CA . ILE A 1 408 ? 80.320 59.180 -151.384 1.00 78.81 408 ILE A CA 1
ATOM 3105 C C . ILE A 1 408 ? 79.567 59.055 -152.692 1.00 78.81 408 ILE A C 1
ATOM 3107 O O . ILE A 1 408 ? 78.524 59.687 -152.860 1.00 78.81 408 ILE A O 1
ATOM 3111 N N . ILE A 1 409 ? 80.104 58.258 -153.606 1.00 77.88 409 ILE A N 1
ATOM 3112 C CA . ILE A 1 409 ? 79.484 58.031 -154.907 1.00 77.88 409 ILE A CA 1
ATOM 3113 C C . ILE A 1 409 ? 78.977 56.600 -155.002 1.00 77.88 409 ILE A C 1
ATOM 3115 O O . ILE A 1 409 ? 79.563 55.665 -154.450 1.00 77.88 409 ILE A O 1
ATOM 3119 N N . SER A 1 410 ? 77.841 56.441 -155.671 1.00 76.00 410 SER A N 1
ATOM 3120 C CA . SER A 1 410 ? 77.214 55.135 -155.865 1.00 76.00 410 SER A CA 1
ATOM 3121 C C . SER A 1 410 ? 77.783 54.436 -157.094 1.00 76.00 410 SER A C 1
ATOM 3123 O O . SER A 1 410 ? 78.341 55.062 -157.997 1.00 76.00 410 SER A O 1
ATOM 3125 N N . THR A 1 411 ? 77.631 53.118 -157.147 1.00 71.19 411 THR A N 1
ATOM 3126 C CA . THR A 1 411 ? 78.027 52.322 -158.310 1.00 71.19 411 THR A CA 1
ATOM 3127 C C . THR A 1 411 ? 77.297 52.821 -159.558 1.00 71.19 411 THR A C 1
ATOM 3129 O O . THR A 1 411 ? 76.075 52.934 -159.565 1.00 71.19 411 THR A O 1
ATOM 3132 N N . GLY A 1 412 ? 78.056 53.157 -160.605 1.00 71.19 412 GLY A N 1
ATOM 3133 C CA . GLY A 1 412 ? 77.535 53.764 -161.837 1.00 71.19 412 GLY A CA 1
ATOM 3134 C C . GLY A 1 412 ? 77.656 55.291 -161.913 1.00 71.19 412 GLY A C 1
ATOM 3135 O O . GLY A 1 412 ? 77.304 55.860 -162.944 1.00 71.19 412 GLY A O 1
ATOM 3136 N N . ASP A 1 413 ? 78.180 55.950 -160.874 1.00 71.88 413 ASP A N 1
ATOM 3137 C CA . ASP A 1 413 ? 78.483 57.382 -160.922 1.00 71.88 413 ASP A CA 1
ATOM 3138 C C . ASP A 1 413 ? 79.517 57.691 -162.016 1.00 71.88 413 ASP A C 1
ATOM 3140 O O . ASP A 1 413 ? 80.525 56.991 -162.167 1.00 71.88 413 ASP A O 1
ATOM 3144 N N . ALA A 1 414 ? 79.266 58.755 -162.782 1.00 75.12 414 ALA A N 1
ATOM 3145 C CA . ALA A 1 414 ? 80.125 59.173 -163.882 1.00 75.12 414 ALA A CA 1
ATOM 3146 C C . ALA A 1 414 ? 81.576 59.440 -163.433 1.00 75.12 414 ALA A C 1
ATOM 3148 O O . ALA A 1 414 ? 82.493 59.229 -164.231 1.00 75.12 414 ALA A O 1
ATOM 3149 N N . MET A 1 415 ? 81.808 59.823 -162.168 1.00 74.00 415 MET A N 1
ATOM 3150 C CA . MET A 1 415 ? 83.153 60.018 -161.610 1.00 74.00 415 MET A CA 1
ATOM 3151 C C . MET A 1 415 ? 83.991 58.728 -161.542 1.00 74.00 415 MET A C 1
ATOM 3153 O O . MET A 1 415 ? 85.216 58.817 -161.584 1.00 74.00 415 MET A O 1
ATOM 3157 N N . LEU A 1 416 ? 83.382 57.532 -161.491 1.00 70.50 416 LEU A N 1
ATOM 3158 C CA . LEU A 1 416 ? 84.116 56.250 -161.486 1.00 70.50 416 LEU A CA 1
ATOM 3159 C C . LEU A 1 416 ? 84.642 55.849 -162.873 1.00 70.50 416 LEU A C 1
ATOM 3161 O O . LEU A 1 416 ? 85.486 54.955 -162.981 1.00 70.50 416 LEU A O 1
ATOM 3165 N N . GLY A 1 417 ? 84.137 56.462 -163.947 1.00 72.50 417 GLY A N 1
ATOM 3166 C CA . GLY A 1 417 ? 84.493 56.111 -165.321 1.00 72.50 417 GLY A CA 1
ATOM 3167 C C . GLY A 1 417 ? 84.434 54.597 -165.587 1.00 72.50 417 GLY A C 1
ATOM 3168 O O . GLY A 1 417 ? 83.486 53.905 -165.200 1.00 72.50 417 GLY A O 1
ATOM 3169 N N . GLY A 1 418 ? 85.477 54.064 -166.231 1.00 68.19 418 GLY A N 1
ATOM 3170 C CA . GLY A 1 418 ? 85.597 52.636 -166.557 1.00 68.19 418 GLY A CA 1
ATOM 3171 C C . GLY A 1 418 ? 85.702 51.689 -165.350 1.00 68.19 418 GLY A C 1
ATOM 3172 O O . GLY A 1 418 ? 85.454 50.495 -165.514 1.00 68.19 418 GLY A O 1
ATOM 3173 N N . TYR A 1 419 ? 86.004 52.190 -164.144 1.00 68.06 419 TYR A N 1
ATOM 3174 C CA . TYR A 1 419 ? 86.134 51.361 -162.934 1.00 68.06 419 TYR A CA 1
ATOM 3175 C C . TYR A 1 419 ? 84.793 50.871 -162.383 1.00 68.06 419 TYR A C 1
ATOM 3177 O O . TYR A 1 419 ? 84.755 49.872 -161.667 1.00 68.06 419 TYR A O 1
ATOM 3185 N N . SER A 1 420 ? 83.684 51.502 -162.781 1.00 65.44 420 SER A N 1
ATOM 3186 C CA . SER A 1 420 ? 82.330 51.085 -162.391 1.00 65.44 420 SER A CA 1
ATOM 3187 C C . SER A 1 420 ? 81.974 49.640 -162.784 1.00 65.44 420 SER A C 1
ATOM 3189 O O . SER A 1 420 ? 81.040 49.085 -162.216 1.00 65.44 420 SER A O 1
ATOM 3191 N N . ARG A 1 421 ? 82.700 49.014 -163.729 1.00 63.62 421 ARG A N 1
ATOM 3192 C CA . ARG A 1 421 ? 82.426 47.648 -164.225 1.00 63.62 421 ARG A CA 1
ATOM 3193 C C . ARG A 1 421 ? 83.318 46.544 -163.642 1.00 63.62 421 ARG A C 1
ATOM 3195 O O . ARG A 1 421 ?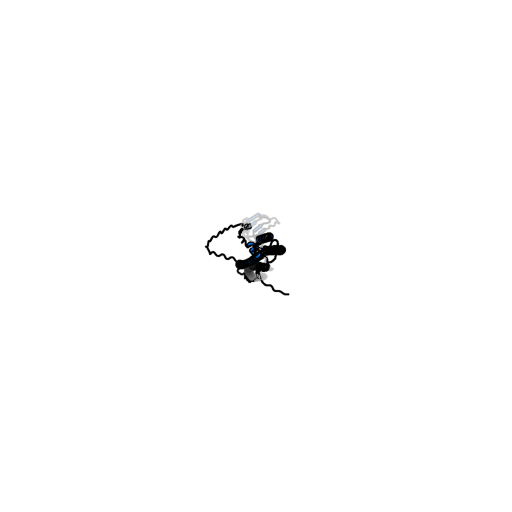 83.112 45.389 -163.997 1.00 63.62 421 ARG A O 1
ATOM 3202 N N . ILE A 1 422 ? 84.313 46.873 -162.813 1.00 64.62 422 ILE A N 1
ATOM 3203 C CA . ILE A 1 422 ? 85.348 45.913 -162.361 1.00 64.62 422 ILE A CA 1
ATOM 3204 C C . ILE A 1 422 ? 85.349 45.696 -160.841 1.00 64.62 422 ILE A C 1
ATOM 3206 O O . ILE A 1 422 ? 86.054 44.821 -160.348 1.00 64.62 422 ILE A O 1
ATOM 3210 N N . LEU A 1 423 ? 84.577 46.486 -160.094 1.00 68.12 423 LEU A N 1
ATOM 3211 C CA . LEU A 1 423 ? 84.515 46.432 -158.637 1.00 68.12 423 LEU A CA 1
ATOM 3212 C C . LEU A 1 423 ? 83.083 46.084 -158.195 1.00 68.12 423 LEU A C 1
ATOM 3214 O O . LEU A 1 423 ? 82.140 46.818 -158.490 1.00 68.12 423 LEU A O 1
ATOM 3218 N N . ASP A 1 424 ? 82.935 44.954 -157.498 1.00 65.06 424 ASP A N 1
ATOM 3219 C CA . ASP A 1 424 ? 81.664 44.431 -156.967 1.00 65.06 424 ASP A CA 1
ATOM 3220 C C . ASP A 1 424 ? 81.348 45.050 -155.592 1.00 65.06 424 ASP A C 1
ATOM 3222 O O . ASP A 1 424 ? 81.340 44.388 -154.557 1.00 65.06 424 ASP A O 1
ATOM 3226 N N . SER A 1 425 ? 81.196 46.377 -155.569 1.00 70.31 425 SER A N 1
ATOM 3227 C CA . SER A 1 425 ? 80.809 47.148 -154.379 1.00 70.31 425 SER A CA 1
ATOM 3228 C C . SER A 1 425 ? 79.574 47.991 -154.674 1.00 70.31 425 SER A C 1
ATOM 3230 O O . SER A 1 425 ? 79.356 48.406 -155.813 1.00 70.31 425 SER A O 1
ATOM 3232 N N . THR A 1 426 ? 78.777 48.275 -153.642 1.00 69.50 426 THR A N 1
ATOM 3233 C CA . THR A 1 426 ? 77.545 49.078 -153.721 1.00 69.50 426 THR A CA 1
ATOM 3234 C C . THR A 1 426 ? 77.775 50.585 -153.542 1.00 69.50 426 THR A C 1
ATOM 3236 O O . THR A 1 426 ? 76.843 51.369 -153.712 1.00 69.50 426 THR A O 1
ATOM 3239 N N . GLY A 1 427 ? 78.991 51.016 -153.197 1.00 74.50 427 GLY A N 1
ATOM 3240 C CA . GLY A 1 427 ? 79.333 52.428 -153.012 1.00 74.50 427 GLY A CA 1
ATOM 3241 C C . GLY A 1 427 ? 80.824 52.650 -152.758 1.00 74.50 427 GLY A C 1
ATOM 3242 O O . GLY A 1 427 ? 81.541 51.726 -152.371 1.00 74.50 427 GLY A O 1
ATOM 3243 N N . TYR A 1 428 ? 81.295 53.875 -152.997 1.00 78.44 428 TYR A N 1
ATOM 3244 C CA . TYR A 1 428 ? 82.715 54.225 -152.950 1.00 78.44 428 TYR A CA 1
ATOM 3245 C C . TYR A 1 428 ? 82.949 55.521 -152.180 1.00 78.44 428 TYR A C 1
ATOM 3247 O O . TYR A 1 428 ? 82.253 56.520 -152.366 1.00 78.44 428 TYR A O 1
ATOM 3255 N N . PHE A 1 429 ? 83.973 55.503 -151.333 1.00 83.19 429 PHE A N 1
ATOM 3256 C CA . PHE A 1 429 ? 84.482 56.673 -150.632 1.00 83.19 429 PHE A CA 1
ATOM 3257 C C . PHE A 1 429 ? 85.526 57.379 -151.493 1.00 83.19 429 PHE A C 1
ATOM 3259 O O . PHE A 1 429 ? 86.593 56.832 -151.764 1.00 83.19 429 PHE A O 1
ATOM 3266 N N . VAL A 1 430 ? 85.212 58.600 -151.917 1.00 83.62 430 VAL A N 1
ATOM 3267 C CA . VAL A 1 430 ? 86.097 59.451 -152.713 1.00 83.62 430 VAL A CA 1
ATOM 3268 C C . VAL A 1 430 ? 86.720 60.499 -151.811 1.00 83.62 430 VAL A C 1
ATOM 3270 O O . VAL A 1 430 ? 86.042 61.165 -151.027 1.00 83.62 430 VAL A O 1
ATOM 3273 N N . TYR A 1 431 ? 88.029 60.648 -151.939 1.00 81.94 431 TYR A N 1
ATOM 3274 C CA . TYR A 1 431 ? 88.827 61.605 -151.197 1.00 81.94 431 TYR A CA 1
ATOM 3275 C C . TYR A 1 431 ? 89.622 62.447 -152.199 1.00 81.94 431 TYR A C 1
ATOM 3277 O O . TYR A 1 431 ? 90.419 61.904 -152.960 1.00 81.94 431 TYR A O 1
ATOM 3285 N N . ASP A 1 432 ? 89.414 63.765 -152.201 1.00 83.38 432 ASP A N 1
ATOM 3286 C CA . ASP A 1 432 ? 89.957 64.665 -153.238 1.00 83.38 432 ASP A CA 1
ATOM 3287 C C . ASP A 1 432 ? 91.479 64.841 -153.135 1.00 83.38 432 ASP A C 1
ATOM 3289 O O . ASP A 1 432 ? 92.155 65.198 -154.097 1.00 83.38 432 ASP A O 1
ATOM 3293 N N . SER A 1 433 ? 92.028 64.631 -151.938 1.00 80.00 433 SER A N 1
ATOM 3294 C CA . SER A 1 433 ? 93.463 64.676 -151.669 1.00 80.00 433 SER A CA 1
ATOM 3295 C C . SER A 1 433 ? 93.809 63.864 -150.424 1.00 80.00 433 SER A C 1
ATOM 329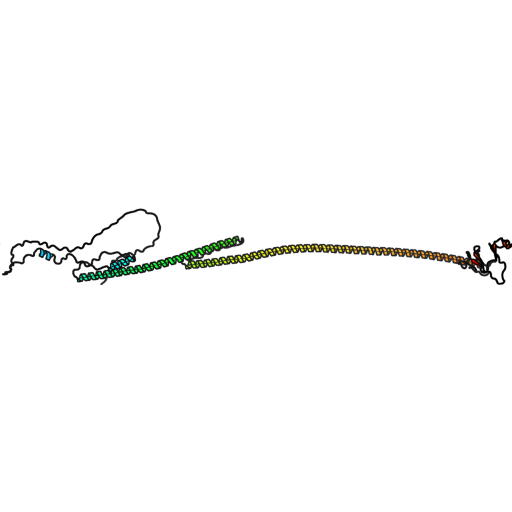7 O O . SER A 1 433 ? 92.959 63.637 -149.558 1.00 80.00 433 SER A O 1
ATOM 3299 N N . PHE A 1 434 ? 95.073 63.460 -150.339 1.00 79.88 434 PHE A N 1
ATOM 3300 C CA . PHE A 1 434 ? 95.685 62.830 -149.176 1.00 79.88 434 PHE A CA 1
ATOM 3301 C C . PHE A 1 434 ? 96.975 63.559 -148.834 1.00 79.88 434 PHE A C 1
ATOM 3303 O O . PHE A 1 434 ? 97.734 63.928 -149.733 1.00 79.88 434 PHE A O 1
ATOM 3310 N N . LYS A 1 435 ? 97.249 63.758 -147.544 1.00 80.50 435 LYS A N 1
ATOM 3311 C CA . LYS A 1 435 ? 98.560 64.247 -147.102 1.00 80.50 435 LYS A CA 1
ATOM 3312 C C . LYS A 1 435 ? 99.510 63.066 -146.919 1.00 80.50 435 LYS A C 1
ATOM 3314 O O . LYS A 1 435 ? 99.128 62.032 -146.377 1.00 80.50 435 LYS A O 1
ATOM 3319 N N . THR A 1 436 ? 100.767 63.216 -147.326 1.00 76.56 436 THR A N 1
ATOM 3320 C CA . THR A 1 436 ? 101.797 62.199 -147.068 1.00 76.56 436 THR A CA 1
ATOM 3321 C C . THR A 1 436 ? 101.910 61.941 -145.561 1.00 76.56 436 THR A C 1
ATOM 3323 O O . THR A 1 436 ? 102.144 62.875 -144.796 1.00 76.56 436 THR A O 1
ATOM 3326 N N . GLY A 1 437 ? 101.727 60.684 -145.142 1.00 79.50 437 GLY A N 1
ATOM 3327 C CA . GLY A 1 437 ? 101.700 60.262 -143.733 1.00 79.50 437 GLY A CA 1
ATOM 3328 C C . GLY A 1 437 ? 100.302 60.186 -143.099 1.00 79.50 437 GLY A C 1
ATOM 3329 O O . GLY A 1 437 ? 100.180 59.800 -141.940 1.00 79.50 437 GLY A O 1
ATOM 3330 N N . GLU A 1 438 ? 99.241 60.528 -143.831 1.00 83.81 438 GLU A N 1
ATOM 3331 C CA . GLU A 1 438 ? 97.858 60.379 -143.368 1.00 83.81 438 GLU A CA 1
ATOM 3332 C C . GLU A 1 438 ? 97.434 58.898 -143.335 1.00 83.81 438 GLU A C 1
ATOM 3334 O O . GLU A 1 438 ? 97.680 58.156 -144.283 1.00 83.81 438 GLU A O 1
ATOM 3339 N N . THR A 1 439 ? 96.779 58.466 -142.248 1.00 79.69 439 THR A N 1
ATOM 3340 C CA . THR A 1 439 ? 96.199 57.115 -142.117 1.00 79.69 439 THR A CA 1
ATOM 3341 C C . THR A 1 439 ? 94.676 57.193 -142.117 1.00 79.69 439 THR A C 1
ATOM 3343 O O . THR A 1 439 ? 94.067 57.841 -141.258 1.00 79.69 439 THR A O 1
ATOM 3346 N N . LEU A 1 440 ? 94.049 56.499 -143.067 1.00 83.06 440 LEU A N 1
ATOM 3347 C CA . LEU A 1 440 ? 92.615 56.243 -143.044 1.00 83.06 440 LEU A CA 1
ATOM 3348 C C . LEU A 1 440 ? 92.325 54.933 -142.310 1.00 83.06 440 LEU A C 1
ATOM 3350 O O . LEU A 1 440 ? 92.857 53.891 -142.679 1.00 83.06 440 LEU A O 1
ATOM 3354 N N . SER A 1 441 ? 91.460 54.988 -141.300 1.00 83.75 441 SER A N 1
ATOM 3355 C CA . SER A 1 441 ? 90.975 53.803 -140.583 1.00 83.75 441 SER A CA 1
ATOM 3356 C C . SER A 1 441 ? 89.484 53.616 -140.825 1.00 83.75 441 SER A C 1
ATOM 3358 O O . SER A 1 441 ? 88.730 54.594 -140.844 1.00 83.75 441 SER A O 1
ATOM 3360 N N . PHE A 1 442 ? 89.057 52.363 -140.975 1.00 85.25 442 PHE A N 1
ATOM 3361 C CA . PHE A 1 442 ? 87.675 51.997 -141.268 1.00 85.25 442 PHE A CA 1
ATOM 3362 C C . PHE A 1 442 ? 87.184 50.983 -140.249 1.00 85.25 442 PHE A C 1
ATOM 3364 O O . PHE A 1 442 ? 87.803 49.948 -140.043 1.00 85.25 442 PHE A O 1
ATOM 3371 N N . ASN A 1 443 ? 86.042 51.263 -139.635 1.00 85.19 443 ASN A N 1
ATOM 3372 C CA . ASN A 1 443 ? 85.415 50.320 -138.721 1.00 85.19 443 ASN A CA 1
ATOM 3373 C C . ASN A 1 443 ? 84.401 49.479 -139.491 1.00 85.19 443 ASN A C 1
ATOM 3375 O O . ASN A 1 443 ? 83.478 50.052 -140.066 1.00 85.19 443 ASN A O 1
ATOM 3379 N N . TYR A 1 444 ? 84.548 48.157 -139.454 1.00 86.62 444 TYR A N 1
ATOM 3380 C CA . TYR A 1 444 ? 83.597 47.190 -139.994 1.00 86.62 444 TYR A CA 1
ATOM 3381 C C . TYR A 1 444 ? 82.856 46.509 -138.842 1.00 86.62 444 TYR A C 1
ATOM 3383 O O . TYR A 1 444 ? 83.451 45.820 -138.011 1.00 86.62 444 TYR A O 1
ATOM 3391 N N . GLN A 1 445 ? 81.543 46.700 -138.789 1.00 89.00 445 GLN A N 1
ATOM 3392 C CA . GLN A 1 445 ? 80.646 46.110 -137.795 1.00 89.00 445 GLN A CA 1
ATOM 3393 C C . GLN A 1 445 ? 79.596 45.229 -138.472 1.00 89.00 445 GLN A C 1
ATOM 3395 O O . GLN A 1 445 ? 79.477 45.213 -139.695 1.00 89.00 445 GLN A O 1
ATOM 3400 N N . ASN A 1 446 ? 78.800 44.521 -137.665 1.00 87.94 446 ASN A N 1
ATOM 3401 C CA . ASN A 1 446 ? 77.748 43.623 -138.150 1.00 87.94 446 ASN A CA 1
ATOM 3402 C C . ASN A 1 446 ? 78.294 42.442 -138.981 1.00 87.94 446 ASN A C 1
ATOM 3404 O O . ASN A 1 446 ? 77.665 41.977 -139.933 1.00 87.94 446 ASN A O 1
ATOM 3408 N N . LEU A 1 447 ? 79.466 41.942 -138.582 1.00 87.44 447 LEU A N 1
ATOM 3409 C CA . LEU A 1 447 ? 80.038 40.708 -139.109 1.00 87.44 447 LEU A CA 1
ATOM 3410 C C . LEU A 1 447 ? 79.203 39.528 -138.589 1.00 87.44 447 LEU A C 1
ATOM 3412 O O . LEU A 1 447 ? 79.010 39.362 -137.377 1.00 87.44 447 LEU A O 1
ATOM 3416 N N . GLN A 1 448 ? 78.628 38.750 -139.502 1.00 86.56 448 GLN A N 1
ATOM 3417 C CA . GLN A 1 448 ? 77.734 37.638 -139.157 1.00 86.56 448 GLN A CA 1
ATOM 3418 C C . GLN A 1 448 ? 78.413 36.285 -139.335 1.00 86.56 448 GLN A C 1
ATOM 3420 O O . GLN A 1 448 ? 78.062 35.324 -138.641 1.00 86.56 448 GLN A O 1
ATOM 3425 N N . HIS A 1 449 ? 79.392 36.206 -140.232 1.00 87.56 449 HIS A N 1
ATOM 3426 C CA . HIS A 1 449 ? 80.012 34.953 -140.629 1.00 87.56 449 HIS A CA 1
ATOM 3427 C C . HIS A 1 449 ? 81.418 34.779 -140.047 1.00 87.56 449 HIS A C 1
ATOM 3429 O O . HIS A 1 449 ? 81.830 33.637 -139.817 1.00 87.56 449 HIS A O 1
ATOM 3435 N N . ALA A 1 450 ? 82.094 35.881 -139.722 1.00 86.62 450 ALA A N 1
ATOM 3436 C CA . ALA A 1 450 ? 83.431 35.904 -139.164 1.00 86.62 450 ALA A CA 1
ATOM 3437 C C . ALA A 1 450 ? 83.502 35.193 -137.801 1.00 86.62 450 ALA A C 1
ATOM 3439 O O . ALA A 1 450 ? 82.774 35.522 -136.856 1.00 86.62 450 ALA A O 1
ATOM 3440 N N . ARG A 1 451 ? 84.396 34.205 -137.682 1.00 85.25 451 ARG A N 1
ATOM 3441 C CA . ARG A 1 451 ? 84.660 33.475 -136.430 1.00 85.25 451 ARG A CA 1
ATOM 3442 C C . ARG A 1 451 ? 86.151 33.240 -136.231 1.00 85.25 451 ARG A C 1
ATOM 3444 O O . ARG A 1 451 ? 86.859 32.972 -137.195 1.00 85.25 451 ARG A O 1
ATOM 3451 N N . PHE A 1 452 ? 86.596 33.273 -134.982 1.00 84.69 452 PHE A N 1
ATOM 3452 C CA . PHE A 1 452 ? 87.907 32.777 -134.572 1.00 84.69 452 PHE A CA 1
ATOM 3453 C C . PHE A 1 452 ? 87.699 31.696 -133.513 1.00 84.69 452 PHE A C 1
ATOM 3455 O O . PHE A 1 452 ? 87.045 31.956 -132.504 1.00 84.69 452 PHE A O 1
ATOM 3462 N N . ASP A 1 453 ? 88.194 30.484 -133.768 1.00 82.69 453 ASP A N 1
ATOM 3463 C CA . ASP A 1 453 ? 88.066 29.328 -132.868 1.00 82.69 453 ASP A CA 1
ATOM 3464 C C . ASP A 1 453 ? 86.601 29.049 -132.454 1.00 82.69 453 ASP A C 1
ATOM 3466 O O . ASP A 1 453 ? 86.237 28.956 -131.282 1.00 82.69 453 ASP A O 1
ATOM 3470 N N . GLY A 1 454 ? 85.696 29.066 -133.440 1.00 79.19 454 GLY A N 1
ATOM 3471 C CA . GLY A 1 454 ? 84.252 28.878 -133.240 1.00 79.19 454 GLY A CA 1
ATOM 3472 C C . GLY A 1 454 ? 83.511 30.064 -132.601 1.00 79.19 454 GLY A C 1
ATOM 3473 O O . GLY A 1 454 ? 82.282 30.132 -132.687 1.00 79.19 454 GLY A O 1
ATOM 3474 N N . LYS A 1 455 ? 84.218 31.047 -132.029 1.00 81.88 455 LYS A N 1
ATOM 3475 C CA . LYS A 1 455 ? 83.622 32.249 -131.426 1.00 81.88 455 LYS A CA 1
ATOM 3476 C C . LYS A 1 455 ? 83.370 33.325 -132.479 1.00 81.88 455 LYS A C 1
ATOM 3478 O O . LYS A 1 455 ? 84.214 33.585 -133.332 1.00 81.88 455 LYS A O 1
ATOM 3483 N N . LYS A 1 456 ? 82.205 33.972 -132.410 1.00 87.00 456 LYS A N 1
ATOM 3484 C CA . LYS A 1 456 ? 81.794 35.037 -133.341 1.00 87.00 456 LYS A CA 1
ATOM 3485 C C . LYS A 1 456 ? 82.693 36.275 -133.212 1.00 87.00 456 LYS A C 1
ATOM 3487 O O . LYS A 1 456 ? 82.833 36.811 -132.115 1.00 87.00 456 LYS A O 1
ATOM 3492 N N . ILE A 1 457 ? 83.230 36.760 -134.333 1.00 84.69 457 ILE A N 1
ATOM 3493 C CA . ILE A 1 457 ? 83.867 38.078 -134.453 1.00 84.69 457 ILE A CA 1
ATOM 3494 C C . ILE A 1 457 ? 82.771 39.060 -134.856 1.00 84.69 457 ILE A C 1
ATOM 3496 O O . ILE A 1 457 ? 82.150 38.900 -135.900 1.00 84.69 457 ILE A O 1
ATOM 3500 N N . SER A 1 458 ? 82.498 40.063 -134.027 1.00 86.69 458 SER A N 1
ATOM 3501 C CA . SER A 1 458 ? 81.417 41.026 -134.275 1.00 86.69 458 SER A CA 1
ATOM 3502 C C . SER A 1 458 ? 81.883 42.349 -134.898 1.00 86.69 458 SER A C 1
ATOM 3504 O O . SER A 1 458 ? 81.052 43.075 -135.450 1.00 86.69 458 SER A O 1
ATOM 3506 N N . ARG A 1 459 ? 83.185 42.674 -134.816 1.00 85.38 459 ARG A N 1
ATOM 3507 C CA . ARG A 1 459 ? 83.771 43.947 -135.275 1.00 85.38 459 ARG A CA 1
ATOM 3508 C C . ARG A 1 459 ? 85.257 43.821 -135.641 1.00 85.38 459 ARG A C 1
ATOM 3510 O O . ARG A 1 459 ? 85.989 43.129 -134.939 1.00 85.38 459 ARG A O 1
ATOM 3517 N N . VAL A 1 460 ? 85.691 44.553 -136.671 1.00 86.81 460 VAL A N 1
ATOM 3518 C CA . VAL A 1 460 ? 87.095 44.753 -137.090 1.00 86.81 460 VAL A CA 1
ATOM 3519 C C . VAL A 1 460 ? 87.336 46.257 -137.291 1.00 86.81 460 VAL A C 1
ATOM 3521 O O . VAL A 1 460 ? 86.426 46.971 -137.706 1.00 86.81 460 VAL A O 1
ATOM 3524 N N . THR A 1 461 ? 88.509 46.777 -136.929 1.00 81.88 461 THR A N 1
ATOM 3525 C CA . THR A 1 461 ? 88.837 48.217 -136.974 1.00 81.88 461 THR A CA 1
ATOM 3526 C C . THR A 1 461 ? 90.200 48.447 -137.600 1.00 81.88 461 THR A C 1
ATOM 3528 O O . THR A 1 461 ? 91.082 47.600 -137.339 1.00 81.88 461 THR A O 1
#